Protein AF-0000000079003955 (afdb_homodimer)

Organism: Lymnaea stagnalis (NCBI:txid6523)

Foldseek 3Di:
DPPPPPPPPPPPPPPPCPPPLQADCFFLLSPAQFFDAQDPVLWGFLVSVLRNQLSLLVLLVLQDPLSVVVSVLLVQLSVQQVVVCVVPVPQPRTPLSVCVVFVPDPPHRSNNLSLLVNLLSLQLVLQLLVLLLVCVVVVPPAFFCLVSSVVSCVVTVVVLDDPVVVVSVNVSSVVTHTPVSSLVSRGRDPPDDSVSHSSSSVVRNPSSVSNSVSSVVSCVVSPNNDSVSD/DPPPPPPPPPPPPPPPCPPPLQADCFFLLSPAQFFDAQDPVLWGFLVSVLRSLLSLLVLLVLQDPLCVVVSVLLVQLSVQQVVVCVVPVPQPRTVLSVCVVFVPDPPHRSNNLSLLVNLLSLQLVLQLLVLLLVCVVVVPPFFFCLVSSVVSCVVTVVVLDDPVRVVSVNVSSVVTHTPVSSLVSRGRDPPDDSVSHSSSSVVRNPSSVSNSVSSVVSCVVSPNNDSVSD

Structure (mmCIF, N/CA/C/O backbone):
data_AF-0000000079003955-model_v1
#
loop_
_entity.id
_entity.type
_entity.pdbx_description
1 polymer 'Glycolipid transfer protein domain-containing protein'
#
loop_
_atom_site.group_PDB
_atom_site.id
_atom_site.type_symbol
_atom_site.label_atom_id
_atom_site.label_alt_id
_atom_site.label_comp_id
_atom_site.label_asym_id
_atom_site.label_entity_id
_atom_site.label_seq_id
_atom_site.pdbx_PDB_ins_code
_atom_site.Cartn_x
_atom_site.Cartn_y
_atom_site.Cartn_z
_atom_site.occupancy
_atom_site.B_iso_or_equiv
_atom_site.auth_seq_id
_atom_site.auth_comp_id
_atom_site.auth_asym_id
_atom_site.auth_atom_id
_atom_site.pdbx_PDB_model_num
ATOM 1 N N . MET A 1 1 ? 21.484 -64.188 -63.5 1 26.3 1 MET A N 1
ATOM 2 C CA . MET A 1 1 ? 20.312 -63.844 -62.688 1 26.3 1 MET A CA 1
ATOM 3 C C . MET A 1 1 ? 20.688 -63.5 -61.25 1 26.3 1 MET A C 1
ATOM 5 O O . MET A 1 1 ? 20.734 -64.375 -60.406 1 26.3 1 MET A O 1
ATOM 9 N N . THR A 1 2 ? 21.75 -62.688 -61.094 1 27.3 2 THR A N 1
ATOM 10 C CA . THR A 1 2 ? 22.516 -62.312 -59.906 1 27.3 2 THR A CA 1
ATOM 11 C C . THR A 1 2 ? 21.672 -61.469 -58.969 1 27.3 2 THR A C 1
ATOM 13 O O . THR A 1 2 ? 21.219 -60.375 -59.344 1 27.3 2 THR A O 1
ATOM 16 N N . ALA A 1 3 ? 20.875 -62.188 -58.156 1 24.12 3 ALA A N 1
ATOM 17 C CA . ALA A 1 3 ? 20.031 -61.625 -57.094 1 24.12 3 ALA A CA 1
ATOM 18 C C . ALA A 1 3 ? 20.828 -60.688 -56.188 1 24.12 3 ALA A C 1
ATOM 20 O O . ALA A 1 3 ? 21.828 -61.125 -55.594 1 24.12 3 ALA A O 1
ATOM 21 N N . ILE A 1 4 ? 21 -59.469 -56.531 1 24.8 4 ILE A N 1
ATOM 22 C CA . ILE A 1 4 ? 21.547 -58.406 -55.719 1 24.8 4 ILE A CA 1
ATOM 23 C C . ILE A 1 4 ? 20.844 -58.344 -54.375 1 24.8 4 ILE A C 1
ATOM 25 O O . ILE A 1 4 ? 19.625 -58.125 -54.312 1 24.8 4 ILE A O 1
ATOM 29 N N . LYS A 1 5 ? 21.281 -59.219 -53.438 1 27.09 5 LYS A N 1
ATOM 30 C CA . LYS A 1 5 ? 20.812 -59.219 -52.062 1 27.09 5 LYS A CA 1
ATOM 31 C C . LYS A 1 5 ? 20.875 -57.812 -51.469 1 27.09 5 LYS A C 1
ATOM 33 O O . LYS A 1 5 ? 21.953 -57.219 -51.344 1 27.09 5 LYS A O 1
ATOM 38 N N . VAL A 1 6 ? 19.938 -56.938 -51.938 1 28.44 6 VAL A N 1
ATOM 39 C CA . VAL A 1 6 ? 19.766 -55.656 -51.25 1 28.44 6 VAL A CA 1
ATOM 40 C C . VAL A 1 6 ? 19.625 -55.875 -49.75 1 28.44 6 VAL A C 1
ATOM 42 O O . VAL A 1 6 ? 18.656 -56.469 -49.281 1 28.44 6 VAL A O 1
ATOM 45 N N . MET A 1 7 ? 20.688 -56.312 -49.062 1 29.58 7 MET A N 1
ATOM 46 C CA . MET A 1 7 ? 20.656 -56.344 -47.594 1 29.58 7 MET A CA 1
ATOM 47 C C . MET A 1 7 ? 20.172 -55 -47.062 1 29.58 7 MET A C 1
ATOM 49 O O . MET A 1 7 ? 20.766 -53.969 -47.344 1 29.58 7 MET A O 1
ATOM 53 N N . SER A 1 8 ? 18.859 -54.781 -47.062 1 27.03 8 SER A N 1
ATOM 54 C CA . SER A 1 8 ? 18.266 -53.688 -46.344 1 27.03 8 SER A CA 1
ATOM 55 C C . SER A 1 8 ? 18.812 -53.562 -44.938 1 27.03 8 SER A C 1
ATOM 57 O O . SER A 1 8 ? 18.672 -54.469 -44.125 1 27.03 8 SER A O 1
ATOM 59 N N . GLU A 1 9 ? 20.094 -53.156 -44.719 1 28.45 9 GLU A N 1
ATOM 60 C CA . GLU A 1 9 ? 20.5 -52.781 -43.375 1 28.45 9 GLU A CA 1
ATOM 61 C C . GLU A 1 9 ? 19.484 -51.844 -42.719 1 28.45 9 GLU A C 1
ATOM 63 O O . GLU A 1 9 ? 19.266 -50.75 -43.188 1 28.45 9 GLU A O 1
ATOM 68 N N . ASN A 1 10 ? 18.391 -52.375 -42.219 1 28.17 10 ASN A N 1
ATOM 69 C CA . ASN A 1 10 ? 17.578 -51.625 -41.281 1 28.17 10 ASN A CA 1
ATOM 70 C C . ASN A 1 10 ? 18.438 -50.969 -40.188 1 28.17 10 ASN A C 1
ATOM 72 O O . ASN A 1 10 ? 19.047 -51.656 -39.375 1 28.17 10 ASN A O 1
ATOM 76 N N . LYS A 1 11 ? 19.25 -49.938 -40.5 1 31.48 11 LYS A N 1
ATOM 77 C CA . LYS A 1 11 ? 19.812 -49.125 -39.438 1 31.48 11 LYS A CA 1
ATOM 78 C C . LYS A 1 11 ? 18.797 -48.906 -38.312 1 31.48 11 LYS A C 1
ATOM 80 O O . LYS A 1 11 ? 17.688 -48.438 -38.562 1 31.48 11 LYS A O 1
ATOM 85 N N . ASP A 1 12 ? 18.781 -49.844 -37.375 1 29.92 12 ASP A N 1
ATOM 86 C CA . ASP A 1 12 ? 18.188 -49.594 -36.062 1 29.92 12 ASP A CA 1
ATOM 87 C C . ASP A 1 12 ? 18.281 -48.125 -35.688 1 29.92 12 ASP A C 1
ATOM 89 O O . ASP A 1 12 ? 19.391 -47.594 -35.562 1 29.92 12 ASP A O 1
ATOM 93 N N . LEU A 1 13 ? 17.469 -47.25 -36.219 1 33.97 13 LEU A N 1
ATOM 94 C CA . LEU A 1 13 ? 17.25 -45.938 -35.594 1 33.97 13 LEU A CA 1
ATOM 95 C C . LEU A 1 13 ? 17.359 -46 -34.094 1 33.97 13 LEU A C 1
ATOM 97 O O . LEU A 1 13 ? 16.656 -46.781 -33.438 1 33.97 13 LEU A O 1
ATOM 101 N N . GLY A 1 14 ? 18.562 -45.969 -33.469 1 32.78 14 GLY A N 1
ATOM 102 C CA . GLY A 1 14 ? 18.828 -45.75 -32.062 1 32.78 14 GLY A CA 1
ATOM 103 C C . GLY A 1 14 ? 17.719 -45 -31.344 1 32.78 14 GLY A C 1
ATOM 104 O O . GLY A 1 14 ? 17.203 -44 -31.859 1 32.78 14 GLY A O 1
ATOM 105 N N . SER A 1 15 ? 16.719 -45.656 -30.672 1 33.53 15 SER A N 1
ATOM 106 C CA . SER A 1 15 ? 15.844 -45.094 -29.641 1 33.53 15 SER A CA 1
ATOM 107 C C . SER A 1 15 ? 16.562 -44 -28.859 1 33.53 15 SER A C 1
ATOM 109 O O . SER A 1 15 ? 17.5 -44.281 -28.109 1 33.53 15 SER A O 1
ATOM 111 N N . SER A 1 16 ? 17.016 -42.906 -29.359 1 35.22 16 SER A N 1
ATOM 112 C CA . SER A 1 16 ? 17.391 -41.75 -28.547 1 35.22 16 SER A CA 1
ATOM 113 C C . SER A 1 16 ? 16.562 -41.688 -27.266 1 35.22 16 SER A C 1
ATOM 115 O O . SER A 1 16 ? 15.336 -41.656 -27.312 1 35.22 16 SER A O 1
ATOM 117 N N . ASP A 1 17 ? 16.859 -42.375 -26.156 1 35.34 17 ASP A N 1
ATOM 118 C CA . ASP A 1 17 ? 16.422 -42.25 -24.766 1 35.34 17 ASP A CA 1
ATOM 119 C C . ASP A 1 17 ? 15.984 -40.812 -24.453 1 35.34 17 ASP A C 1
ATOM 121 O O . ASP A 1 17 ? 16.812 -39.906 -24.406 1 35.34 17 ASP A O 1
ATOM 125 N N . ALA A 1 18 ? 15.039 -40.188 -25.031 1 40.19 18 ALA A N 1
ATOM 126 C CA . ALA A 1 18 ? 14.391 -39.031 -24.422 1 40.19 18 ALA A CA 1
ATOM 127 C C . ALA A 1 18 ? 14.508 -39.062 -22.906 1 40.19 18 ALA A C 1
ATOM 129 O O . ALA A 1 18 ? 13.867 -39.906 -22.25 1 40.19 18 ALA A O 1
ATOM 130 N N . GLU A 1 19 ? 15.617 -38.969 -22.219 1 42.28 19 GLU A N 1
ATOM 131 C CA . GLU A 1 19 ? 15.875 -38.875 -20.781 1 42.28 19 GLU A CA 1
ATOM 132 C C . GLU A 1 19 ? 14.75 -38.125 -20.078 1 42.28 19 GLU A C 1
ATOM 134 O O . GLU A 1 19 ? 14.43 -36.969 -20.438 1 42.28 19 GLU A O 1
ATOM 139 N N . LYS A 1 20 ? 13.633 -38.688 -19.75 1 50.97 20 LYS A N 1
ATOM 140 C CA . LYS A 1 20 ? 12.594 -38.156 -18.875 1 50.97 20 LYS A CA 1
ATOM 141 C C . LYS A 1 20 ? 13.172 -37.219 -17.812 1 50.97 20 LYS A C 1
ATOM 143 O O . LYS A 1 20 ? 13.922 -37.656 -16.938 1 50.97 20 LYS A O 1
ATOM 148 N N . HIS A 1 21 ? 13.539 -36.062 -18.031 1 67.75 21 HIS A N 1
ATOM 149 C CA . HIS A 1 21 ? 14.016 -35.062 -17.078 1 67.75 21 HIS A CA 1
ATOM 150 C C . HIS A 1 21 ? 13.102 -35 -15.859 1 67.75 21 HIS A C 1
ATOM 152 O O . HIS A 1 21 ? 11.891 -34.812 -16 1 67.75 21 HIS A O 1
ATOM 158 N N . LEU A 1 22 ? 13.477 -35.688 -14.781 1 86.88 22 LEU A N 1
ATOM 159 C CA . LEU A 1 22 ? 12.789 -35.688 -13.492 1 86.88 22 LEU A CA 1
ATOM 160 C C . LEU A 1 22 ? 13.172 -34.469 -12.664 1 86.88 22 LEU A C 1
ATOM 162 O O . LEU A 1 22 ? 14.266 -33.938 -12.805 1 86.88 22 LEU A O 1
ATOM 166 N N . PHE A 1 23 ? 12.242 -33.969 -11.883 1 92.75 23 PHE A N 1
ATOM 167 C CA . PHE A 1 23 ? 12.508 -32.906 -10.938 1 92.75 23 PHE A CA 1
ATOM 168 C C . PHE A 1 23 ? 13.688 -33.25 -10.031 1 92.75 23 PHE A C 1
ATOM 170 O O . PHE A 1 23 ? 13.82 -34.406 -9.602 1 92.75 23 PHE A O 1
ATOM 177 N N . SER A 1 24 ? 14.352 -32.219 -9.875 1 88.06 24 SER A N 1
ATOM 178 C CA . SER A 1 24 ? 15.359 -32.406 -8.836 1 88.06 24 SER A CA 1
ATOM 179 C C . SER A 1 24 ? 14.773 -32.156 -7.445 1 88.06 24 SER A C 1
ATOM 181 O O . SER A 1 24 ? 13.766 -31.469 -7.305 1 88.06 24 SER A O 1
ATOM 183 N N . ASP A 1 25 ? 15.195 -32.906 -6.383 1 90.44 25 ASP A N 1
ATOM 184 C CA . ASP A 1 25 ? 14.781 -32.625 -5.012 1 90.44 25 ASP A CA 1
ATOM 185 C C . ASP A 1 25 ? 15.695 -31.594 -4.355 1 90.44 25 ASP A C 1
ATOM 187 O O . ASP A 1 25 ? 15.742 -31.5 -3.125 1 90.44 25 ASP A O 1
ATOM 191 N N . LYS A 1 26 ? 16.328 -30.734 -5.25 1 95.5 26 LYS A N 1
ATOM 192 C CA . LYS A 1 26 ? 17.375 -29.844 -4.715 1 95.5 26 LYS A CA 1
ATOM 193 C C . LYS A 1 26 ? 17.047 -28.391 -4.996 1 95.5 26 LYS A C 1
ATOM 195 O O . LYS A 1 26 ? 17.797 -27.484 -4.609 1 95.5 26 LYS A O 1
ATOM 200 N N . THR A 1 27 ? 15.953 -28.109 -5.664 1 97.88 27 THR A N 1
ATOM 201 C CA . THR A 1 27 ? 15.539 -26.734 -5.977 1 97.88 27 THR A CA 1
ATOM 202 C C . THR A 1 27 ? 14.117 -26.484 -5.484 1 97.88 27 THR A C 1
ATOM 204 O O . THR A 1 27 ? 13.367 -27.422 -5.211 1 97.88 27 THR A O 1
ATOM 207 N N . THR A 1 28 ? 13.75 -25.219 -5.336 1 97.88 28 THR A N 1
ATOM 208 C CA . THR A 1 28 ? 12.406 -24.844 -4.922 1 97.88 28 THR A CA 1
ATOM 209 C C . THR A 1 28 ? 11.359 -25.453 -5.848 1 97.88 28 THR A C 1
ATOM 211 O O . THR A 1 28 ? 10.422 -26.109 -5.383 1 97.88 28 THR A O 1
ATOM 214 N N . PHE A 1 29 ? 11.586 -25.391 -7.156 1 98.06 29 PHE A N 1
ATOM 215 C CA . PHE A 1 29 ? 10.594 -25.875 -8.109 1 98.06 29 PHE A CA 1
ATOM 216 C C . PHE A 1 29 ? 10.586 -27.391 -8.148 1 98.06 29 PHE A C 1
ATOM 218 O O . PHE A 1 29 ? 9.609 -28 -8.586 1 98.06 29 PHE A O 1
ATOM 225 N N . GLY A 1 30 ? 11.664 -27.969 -7.691 1 97.56 30 GLY A N 1
ATOM 226 C CA . GLY A 1 30 ? 11.703 -29.406 -7.594 1 97.56 30 GLY A CA 1
ATOM 227 C C . GLY A 1 30 ? 10.945 -29.953 -6.398 1 97.56 30 GLY A C 1
ATOM 228 O O . GLY A 1 30 ? 10.539 -31.109 -6.387 1 97.56 30 GLY A O 1
ATOM 229 N N . THR A 1 31 ? 10.672 -29.109 -5.395 1 97.12 31 THR A N 1
ATOM 230 C CA . THR A 1 31 ? 10.164 -29.625 -4.125 1 97.12 31 THR A CA 1
ATOM 231 C C . THR A 1 31 ? 8.727 -29.172 -3.887 1 97.12 31 THR A C 1
ATOM 233 O O . THR A 1 31 ? 7.965 -29.828 -3.184 1 97.12 31 THR A O 1
ATOM 236 N N . ILE A 1 32 ? 8.359 -28.062 -4.426 1 97.94 32 ILE A N 1
ATOM 237 C CA . ILE A 1 32 ? 7.004 -27.578 -4.18 1 97.94 32 ILE A CA 1
ATOM 238 C C . ILE A 1 32 ? 6 -28.438 -4.938 1 97.94 32 ILE A C 1
ATOM 240 O O . ILE A 1 32 ? 6.375 -29.172 -5.863 1 97.94 32 ILE A O 1
ATOM 244 N N . ALA A 1 33 ? 4.727 -28.391 -4.488 1 98.38 33 ALA A N 1
ATOM 245 C CA . ALA A 1 33 ? 3.66 -29.172 -5.113 1 98.38 33 ALA A CA 1
ATOM 246 C C . ALA A 1 33 ? 3.518 -28.812 -6.59 1 98.38 33 ALA A C 1
ATOM 248 O O . ALA A 1 33 ? 3.629 -27.641 -6.973 1 98.38 33 ALA A O 1
ATOM 249 N N . LYS A 1 34 ? 3.238 -29.844 -7.383 1 98 34 LYS A N 1
ATOM 250 C CA . LYS A 1 34 ? 3.084 -29.656 -8.82 1 98 34 LYS A CA 1
ATOM 251 C C . LYS A 1 34 ? 1.614 -29.516 -9.203 1 98 34 LYS A C 1
ATOM 253 O O . LYS A 1 34 ? 0.74 -30.094 -8.562 1 98 34 LYS A O 1
ATOM 258 N N . PHE A 1 35 ? 1.423 -28.688 -10.25 1 98.62 35 PHE A N 1
ATOM 259 C CA . PHE A 1 35 ? 0.1 -28.656 -10.867 1 98.62 35 PHE A CA 1
ATOM 260 C C . PHE A 1 35 ? -0.157 -29.953 -11.633 1 98.62 35 PHE A C 1
ATOM 262 O O . PHE A 1 35 ? 0.737 -30.469 -12.305 1 98.62 35 PHE A O 1
ATOM 269 N N . LYS A 1 36 ? -1.341 -30.469 -11.5 1 97.38 36 LYS A N 1
ATOM 270 C CA . LYS A 1 36 ? -1.684 -31.703 -12.211 1 97.38 36 LYS A CA 1
ATOM 271 C C . LYS A 1 36 ? -1.905 -31.422 -13.695 1 97.38 36 LYS A C 1
ATOM 273 O O . LYS A 1 36 ? -2.451 -30.391 -14.07 1 97.38 36 LYS A O 1
ATOM 278 N N . PRO A 1 37 ? -1.481 -32.406 -14.508 1 97.5 37 PRO A N 1
ATOM 279 C CA . PRO A 1 37 ? -1.842 -32.281 -15.922 1 97.5 37 PRO A CA 1
ATOM 280 C C . PRO A 1 37 ? -3.352 -32.219 -16.141 1 97.5 37 PRO A C 1
ATOM 282 O O . PRO A 1 37 ? -4.113 -32.812 -15.391 1 97.5 37 PRO A O 1
ATOM 285 N N . ILE A 1 38 ? -3.705 -31.484 -17.156 1 97.88 38 ILE A N 1
ATOM 286 C CA . ILE A 1 38 ? -5.117 -31.422 -17.516 1 97.88 38 ILE A CA 1
ATOM 287 C C . ILE A 1 38 ? -5.508 -32.688 -18.297 1 97.88 38 ILE A C 1
ATOM 289 O O . ILE A 1 38 ? -4.93 -32.969 -19.344 1 97.88 38 ILE A O 1
ATOM 293 N N . GLU A 1 39 ? -6.449 -33.375 -17.719 1 95.94 39 GLU A N 1
ATOM 294 C CA . GLU A 1 39 ? -6.93 -34.594 -18.375 1 95.94 39 GLU A CA 1
ATOM 295 C C . GLU A 1 39 ? -8.078 -34.281 -19.328 1 95.94 39 GLU A C 1
ATOM 297 O O . GLU A 1 39 ? -8.445 -33.125 -19.516 1 95.94 39 GLU A O 1
ATOM 302 N N . SER A 1 40 ? -8.602 -35.281 -19.953 1 94.62 40 SER A N 1
ATOM 303 C CA . SER A 1 40 ? -9.602 -35.188 -21 1 94.62 40 SER A CA 1
ATOM 304 C C . SER A 1 40 ? -10.883 -34.531 -20.484 1 94.62 40 SER A C 1
ATOM 306 O O . SER A 1 40 ? -11.586 -33.844 -21.219 1 94.62 40 SER A O 1
ATOM 308 N N . GLU A 1 41 ? -11.148 -34.688 -19.203 1 94.5 41 GLU A N 1
ATOM 309 C CA . GLU A 1 41 ? -12.375 -34.156 -18.609 1 94.5 41 GLU A CA 1
ATOM 310 C C . GLU A 1 41 ? -12.289 -32.656 -18.391 1 94.5 41 GLU A C 1
ATOM 312 O O . GLU A 1 41 ? -13.305 -31.984 -18.156 1 94.5 41 GLU A O 1
ATOM 317 N N . ARG A 1 42 ? -11.086 -32.062 -18.516 1 96.75 42 ARG A N 1
ATOM 318 C CA . ARG A 1 42 ? -10.859 -30.641 -18.391 1 96.75 42 ARG A CA 1
ATOM 319 C C . ARG A 1 42 ? -11.438 -30.109 -17.078 1 96.75 42 ARG A C 1
ATOM 321 O O . ARG A 1 42 ? -12.195 -29.141 -17.078 1 96.75 42 ARG A O 1
ATOM 328 N N . THR A 1 43 ? -11.172 -30.844 -15.961 1 97 43 THR A N 1
ATOM 329 C CA . THR A 1 43 ? -11.539 -30.438 -14.609 1 97 43 THR A CA 1
ATOM 330 C C . THR A 1 43 ? -10.289 -30.156 -13.773 1 97 43 THR A C 1
ATOM 332 O O . THR A 1 43 ? -9.219 -30.688 -14.055 1 97 43 THR A O 1
ATOM 335 N N . LEU A 1 44 ? -10.469 -29.266 -12.836 1 98.44 44 LEU A N 1
ATOM 336 C CA . LEU A 1 44 ? -9.398 -28.953 -11.891 1 98.44 44 LEU A CA 1
ATOM 337 C C . LEU A 1 44 ? -9.773 -29.391 -10.477 1 98.44 44 LEU A C 1
ATOM 339 O O . LEU A 1 44 ? -10.781 -28.953 -9.93 1 98.44 44 LEU A O 1
ATOM 343 N N . ASP A 1 45 ? -8.93 -30.297 -9.945 1 98.25 45 ASP A N 1
ATOM 344 C CA . ASP A 1 45 ? -9.117 -30.703 -8.555 1 98.25 45 ASP A CA 1
ATOM 345 C C . ASP A 1 45 ? -8.891 -29.531 -7.609 1 98.25 45 ASP A C 1
ATOM 347 O O . ASP A 1 45 ? -7.801 -28.953 -7.574 1 98.25 45 ASP A O 1
ATOM 351 N N . THR A 1 46 ? -9.914 -29.172 -6.832 1 98.69 46 THR A N 1
ATOM 352 C CA . THR A 1 46 ? -9.875 -27.969 -6.023 1 98.69 46 THR A CA 1
ATOM 353 C C . THR A 1 46 ? -8.727 -28.016 -5.02 1 98.69 46 THR A C 1
ATOM 355 O O . THR A 1 46 ? -7.895 -27.109 -4.965 1 98.69 46 THR A O 1
ATOM 358 N N . GLN A 1 47 ? -8.648 -29.047 -4.258 1 98.38 47 GLN A N 1
ATOM 359 C CA . GLN A 1 47 ? -7.68 -29.141 -3.168 1 98.38 47 GLN A CA 1
ATOM 360 C C . GLN A 1 47 ? -6.25 -29.156 -3.701 1 98.38 47 GLN A C 1
ATOM 362 O O . GLN A 1 47 ? -5.383 -28.453 -3.186 1 98.38 47 GLN A O 1
ATOM 367 N N . ARG A 1 48 ? -5.996 -29.984 -4.723 1 98.25 48 ARG A N 1
ATOM 368 C CA . ARG A 1 48 ? -4.656 -30.094 -5.289 1 98.25 48 ARG A CA 1
ATOM 369 C C . ARG A 1 48 ? -4.234 -28.797 -5.941 1 98.25 48 ARG A C 1
ATOM 371 O O . ARG A 1 48 ? -3.074 -28.375 -5.836 1 98.25 48 ARG A O 1
ATOM 378 N N . PHE A 1 49 ? -5.168 -28.172 -6.605 1 98.81 49 PHE A N 1
ATOM 379 C CA . PHE A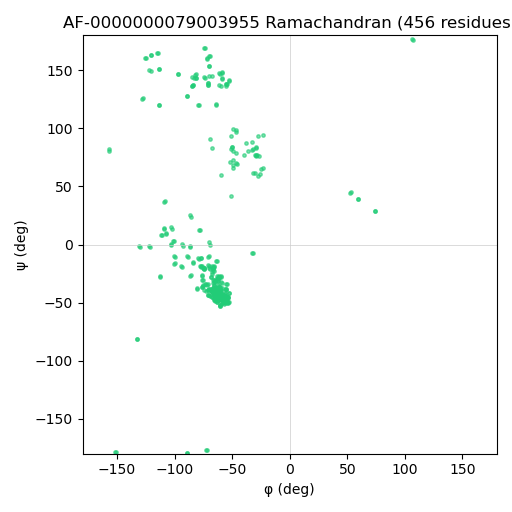 1 49 ? -4.883 -26.891 -7.238 1 98.81 49 PHE A CA 1
ATOM 380 C C . PHE A 1 49 ? -4.496 -25.844 -6.195 1 98.81 49 PHE A C 1
ATOM 382 O O . PHE A 1 49 ? -3.482 -25.156 -6.34 1 98.81 49 PHE A O 1
ATOM 389 N N . LEU A 1 50 ? -5.293 -25.75 -5.117 1 98.94 50 LEU A N 1
ATOM 390 C CA . LEU A 1 50 ? -5.043 -24.75 -4.078 1 98.94 50 LEU A CA 1
ATOM 391 C C . LEU A 1 50 ? -3.727 -25.031 -3.361 1 98.94 50 LEU A C 1
ATOM 393 O O . LEU A 1 50 ? -3.008 -24.109 -2.984 1 98.94 50 LEU A O 1
ATOM 397 N N . GLN A 1 51 ? -3.422 -26.281 -3.184 1 98.75 51 GLN A N 1
ATOM 398 C CA . GLN A 1 51 ? -2.15 -26.641 -2.562 1 98.75 51 GLN A CA 1
ATOM 399 C C . GLN A 1 51 ? -0.974 -26.203 -3.432 1 98.75 51 GLN A C 1
ATOM 401 O O . GLN A 1 51 ? 0.013 -25.672 -2.928 1 98.75 51 GLN A O 1
ATOM 406 N N . ALA A 1 52 ? -1.053 -26.5 -4.684 1 98.81 52 ALA A N 1
ATOM 407 C CA . ALA A 1 52 ? 0.003 -26.094 -5.605 1 98.81 52 ALA A CA 1
ATOM 408 C C . ALA A 1 52 ? 0.167 -24.578 -5.598 1 98.81 52 ALA A C 1
ATOM 410 O O . ALA A 1 52 ? 1.291 -24.062 -5.582 1 98.81 52 ALA A O 1
ATOM 411 N N . CYS A 1 53 ? -0.984 -23.844 -5.605 1 98.88 53 CYS A N 1
ATOM 412 C CA . CYS A 1 53 ? -0.942 -22.391 -5.543 1 98.88 53 CYS A CA 1
ATOM 413 C C . CYS A 1 53 ? -0.273 -21.922 -4.258 1 98.88 53 CYS A C 1
ATOM 415 O O . CYS A 1 53 ? 0.572 -21.031 -4.289 1 98.88 53 CYS A O 1
ATOM 417 N N . THR A 1 54 ? -0.675 -22.5 -3.195 1 98.81 54 THR A N 1
ATOM 418 C CA . THR A 1 54 ? -0.113 -22.141 -1.9 1 98.81 54 THR A CA 1
ATOM 419 C C . THR A 1 54 ? 1.402 -22.312 -1.897 1 98.81 54 THR A C 1
ATOM 421 O O . THR A 1 54 ? 2.139 -21.422 -1.482 1 98.81 54 THR A O 1
ATOM 424 N N . ASP A 1 55 ? 1.868 -23.406 -2.379 1 98.69 55 ASP A N 1
ATOM 425 C CA . ASP A 1 55 ? 3.305 -23.672 -2.391 1 98.69 55 ASP A CA 1
ATOM 426 C C . ASP A 1 55 ? 4.027 -22.719 -3.334 1 98.69 55 ASP A C 1
ATOM 428 O O . ASP A 1 55 ? 5.152 -22.297 -3.055 1 98.69 55 ASP A O 1
ATOM 432 N N . LEU A 1 56 ? 3.406 -22.438 -4.398 1 98.69 56 LEU A N 1
ATOM 433 C CA . LEU A 1 56 ? 4.02 -21.531 -5.363 1 98.69 56 LEU A CA 1
ATOM 434 C C . LEU A 1 56 ? 4.254 -20.156 -4.746 1 98.69 56 LEU A C 1
ATOM 436 O O . LEU A 1 56 ? 5.207 -19.469 -5.113 1 98.69 56 LEU A O 1
ATOM 440 N N . THR A 1 57 ? 3.447 -19.75 -3.752 1 98.19 57 THR A N 1
ATOM 441 C CA . THR A 1 57 ? 3.613 -18.438 -3.117 1 98.19 57 THR A CA 1
ATOM 442 C C . THR A 1 57 ? 4.938 -18.375 -2.359 1 98.19 57 THR A C 1
ATOM 444 O O . THR A 1 57 ? 5.434 -17.281 -2.07 1 98.19 57 THR A O 1
ATOM 447 N N . THR A 1 58 ? 5.547 -19.5 -2.035 1 96.94 58 THR A N 1
ATOM 448 C CA . THR A 1 58 ? 6.812 -19.484 -1.313 1 96.94 58 THR A CA 1
ATOM 449 C C . THR A 1 58 ? 7.93 -18.906 -2.186 1 96.94 58 THR A C 1
ATOM 451 O O . THR A 1 58 ? 8.961 -18.469 -1.674 1 96.94 58 THR A O 1
ATOM 454 N N . VAL A 1 59 ? 7.766 -19 -3.512 1 97.31 59 VAL A N 1
ATOM 455 C CA . VAL A 1 59 ? 8.711 -18.375 -4.43 1 97.31 59 VAL A CA 1
ATOM 456 C C . VAL A 1 59 ? 8.742 -16.875 -4.195 1 97.31 59 VAL A C 1
ATOM 458 O O . VAL A 1 59 ? 9.812 -16.25 -4.254 1 97.31 59 VAL A O 1
ATOM 461 N N . LEU A 1 60 ? 7.598 -16.234 -3.891 1 96.94 60 LEU A N 1
ATOM 462 C CA . LEU A 1 60 ? 7.516 -14.797 -3.604 1 96.94 60 LEU A CA 1
ATOM 463 C C . LEU A 1 60 ? 8.312 -14.453 -2.35 1 96.94 60 LEU A C 1
ATOM 465 O O . LEU A 1 60 ? 8.883 -13.359 -2.252 1 96.94 60 LEU A O 1
ATOM 469 N N . ASP A 1 61 ? 8.383 -15.406 -1.429 1 95.38 61 ASP A N 1
ATOM 470 C CA . ASP A 1 61 ? 9.172 -15.203 -0.22 1 95.38 61 ASP A CA 1
ATOM 471 C C . ASP A 1 61 ? 10.648 -15.008 -0.558 1 95.38 61 ASP A C 1
ATOM 473 O O . ASP A 1 61 ? 11.359 -14.266 0.126 1 95.38 61 ASP A O 1
ATOM 477 N N . ARG A 1 62 ? 11.086 -15.617 -1.582 1 94.81 62 ARG A N 1
ATOM 478 C CA . ARG A 1 62 ? 12.5 -15.555 -1.961 1 94.81 62 ARG A CA 1
ATOM 479 C C . ARG A 1 62 ? 12.828 -14.219 -2.617 1 94.81 62 ARG A C 1
ATOM 481 O O . ARG A 1 62 ? 13.992 -13.844 -2.727 1 94.81 62 ARG A O 1
ATOM 488 N N . LEU A 1 63 ? 11.82 -13.531 -3.074 1 93.94 63 LEU A N 1
ATOM 489 C CA . LEU A 1 63 ? 12 -12.195 -3.627 1 93.94 63 LEU A CA 1
ATOM 490 C C . LEU A 1 63 ? 12.125 -11.164 -2.512 1 93.94 63 LEU A C 1
ATOM 492 O O . LEU A 1 63 ? 12.523 -10.016 -2.762 1 93.94 63 LEU A O 1
ATOM 496 N N . GLY A 1 64 ? 11.812 -11.57 -1.263 1 92.06 64 GLY A N 1
ATOM 497 C CA . GLY A 1 64 ? 11.945 -10.664 -0.131 1 92.06 64 GLY A CA 1
ATOM 498 C C . GLY A 1 64 ? 10.609 -10.156 0.389 1 92.06 64 GLY A C 1
ATOM 499 O O . GLY A 1 64 ? 9.562 -10.445 -0.19 1 92.06 64 GLY A O 1
ATOM 500 N N . SER A 1 65 ? 10.703 -9.422 1.415 1 90.69 65 SER A N 1
ATOM 501 C CA . SER A 1 65 ? 9.508 -8.953 2.117 1 90.69 65 SER A CA 1
ATOM 502 C C . SER A 1 65 ? 8.703 -7.984 1.256 1 90.69 65 SER A C 1
ATOM 504 O O . SER A 1 65 ? 7.508 -7.801 1.474 1 90.69 65 SER A O 1
ATOM 506 N N . GLN A 1 66 ? 9.336 -7.34 0.246 1 91.31 66 GLN A N 1
ATOM 507 C CA . GLN A 1 66 ? 8.664 -6.398 -0.643 1 91.31 66 GLN A CA 1
ATOM 508 C C . GLN A 1 66 ? 7.582 -7.094 -1.463 1 91.31 66 GLN A C 1
ATOM 510 O O . GLN A 1 66 ? 6.699 -6.438 -2.02 1 91.31 66 GLN A O 1
ATOM 515 N N . PHE A 1 67 ? 7.648 -8.406 -1.448 1 93.69 67 PHE A N 1
ATOM 516 C CA . PHE A 1 67 ? 6.629 -9.133 -2.197 1 93.69 67 PHE A CA 1
ATOM 517 C C . PHE A 1 67 ? 5.656 -9.828 -1.252 1 93.69 67 PHE A C 1
ATOM 519 O O . PHE A 1 67 ? 4.828 -10.633 -1.687 1 93.69 67 PHE A O 1
ATOM 526 N N . SER A 1 68 ? 5.691 -9.453 -0.02 1 93.5 68 SER A N 1
ATOM 527 C CA . SER A 1 68 ? 4.754 -10 0.955 1 93.5 68 SER A CA 1
ATOM 528 C C . SER A 1 68 ? 3.324 -9.57 0.653 1 93.5 68 SER A C 1
ATOM 530 O O . SER A 1 68 ? 2.371 -10.297 0.944 1 93.5 68 SER A O 1
ATOM 532 N N . ILE A 1 69 ? 3.154 -8.375 0.112 1 92.69 69 ILE A N 1
ATOM 533 C CA . ILE A 1 69 ? 1.83 -7.883 -0.257 1 92.69 69 ILE A CA 1
ATOM 534 C C . ILE A 1 69 ? 1.225 -8.789 -1.328 1 92.69 69 ILE A C 1
ATOM 536 O O . ILE A 1 69 ? 0.056 -9.172 -1.236 1 92.69 69 ILE A O 1
ATOM 540 N N . ALA A 1 70 ? 2.047 -9.109 -2.34 1 95.69 70 ALA A N 1
ATOM 541 C CA . ALA A 1 70 ? 1.579 -10.008 -3.396 1 95.69 70 ALA A CA 1
ATOM 542 C C . ALA A 1 70 ? 1.247 -11.383 -2.84 1 95.69 70 ALA A C 1
ATOM 544 O O . ALA A 1 70 ? 0.23 -11.984 -3.205 1 95.69 70 ALA A O 1
ATOM 545 N N . LYS A 1 71 ? 2.053 -11.883 -1.97 1 96.94 71 LYS A N 1
ATOM 546 C CA . LYS A 1 71 ? 1.811 -13.18 -1.35 1 96.94 71 LYS A CA 1
ATOM 547 C C . LYS A 1 71 ? 0.512 -13.172 -0.548 1 96.94 71 LYS A C 1
ATOM 549 O O . LYS A 1 71 ? -0.302 -14.094 -0.669 1 96.94 71 LYS A O 1
ATOM 554 N N . ARG A 1 72 ? 0.337 -12.172 0.24 1 96.19 72 ARG A N 1
ATOM 555 C CA . ARG A 1 72 ? -0.869 -12.055 1.054 1 96.19 72 ARG A CA 1
ATOM 556 C C . ARG A 1 72 ? -2.119 -12.039 0.18 1 96.19 72 ARG A C 1
ATOM 558 O O . ARG A 1 72 ? -3.127 -12.656 0.515 1 96.19 72 ARG A O 1
ATOM 565 N N . ASP A 1 73 ? -2.002 -11.258 -0.885 1 96.56 73 ASP A N 1
ATOM 566 C CA . ASP A 1 73 ? -3.115 -11.195 -1.828 1 96.56 73 ASP A CA 1
ATOM 567 C C . ASP A 1 73 ? -3.451 -12.586 -2.369 1 96.56 73 ASP A C 1
ATOM 569 O O . ASP A 1 73 ? -4.613 -12.992 -2.361 1 96.56 73 ASP A O 1
ATOM 573 N N . MET A 1 74 ? -2.514 -13.359 -2.777 1 98.44 74 MET A N 1
ATOM 574 C CA . MET A 1 74 ? -2.73 -14.703 -3.316 1 98.44 74 MET A CA 1
ATOM 575 C C . MET A 1 74 ? -3.293 -15.633 -2.248 1 98.44 74 MET A C 1
ATOM 577 O O . MET A 1 74 ? -4.234 -16.391 -2.506 1 98.44 74 MET A O 1
ATOM 581 N N . ILE A 1 75 ? -2.76 -15.57 -1.069 1 98.69 75 ILE A N 1
ATOM 582 C CA . ILE A 1 75 ? -3.215 -16.406 0.034 1 98.69 75 ILE A CA 1
ATOM 583 C C . ILE A 1 75 ? -4.668 -16.078 0.369 1 98.69 75 ILE A C 1
ATOM 585 O O . ILE A 1 75 ? -5.465 -16.969 0.646 1 98.69 75 ILE A O 1
ATOM 589 N N . GLY A 1 76 ? -4.984 -14.812 0.369 1 98.5 76 GLY A N 1
ATOM 590 C CA . GLY A 1 76 ? -6.367 -14.414 0.586 1 98.5 76 GLY A CA 1
ATOM 591 C C . GLY A 1 76 ? -7.32 -14.977 -0.454 1 98.5 76 GLY A C 1
ATOM 592 O O . GLY A 1 76 ? -8.406 -15.445 -0.119 1 98.5 76 GLY A O 1
ATOM 593 N N . ASN A 1 77 ? -6.879 -14.875 -1.717 1 98.5 77 ASN A N 1
ATOM 594 C CA . ASN A 1 77 ? -7.711 -15.422 -2.783 1 98.5 77 ASN A CA 1
ATOM 595 C C . ASN A 1 77 ? -7.84 -16.938 -2.668 1 98.5 77 ASN A C 1
ATOM 597 O O . ASN A 1 77 ? -8.914 -17.484 -2.91 1 98.5 77 ASN A O 1
ATOM 601 N N . ILE A 1 78 ? -6.785 -17.594 -2.277 1 98.94 78 ILE A N 1
ATOM 602 C CA . ILE A 1 78 ? -6.797 -19.031 -2.029 1 98.94 78 ILE A CA 1
ATOM 603 C C . ILE A 1 78 ? -7.789 -19.344 -0.914 1 98.94 78 ILE A C 1
ATOM 605 O O . ILE A 1 78 ? -8.586 -20.281 -1.032 1 98.94 78 ILE A O 1
ATOM 609 N N . LYS A 1 79 ? -7.754 -18.578 0.109 1 98.88 79 LYS A N 1
ATOM 610 C CA . LYS A 1 79 ? -8.648 -18.797 1.248 1 98.88 79 LYS A CA 1
ATOM 611 C C . LYS A 1 79 ? -10.109 -18.656 0.834 1 98.88 79 LYS A C 1
ATOM 613 O O . LYS A 1 79 ? -10.961 -19.406 1.3 1 98.88 79 LYS A O 1
ATOM 618 N N . ARG A 1 80 ? -10.461 -17.672 0.039 1 98.69 80 ARG A N 1
ATOM 619 C CA . ARG A 1 80 ? -11.82 -17.484 -0.444 1 98.69 80 ARG A CA 1
ATOM 620 C C . ARG A 1 80 ? -12.336 -18.75 -1.129 1 98.69 80 ARG A C 1
ATOM 622 O O . ARG A 1 80 ? -13.469 -19.172 -0.883 1 98.69 80 ARG A O 1
ATOM 629 N N . ILE A 1 81 ? -11.539 -19.312 -1.96 1 98.88 81 ILE A N 1
ATOM 630 C CA . ILE A 1 81 ? -11.914 -20.516 -2.705 1 98.88 81 ILE A CA 1
ATOM 631 C C . ILE A 1 81 ? -12.008 -21.703 -1.753 1 98.88 81 ILE A C 1
ATOM 633 O O . ILE A 1 81 ? -12.953 -22.484 -1.816 1 98.88 81 ILE A O 1
ATOM 637 N N . ASP A 1 82 ? -11.055 -21.828 -0.877 1 98.88 82 ASP A N 1
ATOM 638 C CA . ASP A 1 82 ? -11.016 -22.906 0.1 1 98.88 82 ASP A CA 1
ATOM 639 C C . ASP A 1 82 ? -12.242 -22.875 1.009 1 98.88 82 ASP A C 1
ATOM 641 O O . ASP A 1 82 ? -12.797 -23.922 1.351 1 98.88 82 ASP A O 1
ATOM 645 N N . ASP A 1 83 ? -12.625 -21.703 1.466 1 98.81 83 ASP A N 1
ATOM 646 C CA . ASP A 1 83 ? -13.812 -21.547 2.305 1 98.81 83 ASP A CA 1
ATOM 647 C C . ASP A 1 83 ? -15.047 -22.109 1.609 1 98.81 83 ASP A C 1
ATOM 649 O O . ASP A 1 83 ? -15.875 -22.766 2.238 1 98.81 83 ASP A O 1
ATOM 653 N N . ARG A 1 84 ? -15.172 -21.797 0.347 1 98.62 84 ARG A N 1
ATOM 654 C CA . ARG A 1 84 ? -16.297 -22.344 -0.402 1 98.62 84 ARG A CA 1
ATOM 655 C C . ARG A 1 84 ? -16.188 -23.859 -0.529 1 98.62 84 ARG A C 1
ATOM 657 O O . ARG A 1 84 ? -17.172 -24.578 -0.348 1 98.62 84 ARG A O 1
ATOM 664 N N . PHE A 1 85 ? -15.016 -24.406 -0.83 1 98.75 85 PHE A N 1
ATOM 665 C CA . PHE A 1 85 ? -14.75 -25.828 -0.929 1 98.75 85 PHE A CA 1
ATOM 666 C C . PHE A 1 85 ? -15.195 -26.547 0.338 1 98.75 85 PHE A C 1
ATOM 668 O O . PHE A 1 85 ? -15.875 -27.578 0.267 1 98.75 85 PHE A O 1
ATOM 675 N N . LYS A 1 86 ? -14.93 -25.969 1.441 1 98.69 86 LYS A N 1
ATOM 676 C CA . LYS A 1 86 ? -15.156 -26.609 2.738 1 98.69 86 LYS A CA 1
ATOM 677 C C . LYS A 1 86 ? -16.641 -26.641 3.086 1 98.69 86 LYS A C 1
ATOM 679 O O . LYS A 1 86 ? -17.062 -27.406 3.953 1 98.69 86 LYS A O 1
ATOM 684 N N . THR A 1 87 ? -17.469 -25.797 2.5 1 98.44 87 THR A N 1
ATOM 685 C CA . THR A 1 87 ? -18.906 -25.828 2.77 1 98.44 87 THR A CA 1
ATOM 686 C C . THR A 1 87 ? -19.531 -27.125 2.275 1 98.44 87 THR A C 1
ATOM 688 O O . THR A 1 87 ? -20.562 -27.562 2.791 1 98.44 87 THR A O 1
ATOM 691 N N . ASN A 1 88 ? -19.016 -27.734 1.218 1 98.5 88 ASN A N 1
ATOM 692 C CA . ASN A 1 88 ? -19.469 -29.016 0.659 1 98.5 88 ASN A CA 1
ATOM 693 C C . ASN A 1 88 ? -18.375 -29.688 -0.158 1 98.5 88 ASN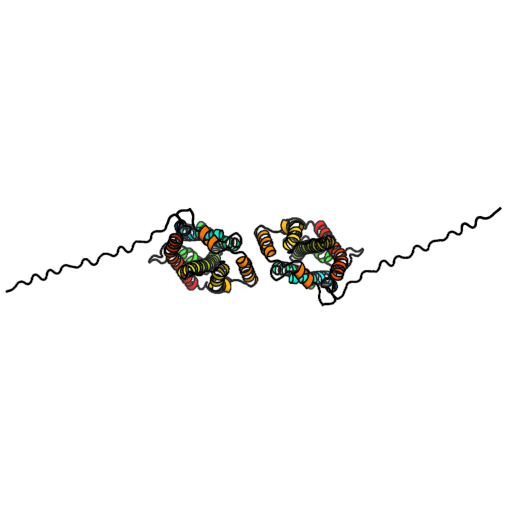 A C 1
ATOM 695 O O . ASN A 1 88 ? -18.375 -29.625 -1.389 1 98.5 88 ASN A O 1
ATOM 699 N N . THR A 1 89 ? -17.469 -30.375 0.514 1 98.25 89 THR A N 1
ATOM 700 C CA . THR A 1 89 ? -16.25 -30.922 -0.085 1 98.25 89 THR A CA 1
ATOM 701 C C . THR A 1 89 ? -16.594 -31.969 -1.142 1 98.25 89 THR A C 1
ATOM 703 O O . THR A 1 89 ? -15.828 -32.188 -2.088 1 98.25 89 THR A O 1
ATOM 706 N N . ALA A 1 90 ? -17.734 -32.625 -1.005 1 98.19 90 ALA A N 1
ATOM 707 C CA . ALA A 1 90 ? -18.156 -33.625 -1.99 1 98.19 90 ALA A CA 1
ATOM 708 C C . ALA A 1 90 ? -18.641 -32.938 -3.273 1 98.19 90 ALA A C 1
ATOM 710 O O . ALA A 1 90 ? -18.344 -33.406 -4.375 1 98.19 90 ALA A O 1
ATOM 711 N N . ARG A 1 91 ? -19.328 -31.859 -3.162 1 98.06 91 ARG A N 1
ATOM 712 C CA . ARG A 1 91 ? -19.859 -31.141 -4.309 1 98.06 91 ARG A CA 1
ATOM 713 C C . ARG A 1 91 ? -18.766 -30.375 -5.035 1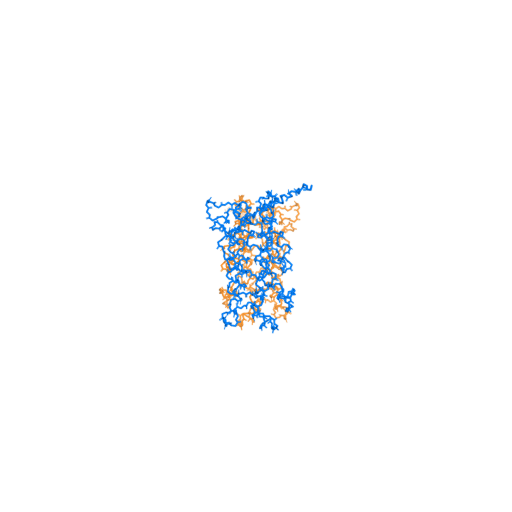 98.06 91 ARG A C 1
ATOM 715 O O . ARG A 1 91 ? -18.766 -30.297 -6.266 1 98.06 91 ARG A O 1
ATOM 722 N N . TYR A 1 92 ? -17.828 -29.859 -4.27 1 98.69 92 TYR A N 1
ATOM 723 C CA . TYR A 1 92 ? -16.859 -28.906 -4.824 1 98.69 92 TYR A CA 1
ATOM 724 C C . TYR A 1 92 ? -15.477 -29.547 -4.945 1 98.69 92 TYR A C 1
ATOM 726 O O . TYR A 1 92 ? -14.469 -28.859 -4.754 1 98.69 92 TYR A O 1
ATOM 734 N N . VAL A 1 93 ? -15.445 -30.797 -5.301 1 98.31 93 VAL A N 1
ATOM 735 C CA . VAL A 1 93 ? -14.203 -31.516 -5.535 1 98.31 93 VAL A CA 1
ATOM 736 C C . VAL A 1 93 ? -13.414 -30.844 -6.652 1 98.31 93 VAL A C 1
ATOM 738 O O . VAL A 1 93 ? -12.18 -30.859 -6.652 1 98.31 93 VAL A O 1
ATOM 741 N N . THR A 1 94 ? -14.18 -30.172 -7.559 1 98.5 94 THR A N 1
ATOM 742 C CA . THR A 1 94 ? -13.531 -29.469 -8.664 1 98.5 94 THR A CA 1
ATOM 743 C C . THR A 1 94 ? -13.859 -27.984 -8.641 1 98.5 94 THR A C 1
ATOM 745 O O . THR A 1 94 ? -14.945 -27.594 -8.219 1 98.5 94 THR A O 1
ATOM 748 N N . LEU A 1 95 ? -12.891 -27.172 -9.141 1 98.5 95 LEU A N 1
ATOM 749 C CA . LEU A 1 95 ? -13.148 -25.75 -9.352 1 98.5 95 LEU A CA 1
ATOM 750 C C . LEU A 1 95 ? -14.32 -25.547 -10.312 1 98.5 95 LEU A C 1
ATOM 752 O O . LEU A 1 95 ? -15.086 -24.578 -10.172 1 98.5 95 LEU A O 1
ATOM 756 N N . ASN A 1 96 ? -14.484 -26.438 -11.258 1 98.31 96 ASN A N 1
ATOM 757 C CA . ASN A 1 96 ? -15.578 -26.406 -12.227 1 98.31 96 ASN A CA 1
ATOM 758 C C . ASN A 1 96 ? -16.938 -26.375 -11.531 1 98.31 96 ASN A C 1
ATOM 760 O O . ASN A 1 96 ? -17.828 -25.609 -11.93 1 98.31 96 ASN A O 1
ATOM 764 N N . ALA A 1 97 ? -17.062 -27.219 -10.555 1 98.44 97 ALA A N 1
ATOM 765 C CA . ALA A 1 97 ? -18.328 -27.312 -9.836 1 98.44 97 ALA A CA 1
ATOM 766 C C . ALA A 1 97 ? -18.625 -26 -9.086 1 98.44 97 ALA A C 1
ATOM 768 O O . ALA A 1 97 ? -19.781 -25.578 -9.023 1 98.44 97 ALA A O 1
ATOM 769 N N . ILE A 1 98 ? -17.578 -25.359 -8.539 1 98.38 98 ILE A N 1
ATOM 770 C CA . ILE A 1 98 ? -17.766 -24.078 -7.863 1 98.38 98 ILE A CA 1
ATOM 771 C C . ILE A 1 98 ? -18.25 -23.031 -8.859 1 98.38 98 ILE A C 1
ATOM 773 O O . ILE A 1 98 ? -19.203 -22.312 -8.57 1 98.38 98 ILE A O 1
ATOM 777 N N . LEU A 1 99 ? -17.672 -22.984 -9.977 1 98 99 LEU A N 1
ATOM 778 C CA . LEU A 1 99 ? -18.062 -22.031 -11 1 98 99 LEU A CA 1
ATOM 779 C C . LEU A 1 99 ? -19.469 -22.328 -11.508 1 98 99 LEU A C 1
ATOM 781 O O . LEU A 1 99 ? -20.281 -21.422 -11.727 1 98 99 LEU A O 1
ATOM 785 N N . GLU A 1 100 ? -19.766 -23.578 -11.719 1 97.5 100 GLU A N 1
ATOM 786 C CA . GLU A 1 100 ? -21.094 -23.969 -12.172 1 97.5 100 GLU A CA 1
ATOM 787 C C . GLU A 1 100 ? -22.188 -23.453 -11.234 1 97.5 100 GLU A C 1
ATOM 789 O O . GLU A 1 100 ? -23.219 -22.969 -11.688 1 97.5 100 GLU A O 1
ATOM 794 N N . ASP A 1 101 ? -21.906 -23.484 -10.023 1 97.62 101 ASP A N 1
ATOM 795 C CA . ASP A 1 101 ? -22.922 -23.141 -9.039 1 97.62 101 ASP A CA 1
ATOM 796 C C . ASP A 1 101 ? -22.969 -21.625 -8.789 1 97.62 101 ASP A C 1
ATOM 798 O O . ASP A 1 101 ? -24.016 -21.078 -8.453 1 97.62 101 ASP A O 1
ATOM 802 N N . HIS A 1 102 ? -21.797 -20.938 -9.016 1 95 102 HIS A N 1
ATOM 803 C CA . HIS A 1 102 ? -21.75 -19.625 -8.391 1 95 102 HIS A CA 1
ATOM 804 C C . HIS A 1 102 ? -21.312 -18.562 -9.391 1 95 102 HIS A C 1
ATOM 806 O O . HIS A 1 102 ? -21.344 -17.359 -9.07 1 95 102 HIS A O 1
ATOM 812 N N . ALA A 1 103 ? -21.031 -18.891 -10.562 1 94.12 103 ALA A N 1
ATOM 813 C CA . ALA A 1 103 ? -20.469 -17.953 -11.539 1 94.12 103 ALA A CA 1
ATOM 814 C C . ALA A 1 103 ? -21.5 -16.906 -11.945 1 94.12 103 ALA A C 1
ATOM 816 O O . ALA A 1 103 ? -21.141 -15.797 -12.352 1 94.12 103 ALA A O 1
ATOM 817 N N . ASN A 1 104 ? -22.781 -17.188 -11.758 1 93.5 104 ASN A N 1
ATOM 818 C CA . ASN A 1 104 ? -23.828 -16.297 -12.273 1 93.5 104 ASN A CA 1
ATOM 819 C C . ASN A 1 104 ? -24.5 -15.523 -11.148 1 93.5 104 ASN A C 1
ATOM 821 O O . ASN A 1 104 ? -25.469 -14.797 -11.383 1 93.5 104 ASN A O 1
ATOM 825 N N . GLN A 1 105 ? -23.953 -15.633 -10.086 1 92.69 105 GLN A N 1
ATOM 826 C CA . GLN A 1 105 ? -24.562 -14.93 -8.961 1 92.69 105 GLN A CA 1
ATOM 827 C C . GLN A 1 105 ? -24.156 -13.453 -8.953 1 92.69 105 GLN A C 1
ATOM 829 O O . GLN A 1 105 ? -23.031 -13.109 -9.336 1 92.69 105 GLN A O 1
ATOM 834 N N . LYS A 1 106 ? -25.172 -12.531 -8.531 1 90.69 106 LYS A N 1
ATOM 835 C CA . LYS A 1 106 ? -24.922 -11.109 -8.32 1 90.69 106 LYS A CA 1
ATOM 836 C C . LYS A 1 106 ? -25.406 -10.672 -6.938 1 90.69 106 LYS A C 1
ATOM 838 O O . LYS A 1 106 ? -26.547 -10.961 -6.547 1 90.69 106 LYS A O 1
ATOM 843 N N . PRO A 1 107 ? -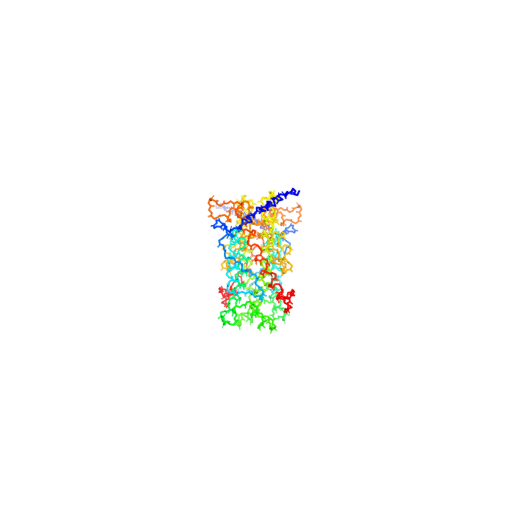24.531 -10.031 -6.121 1 93.5 107 PRO A N 1
ATOM 844 C CA . PRO A 1 107 ? -23.141 -9.727 -6.488 1 93.5 107 PRO A CA 1
ATOM 845 C C . PRO A 1 107 ? -22.266 -10.977 -6.594 1 93.5 107 PRO A C 1
ATOM 847 O O . PRO A 1 107 ? -22.641 -12.031 -6.074 1 93.5 107 PRO A O 1
ATOM 850 N N . LEU A 1 108 ? -21.125 -10.828 -7.266 1 93.75 108 LEU A N 1
ATOM 851 C CA . LEU A 1 108 ? -20.234 -11.969 -7.473 1 93.75 108 LEU A CA 1
ATOM 852 C C . LEU A 1 108 ? -19.875 -12.617 -6.141 1 93.75 108 LEU A C 1
ATOM 854 O O . LEU A 1 108 ? -19.578 -11.922 -5.164 1 93.75 108 LEU A O 1
ATOM 858 N N . GLU A 1 109 ? -19.906 -13.953 -6.223 1 95.31 109 GLU A N 1
ATOM 859 C CA . GLU A 1 109 ? -19.547 -14.742 -5.055 1 95.31 109 GLU A CA 1
ATOM 860 C C . GLU A 1 109 ? -18.062 -14.633 -4.754 1 95.31 109 GLU A C 1
ATOM 862 O O . GLU A 1 109 ? -17.234 -14.57 -5.672 1 95.31 109 GLU A O 1
ATOM 867 N N . SER A 1 110 ? -17.719 -14.648 -3.443 1 97.25 110 SER A N 1
ATOM 868 C CA . SER A 1 110 ? -16.359 -14.438 -2.967 1 97.25 110 SER A CA 1
ATOM 869 C C . SER A 1 110 ? -15.391 -15.422 -3.602 1 97.25 110 SER A C 1
ATOM 871 O O . SER A 1 110 ? -14.281 -15.055 -3.988 1 97.25 110 SER A O 1
ATOM 873 N N . ALA A 1 111 ? -15.75 -16.641 -3.643 1 98.12 111 ALA A N 1
ATOM 874 C CA . ALA A 1 111 ? -14.875 -17.656 -4.215 1 98.12 111 ALA A CA 1
ATOM 875 C C . ALA A 1 111 ? -14.609 -17.391 -5.691 1 98.12 111 ALA A C 1
ATOM 877 O O . ALA A 1 111 ? -13.508 -17.641 -6.184 1 98.12 111 ALA A O 1
ATOM 878 N N . VAL A 1 112 ? -15.562 -16.938 -6.391 1 97.81 112 VAL A N 1
ATOM 879 C CA . VAL A 1 112 ? -15.414 -16.625 -7.809 1 97.81 112 VAL A CA 1
ATOM 880 C C . VAL A 1 112 ? -14.469 -15.438 -7.98 1 97.81 112 VAL A C 1
ATOM 882 O O . VAL A 1 112 ? -13.555 -15.477 -8.812 1 97.81 112 VAL A O 1
ATOM 885 N N . ILE A 1 113 ? -14.648 -14.414 -7.184 1 97.19 113 ILE A N 1
ATOM 886 C CA . ILE A 1 113 ? -13.75 -13.266 -7.191 1 97.19 113 ILE A CA 1
ATOM 887 C C . ILE A 1 113 ? -12.328 -13.727 -6.895 1 97.19 113 ILE A C 1
ATOM 889 O O . ILE A 1 113 ? -11.383 -13.328 -7.582 1 97.19 113 ILE A O 1
ATOM 893 N N . GLY A 1 114 ? -12.203 -14.57 -5.879 1 98.25 114 GLY A N 1
ATOM 894 C CA . GLY A 1 114 ? -10.906 -15.125 -5.535 1 98.25 114 GLY A CA 1
ATOM 895 C C . GLY A 1 114 ? -10.242 -15.852 -6.688 1 98.25 114 GLY A C 1
ATOM 896 O O . GLY A 1 114 ? -9.039 -15.703 -6.91 1 98.25 114 GLY A O 1
ATOM 897 N N . LEU A 1 115 ? -11.023 -16.609 -7.398 1 98.44 115 LEU A N 1
ATOM 898 C CA . LEU A 1 115 ? -10.477 -17.375 -8.508 1 98.44 115 LEU A CA 1
ATOM 899 C C . LEU A 1 115 ? -10.008 -16.453 -9.633 1 98.44 115 LEU A C 1
ATOM 901 O O . LEU A 1 115 ? -8.961 -16.703 -10.234 1 98.44 115 LEU A O 1
ATOM 905 N N . ILE A 1 116 ? -10.727 -15.438 -9.945 1 97.94 116 ILE A N 1
ATOM 906 C CA . ILE A 1 116 ? -10.352 -14.469 -10.977 1 97.94 116 ILE A CA 1
ATOM 907 C C . ILE A 1 116 ? -9 -13.852 -10.641 1 97.94 116 ILE A C 1
ATOM 909 O O . ILE A 1 116 ? -8.078 -13.875 -11.461 1 97.94 116 ILE A O 1
ATOM 913 N N . TRP A 1 117 ? -8.875 -13.383 -9.375 1 98 117 TRP A N 1
ATOM 914 C CA . TRP A 1 117 ? -7.652 -12.688 -8.977 1 98 117 TRP A CA 1
ATOM 915 C C . TRP A 1 117 ? -6.492 -13.664 -8.82 1 98 117 TRP A C 1
ATOM 917 O O . TRP A 1 117 ? -5.344 -13.328 -9.117 1 98 117 TRP A O 1
ATOM 927 N N . LEU A 1 118 ? -6.785 -14.852 -8.375 1 98.56 118 LEU A N 1
ATOM 928 C CA . LEU A 1 118 ? -5.742 -15.867 -8.281 1 98.56 118 LEU A CA 1
ATOM 929 C C . LEU A 1 118 ? -5.191 -16.203 -9.664 1 98.56 118 LEU A C 1
ATOM 931 O O . LEU A 1 118 ? -3.979 -16.344 -9.836 1 98.56 118 LEU A O 1
ATOM 935 N N . LYS A 1 119 ? -6.055 -16.344 -10.625 1 98.5 119 LYS A N 1
ATOM 936 C CA . LYS A 1 119 ? -5.625 -16.578 -12 1 98.5 119 LYS A CA 1
ATOM 937 C C . LYS A 1 119 ? -4.715 -15.453 -12.492 1 98.5 119 LYS A C 1
ATOM 939 O O . LYS A 1 119 ? -3.68 -15.711 -13.109 1 98.5 119 LYS A O 1
ATOM 944 N N . ARG A 1 120 ? -5.039 -14.242 -12.227 1 97.88 120 ARG A N 1
ATOM 945 C CA . ARG A 1 120 ? -4.25 -13.086 -12.641 1 97.88 120 ARG A CA 1
ATOM 946 C C . ARG A 1 120 ? -2.873 -13.102 -11.984 1 97.88 120 ARG A C 1
ATOM 948 O O . ARG A 1 120 ? -1.867 -12.812 -12.633 1 97.88 120 ARG A O 1
ATOM 955 N N . SER A 1 121 ? -2.838 -13.398 -10.695 1 98.31 121 SER A N 1
ATOM 956 C CA . SER A 1 121 ? -1.569 -13.508 -9.984 1 98.31 121 SER A CA 1
ATOM 957 C C . SER A 1 121 ? -0.722 -14.648 -10.531 1 98.31 121 SER A C 1
ATOM 959 O O . SER A 1 121 ? 0.495 -14.516 -10.68 1 98.31 121 SER A O 1
ATOM 961 N N . LEU A 1 122 ? -1.384 -15.742 -10.836 1 98.75 122 LEU A N 1
ATOM 962 C CA . LEU A 1 122 ? -0.665 -16.891 -11.398 1 98.75 122 LEU A CA 1
ATOM 963 C C . LEU A 1 122 ? -0.108 -16.547 -12.781 1 98.75 122 LEU A C 1
ATOM 965 O O . LEU A 1 122 ? 0.984 -17 -13.141 1 98.75 122 LEU A O 1
ATOM 969 N N . GLU A 1 123 ? -0.867 -15.852 -13.531 1 98.62 123 GLU A N 1
ATOM 970 C CA . GLU A 1 123 ? -0.381 -15.406 -14.836 1 98.62 123 GLU A CA 1
ATOM 971 C C . GLU A 1 123 ? 0.864 -14.539 -14.695 1 98.62 123 GLU A C 1
ATOM 973 O O . GLU A 1 123 ? 1.822 -14.688 -15.461 1 98.62 123 GLU A O 1
ATOM 978 N N . PHE A 1 124 ? 0.855 -13.617 -13.812 1 98.56 124 PHE A N 1
ATOM 979 C CA . PHE A 1 124 ? 2.035 -12.812 -13.516 1 98.56 124 PHE A CA 1
ATOM 980 C C . PHE A 1 124 ? 3.229 -13.703 -13.188 1 98.56 124 PHE A C 1
ATOM 982 O O . PHE A 1 124 ? 4.309 -13.531 -13.75 1 98.56 124 PHE A O 1
ATOM 989 N N . LEU A 1 125 ? 3.033 -14.68 -12.242 1 98.69 125 LEU A N 1
ATOM 990 C CA . LEU A 1 125 ? 4.125 -15.555 -11.828 1 98.69 125 LEU A CA 1
ATOM 991 C C . LEU A 1 125 ? 4.617 -16.391 -13 1 98.69 125 LEU A C 1
ATOM 993 O O . LEU A 1 125 ? 5.82 -16.609 -13.156 1 98.69 125 LEU A O 1
ATOM 997 N N . ARG A 1 126 ? 3.686 -16.891 -13.82 1 98.75 126 ARG A N 1
ATOM 998 C CA . ARG A 1 126 ? 4.07 -17.656 -15 1 98.75 126 ARG A CA 1
ATOM 999 C C . ARG A 1 126 ? 5 -16.844 -15.898 1 98.75 126 ARG A C 1
ATOM 1001 O O . ARG A 1 126 ? 6.066 -17.328 -16.281 1 98.75 126 ARG A O 1
ATOM 1008 N N . VAL A 1 127 ? 4.621 -15.656 -16.203 1 98.75 127 VAL A N 1
ATOM 1009 C CA . VAL A 1 127 ? 5.398 -14.82 -17.125 1 98.75 127 VAL A CA 1
ATOM 1010 C C . VAL A 1 127 ? 6.719 -14.43 -16.453 1 98.75 127 VAL A C 1
ATOM 1012 O O . VAL A 1 127 ? 7.762 -14.398 -17.125 1 98.75 127 VAL A O 1
ATOM 1015 N N . PHE A 1 128 ? 6.715 -14.148 -15.164 1 98.38 128 PHE A N 1
ATOM 1016 C CA . PHE A 1 128 ? 7.934 -13.828 -14.43 1 98.38 128 PHE A CA 1
ATOM 1017 C C . PHE A 1 128 ? 8.93 -14.977 -14.516 1 98.38 128 PHE A C 1
ATOM 1019 O O . PHE A 1 128 ? 10.102 -14.773 -14.844 1 98.38 128 PHE A O 1
ATOM 1026 N N . ILE A 1 129 ? 8.461 -16.203 -14.289 1 98.38 129 ILE A N 1
ATOM 1027 C CA . ILE A 1 129 ? 9.312 -17.391 -14.305 1 98.38 129 ILE A CA 1
ATOM 1028 C C . ILE A 1 129 ? 9.812 -17.641 -15.727 1 98.38 129 ILE A C 1
ATOM 1030 O O . ILE A 1 129 ? 10.984 -17.984 -15.922 1 98.38 129 ILE A O 1
ATOM 1034 N N . LEU A 1 130 ? 8.977 -17.438 -16.672 1 98.19 130 LEU A N 1
ATOM 1035 C CA . LEU A 1 130 ? 9.375 -17.562 -18.062 1 98.19 130 LEU A CA 1
ATOM 1036 C C . LEU A 1 130 ? 10.477 -16.562 -18.406 1 98.19 130 LEU A C 1
ATOM 1038 O O . LEU A 1 130 ? 11.438 -16.906 -19.094 1 98.19 130 LEU A O 1
ATOM 1042 N N . ASN A 1 131 ? 10.266 -15.352 -17.953 1 96.94 131 ASN A N 1
ATOM 1043 C CA . ASN A 1 131 ? 11.289 -14.336 -18.172 1 96.94 131 ASN A CA 1
ATOM 1044 C C . ASN A 1 131 ? 12.617 -14.727 -17.531 1 96.94 131 ASN A C 1
ATOM 1046 O O . ASN A 1 131 ? 13.68 -14.5 -18.109 1 96.94 131 ASN A O 1
ATOM 1050 N N . LEU A 1 132 ? 12.57 -15.281 -16.375 1 96.56 132 LEU A N 1
ATOM 1051 C CA . LEU A 1 132 ? 13.773 -15.742 -15.695 1 96.56 132 LEU A CA 1
ATOM 1052 C C . LEU A 1 132 ? 14.5 -16.797 -16.531 1 96.56 132 LEU A C 1
ATOM 1054 O O . LEU A 1 132 ? 15.719 -16.719 -16.688 1 96.56 132 LEU A O 1
ATOM 1058 N N . SER A 1 133 ? 13.75 -17.719 -17 1 96.25 133 SER A N 1
ATOM 1059 C CA . SER A 1 133 ? 14.297 -18.797 -17.812 1 96.25 133 SER A CA 1
ATOM 1060 C C . SER A 1 133 ? 14.898 -18.266 -19.109 1 96.25 133 SER A C 1
ATOM 1062 O O . SER A 1 133 ? 15.992 -18.656 -19.516 1 96.25 133 SER A O 1
ATOM 1064 N N . SER A 1 134 ? 14.164 -17.391 -19.719 1 95.5 134 SER A N 1
ATOM 1065 C CA . SER A 1 134 ? 14.641 -16.781 -20.953 1 95.5 134 SER A CA 1
ATOM 1066 C C . SER A 1 134 ? 15.938 -16 -20.734 1 95.5 134 SER A C 1
ATOM 1068 O O . SER A 1 134 ? 16.875 -16.125 -21.516 1 95.5 134 SER A O 1
ATOM 1070 N N . ASP A 1 135 ? 15.961 -15.227 -19.672 1 94.56 135 ASP A N 1
ATOM 1071 C CA . ASP A 1 135 ? 17.156 -14.461 -19.344 1 94.56 135 ASP A CA 1
ATOM 1072 C C . ASP A 1 135 ? 18.344 -15.375 -19.094 1 94.56 135 ASP A C 1
ATOM 1074 O O . ASP A 1 135 ? 19.469 -15.055 -19.484 1 94.56 135 ASP A O 1
ATOM 1078 N N . TYR A 1 136 ? 18.109 -16.469 -18.469 1 93.5 136 TYR A N 1
ATOM 1079 C CA . TYR A 1 136 ? 19.156 -17.438 -18.203 1 93.5 136 TYR A CA 1
ATOM 1080 C C . TYR A 1 136 ? 19.688 -18.047 -19.5 1 93.5 136 TYR A C 1
ATOM 1082 O O . TYR A 1 136 ? 20.891 -18.141 -19.703 1 93.5 136 TYR A O 1
ATOM 1090 N N . GLN A 1 137 ? 18.844 -18.422 -20.375 1 94.06 137 GLN A N 1
ATOM 1091 C CA . GLN A 1 137 ? 19.219 -19.031 -21.641 1 94.06 137 GLN A CA 1
ATOM 1092 C C . GLN A 1 137 ? 19.984 -18.062 -22.531 1 94.06 137 GLN A C 1
ATOM 1094 O O . GLN A 1 137 ? 20.906 -18.469 -23.25 1 94.06 137 GLN A O 1
ATOM 1099 N N . LYS A 1 138 ? 19.641 -16.781 -22.375 1 93.31 138 LYS A N 1
ATOM 1100 C CA . LYS A 1 138 ? 20.266 -15.766 -23.203 1 93.31 138 LYS A CA 1
ATOM 1101 C C . LYS A 1 138 ? 21.5 -15.172 -22.516 1 93.31 138 LYS A C 1
ATOM 1103 O O . LYS A 1 138 ? 22.094 -14.219 -23 1 93.31 138 LYS A O 1
ATOM 1108 N N . ASN A 1 139 ? 21.781 -15.602 -21.359 1 90.44 139 ASN A N 1
ATOM 1109 C CA . ASN A 1 139 ? 22.922 -15.133 -20.562 1 90.44 139 ASN A CA 1
ATOM 1110 C C . ASN A 1 139 ? 22.844 -13.633 -20.297 1 90.44 139 ASN A C 1
ATOM 1112 O O . ASN A 1 139 ? 23.828 -12.914 -20.484 1 90.44 139 ASN A O 1
ATOM 1116 N N . VAL A 1 140 ? 21.609 -13.266 -20.062 1 84.75 140 VAL A N 1
ATOM 1117 C CA . VAL A 1 140 ? 21.406 -11.867 -19.719 1 84.75 140 VAL A CA 1
ATOM 1118 C C . VAL A 1 140 ? 22.203 -11.531 -18.453 1 84.75 140 VAL A C 1
ATOM 1120 O O . VAL A 1 140 ? 22.172 -12.297 -17.484 1 84.75 140 VAL A O 1
ATOM 1123 N N . GLU A 1 141 ? 22.875 -10.391 -18.453 1 80.94 141 GLU A N 1
ATOM 1124 C CA . GLU A 1 141 ? 23.812 -10.016 -17.406 1 80.94 141 GLU A CA 1
ATOM 1125 C C . GLU A 1 141 ? 23.188 -9.008 -16.438 1 80.94 141 GLU A C 1
ATOM 1127 O O . GLU A 1 141 ? 23.875 -8.453 -15.578 1 80.94 141 GLU A O 1
ATOM 1132 N N . ASP A 1 142 ? 21.922 -8.867 -16.516 1 77.56 142 ASP A N 1
ATOM 1133 C CA . ASP A 1 142 ? 21.297 -7.898 -15.625 1 77.56 142 ASP A CA 1
ATOM 1134 C C . ASP A 1 142 ? 21.656 -8.203 -14.164 1 77.56 142 ASP A C 1
ATOM 1136 O O . ASP A 1 142 ? 21.609 -9.359 -13.742 1 77.56 142 ASP A O 1
ATOM 1140 N N . VAL A 1 143 ? 21.938 -7.141 -13.453 1 83.44 143 VAL A N 1
ATOM 1141 C CA . VAL A 1 143 ? 22.359 -7.266 -12.062 1 83.44 143 VAL A CA 1
ATOM 1142 C C . VAL A 1 143 ? 21.141 -7.457 -11.164 1 83.44 143 VAL A C 1
ATOM 1144 O O . VAL A 1 143 ? 21.156 -8.305 -10.266 1 83.44 143 VAL A O 1
ATOM 1147 N N . THR A 1 144 ? 20.047 -6.754 -11.492 1 90.12 144 THR A N 1
ATOM 1148 C CA . THR A 1 144 ? 18.859 -6.855 -10.633 1 90.12 144 THR A CA 1
ATOM 1149 C C . THR A 1 144 ? 17.703 -7.516 -11.375 1 90.12 144 THR A C 1
ATOM 1151 O O . THR A 1 144 ? 17.734 -7.637 -12.602 1 90.12 144 THR A O 1
ATOM 1154 N N . LEU A 1 145 ? 16.734 -7.934 -10.648 1 95 145 LEU A N 1
ATOM 1155 C CA . LEU A 1 145 ? 15.547 -8.57 -11.188 1 95 145 LEU A CA 1
ATOM 1156 C C . LEU A 1 145 ? 14.508 -7.535 -11.586 1 95 145 LEU A C 1
ATOM 1158 O O . LEU A 1 145 ? 13.438 -7.883 -12.094 1 95 145 LEU A O 1
ATOM 1162 N N . ARG A 1 146 ? 14.766 -6.324 -11.383 1 94.75 146 ARG A N 1
ATOM 1163 C CA . ARG A 1 146 ? 13.75 -5.285 -11.508 1 94.75 146 ARG A CA 1
ATOM 1164 C C . ARG A 1 146 ? 13.094 -5.316 -12.883 1 94.75 146 ARG A C 1
ATOM 1166 O O . ARG A 1 146 ? 11.867 -5.324 -12.992 1 94.75 146 ARG A O 1
ATOM 1173 N N . GLN A 1 147 ? 13.883 -5.379 -13.914 1 94.94 147 GLN A N 1
ATOM 1174 C CA . GLN A 1 147 ? 13.336 -5.367 -15.266 1 94.94 147 GLN A CA 1
ATOM 1175 C C . GLN A 1 147 ? 12.562 -6.648 -15.562 1 94.94 147 GLN A C 1
ATOM 1177 O O . GLN A 1 147 ? 11.523 -6.613 -16.219 1 94.94 147 GLN A O 1
ATOM 1182 N N . THR A 1 148 ? 13.078 -7.738 -15.094 1 96.12 148 THR A N 1
ATOM 1183 C CA . THR A 1 148 ? 12.422 -9.023 -15.289 1 96.12 148 THR A CA 1
ATOM 1184 C C . THR A 1 148 ? 11.031 -9.031 -14.648 1 96.12 148 THR A C 1
ATOM 1186 O O . THR A 1 148 ? 10.062 -9.469 -15.266 1 96.12 148 THR A O 1
ATOM 1189 N N . VAL A 1 149 ? 10.977 -8.492 -13.445 1 97 149 VAL A N 1
ATOM 1190 C CA . VAL A 1 149 ? 9.719 -8.445 -12.711 1 97 149 VAL A CA 1
ATOM 1191 C C . VAL A 1 149 ? 8.781 -7.434 -13.359 1 97 149 VAL A C 1
ATOM 1193 O O . VAL A 1 149 ? 7.598 -7.727 -13.578 1 97 149 VAL A O 1
ATOM 1196 N N . LEU A 1 150 ? 9.289 -6.27 -13.742 1 97.12 150 LEU A N 1
ATOM 1197 C CA . LEU A 1 150 ? 8.461 -5.211 -14.305 1 97.12 150 LEU A CA 1
ATOM 1198 C C . LEU A 1 150 ? 7.871 -5.629 -15.641 1 97.12 150 LEU A C 1
ATOM 1200 O O . LEU A 1 150 ? 6.707 -5.34 -15.938 1 97.12 150 LEU A O 1
ATOM 1204 N N . LYS A 1 151 ? 8.641 -6.27 -16.453 1 97.19 151 LYS A N 1
ATOM 1205 C CA . LYS A 1 151 ? 8.141 -6.742 -17.734 1 97.19 151 LYS A CA 1
ATOM 1206 C C . LYS A 1 151 ? 6.977 -7.715 -17.547 1 97.19 151 LYS A C 1
ATOM 1208 O O . LYS A 1 151 ? 5.984 -7.652 -18.281 1 97.19 151 LYS A O 1
ATOM 1213 N N . ALA A 1 152 ? 7.145 -8.594 -16.594 1 98.25 152 ALA A N 1
ATOM 1214 C CA . ALA A 1 152 ? 6.059 -9.523 -16.297 1 98.25 152 ALA A CA 1
ATOM 1215 C C . ALA A 1 152 ? 4.816 -8.773 -15.82 1 98.25 152 ALA A C 1
ATOM 1217 O O . ALA A 1 152 ? 3.701 -9.055 -16.266 1 98.25 152 ALA A O 1
ATOM 1218 N N . TYR A 1 153 ? 4.988 -7.824 -14.945 1 98.12 153 TYR A N 1
ATOM 1219 C CA . TYR A 1 153 ? 3.887 -7.035 -14.414 1 98.12 153 TYR A CA 1
ATOM 1220 C C . TYR A 1 153 ? 3.17 -6.277 -15.523 1 98.12 153 TYR A C 1
ATOM 1222 O O . TYR A 1 153 ? 1.941 -6.312 -15.617 1 98.12 153 TYR A O 1
ATOM 1230 N N . GLU A 1 154 ? 3.891 -5.641 -16.391 1 98.19 154 GLU A N 1
ATOM 1231 C CA . GLU A 1 154 ? 3.363 -4.781 -17.453 1 98.19 154 GLU A CA 1
ATOM 1232 C C . GLU A 1 154 ? 2.49 -5.57 -18.422 1 98.19 154 GLU A C 1
ATOM 1234 O O . GLU A 1 154 ? 1.513 -5.039 -18.953 1 98.19 154 GLU A O 1
ATOM 1239 N N . THR A 1 155 ? 2.729 -6.754 -18.578 1 97.94 155 THR A N 1
ATOM 1240 C CA . THR A 1 155 ? 2.025 -7.516 -19.594 1 97.94 155 THR A CA 1
ATOM 1241 C C . THR A 1 155 ? 0.939 -8.391 -18.969 1 97.94 155 THR A C 1
ATOM 1243 O O . THR A 1 155 ? 0.241 -9.117 -19.688 1 97.94 155 THR A O 1
ATOM 1246 N N . THR A 1 156 ? 0.777 -8.336 -17.656 1 97.69 156 THR A N 1
ATOM 1247 C CA . THR A 1 156 ? -0.201 -9.203 -17.016 1 97.69 156 THR A CA 1
ATOM 1248 C C . THR A 1 156 ? -1.059 -8.414 -16.031 1 97.69 156 THR A C 1
ATOM 1250 O O . THR A 1 156 ? -2.053 -7.801 -16.406 1 97.69 156 THR A O 1
ATOM 1253 N N . LEU A 1 157 ? -0.541 -8.164 -14.773 1 96.88 157 LEU A N 1
ATOM 1254 C CA . LEU A 1 157 ? -1.33 -7.68 -13.648 1 96.88 157 LEU A CA 1
ATOM 1255 C C . LEU A 1 157 ? -1.645 -6.195 -13.805 1 96.88 157 LEU A C 1
ATOM 1257 O O . LEU A 1 157 ? -2.697 -5.73 -13.359 1 96.88 157 LEU A O 1
ATOM 1261 N N . LYS A 1 158 ? -0.799 -5.457 -14.43 1 97.5 158 LYS A N 1
ATOM 1262 C CA . LYS A 1 158 ? -0.884 -4 -14.469 1 97.5 158 LYS A CA 1
ATOM 1263 C C . LYS A 1 158 ? -2.236 -3.541 -15 1 97.5 158 LYS A C 1
ATOM 1265 O O . LYS A 1 158 ? -2.809 -2.566 -14.508 1 97.5 158 LYS A O 1
ATOM 1270 N N . GLN A 1 159 ? -2.771 -4.18 -15.938 1 96.69 159 GLN A N 1
ATOM 1271 C CA . GLN A 1 159 ? -3.998 -3.758 -16.609 1 96.69 159 GLN A CA 1
ATOM 1272 C C . GLN A 1 159 ? -5.191 -3.826 -15.656 1 96.69 159 GLN A C 1
ATOM 1274 O O . GLN A 1 159 ? -6.223 -3.193 -15.906 1 96.69 159 GLN A O 1
ATOM 1279 N N . TYR A 1 160 ? -5.078 -4.578 -14.625 1 96.12 160 TYR A N 1
ATOM 1280 C CA . TYR A 1 160 ? -6.176 -4.742 -13.68 1 96.12 160 TYR A CA 1
ATOM 1281 C C . TYR A 1 160 ? -5.969 -3.873 -12.445 1 96.12 160 TYR A C 1
ATOM 1283 O O . TYR A 1 160 ? -6.875 -3.729 -11.617 1 96.12 160 TYR A O 1
ATOM 1291 N N . HIS A 1 161 ? -4.727 -3.359 -12.195 1 95.56 161 HIS A N 1
ATOM 1292 C CA . HIS A 1 161 ? -4.375 -2.578 -11.016 1 95.56 161 HIS A CA 1
ATOM 1293 C C . HIS A 1 161 ? -4.715 -1.104 -11.211 1 95.56 161 HIS A C 1
ATOM 1295 O O . HIS A 1 161 ? -4.496 -0.55 -12.289 1 95.56 161 HIS A O 1
ATOM 1301 N N . GLY A 1 162 ? -5.277 -0.464 -10.25 1 93.69 162 GLY A N 1
ATOM 1302 C CA . GLY A 1 162 ? -5.477 0.977 -10.25 1 93.69 162 GLY A CA 1
ATOM 1303 C C . GLY A 1 162 ? -4.191 1.756 -10.047 1 93.69 162 GLY A C 1
ATOM 1304 O O . GLY A 1 162 ? -3.113 1.168 -9.93 1 93.69 162 GLY A O 1
ATOM 1305 N N . LYS A 1 163 ? -4.305 3.021 -9.969 1 92.31 163 LYS A N 1
ATOM 1306 C CA . LYS A 1 163 ? -3.15 3.912 -9.875 1 92.31 163 LYS A CA 1
ATOM 1307 C C . LYS A 1 163 ? -2.314 3.605 -8.641 1 92.31 163 LYS A C 1
ATOM 1309 O O . LYS A 1 163 ? -1.084 3.562 -8.711 1 92.31 163 LYS A O 1
ATOM 1314 N N . LEU A 1 164 ? -2.98 3.416 -7.512 1 89.94 164 LEU A N 1
ATOM 1315 C CA . LEU A 1 164 ? -2.281 3.152 -6.262 1 89.94 164 LEU A CA 1
ATOM 1316 C C . LEU A 1 164 ? -1.507 1.84 -6.336 1 89.94 164 LEU A C 1
ATOM 1318 O O . LEU A 1 164 ? -0.33 1.787 -5.969 1 89.94 164 LEU A O 1
ATOM 1322 N N . SER A 1 165 ? -2.176 0.771 -6.781 1 92.44 165 SER A N 1
ATOM 1323 C CA . SER A 1 165 ? -1.516 -0.527 -6.875 1 92.44 165 SER A CA 1
ATOM 1324 C C . SER A 1 165 ? -0.349 -0.484 -7.855 1 92.44 165 SER A C 1
ATOM 1326 O O . SER A 1 165 ? 0.7 -1.081 -7.609 1 92.44 165 SER A O 1
ATOM 1328 N N . ARG A 1 166 ? -0.528 0.237 -8.969 1 95.75 166 ARG A N 1
ATOM 1329 C CA . ARG A 1 166 ? 0.558 0.387 -9.93 1 95.75 166 ARG A CA 1
ATOM 1330 C C . ARG A 1 166 ? 1.739 1.127 -9.312 1 95.75 166 ARG A C 1
ATOM 1332 O O . ARG A 1 166 ? 2.893 0.735 -9.5 1 95.75 166 ARG A O 1
ATOM 1339 N N . PHE A 1 167 ? 1.37 2.111 -8.625 1 92.81 167 PHE A N 1
ATOM 1340 C CA . PHE A 1 167 ? 2.396 2.871 -7.926 1 92.81 167 PHE A CA 1
ATOM 1341 C C . PHE A 1 167 ? 3.141 1.984 -6.934 1 92.81 167 PHE A C 1
ATOM 1343 O O . PHE A 1 167 ? 4.371 1.915 -6.953 1 92.81 167 PHE A O 1
ATOM 1350 N N . MET A 1 168 ? 2.449 1.301 -6.09 1 92.19 168 MET A N 1
ATOM 1351 C CA . MET A 1 168 ? 3.055 0.443 -5.078 1 92.19 168 MET A CA 1
ATOM 1352 C C . MET A 1 168 ? 3.945 -0.614 -5.719 1 92.19 168 MET A C 1
ATOM 1354 O O . MET A 1 168 ? 5.055 -0.869 -5.246 1 92.19 168 MET A O 1
ATOM 1358 N N . PHE A 1 169 ? 3.402 -1.19 -6.734 1 95.19 169 PHE A N 1
ATOM 1359 C CA . PHE A 1 169 ? 4.191 -2.234 -7.375 1 95.19 169 PHE A CA 1
ATOM 1360 C C . PHE A 1 169 ? 5.504 -1.672 -7.906 1 95.19 169 PHE A C 1
ATOM 1362 O O . PHE A 1 169 ? 6.574 -2.24 -7.668 1 95.19 169 PHE A O 1
ATOM 1369 N N . THR A 1 170 ? 5.461 -0.585 -8.547 1 93.25 170 THR A N 1
ATOM 1370 C CA . THR A 1 170 ? 6.648 0.042 -9.117 1 93.25 170 THR A CA 1
ATOM 1371 C C . THR A 1 170 ? 7.648 0.399 -8.023 1 93.25 170 THR A C 1
ATOM 1373 O O . THR A 1 170 ? 8.852 0.187 -8.18 1 93.25 170 THR A O 1
ATOM 1376 N N . LYS A 1 171 ? 7.191 0.901 -6.926 1 93.12 171 LYS A N 1
ATOM 1377 C CA . LYS A 1 171 ? 8.078 1.254 -5.82 1 93.12 171 LYS A CA 1
ATOM 1378 C C . LYS A 1 171 ? 8.695 0.009 -5.195 1 93.12 171 LYS A C 1
ATOM 1380 O O . LYS A 1 171 ? 9.898 -0.016 -4.902 1 93.12 171 LYS A O 1
ATOM 1385 N N . LEU A 1 172 ? 7.906 -1.007 -5.062 1 92.94 172 LEU A N 1
ATOM 1386 C CA . LEU A 1 172 ? 8.391 -2.225 -4.422 1 92.94 172 LEU A CA 1
ATOM 1387 C C . LEU A 1 172 ? 9.445 -2.912 -5.289 1 92.94 172 LEU A C 1
ATOM 1389 O O . LEU A 1 172 ? 10.375 -3.533 -4.77 1 92.94 172 LEU A O 1
ATOM 1393 N N . T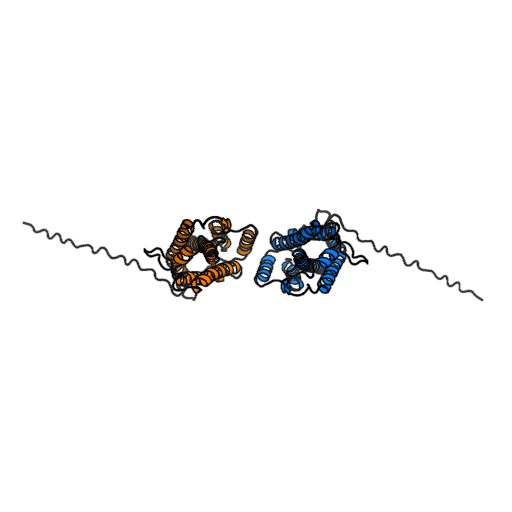HR A 1 173 ? 9.359 -2.727 -6.586 1 93.06 173 THR A N 1
ATOM 1394 C CA . THR A 1 173 ? 10.328 -3.373 -7.461 1 93.06 173 THR A CA 1
ATOM 1395 C C . THR A 1 173 ? 11.711 -2.74 -7.305 1 93.06 173 THR A C 1
ATOM 1397 O O . THR A 1 173 ? 12.719 -3.332 -7.691 1 93.06 173 THR A O 1
ATOM 1400 N N . HIS A 1 174 ? 11.797 -1.545 -6.758 1 92.06 174 HIS A N 1
ATOM 1401 C CA . HIS A 1 174 ? 13.094 -0.926 -6.488 1 92.06 174 HIS A CA 1
ATOM 1402 C C . HIS A 1 174 ? 13.812 -1.636 -5.348 1 92.06 174 HIS A C 1
ATOM 1404 O O . HIS A 1 174 ? 15.016 -1.42 -5.137 1 92.06 174 HIS A O 1
ATOM 1410 N N . LEU A 1 175 ? 13.086 -2.477 -4.73 1 91.88 175 LEU A N 1
ATOM 1411 C CA . LEU A 1 175 ? 13.648 -3.137 -3.553 1 91.88 175 LEU A CA 1
ATOM 1412 C C . LEU A 1 175 ? 13.875 -4.621 -3.82 1 91.88 175 LEU A C 1
ATOM 1414 O O . LEU A 1 175 ? 14.211 -5.375 -2.906 1 91.88 175 LEU A O 1
ATOM 1418 N N . VAL A 1 176 ? 13.719 -5.07 -5.062 1 93.88 176 VAL A N 1
ATOM 1419 C CA . VAL A 1 176 ? 13.906 -6.484 -5.371 1 93.88 176 VAL A CA 1
ATOM 1420 C C . VAL A 1 176 ? 15.391 -6.84 -5.266 1 93.88 176 VAL A C 1
ATOM 1422 O O . VAL A 1 176 ? 16.25 -5.988 -5.48 1 93.88 176 VAL A O 1
ATOM 1425 N N . PRO A 1 177 ? 15.703 -8.062 -4.996 1 93.88 177 PRO A N 1
ATOM 1426 C CA . PRO A 1 177 ? 17.109 -8.469 -4.867 1 93.88 177 PRO A CA 1
ATOM 1427 C C . PRO A 1 177 ? 17.812 -8.555 -6.215 1 93.88 177 PRO A C 1
ATOM 1429 O O . PRO A 1 177 ? 17.172 -8.469 -7.266 1 93.88 177 PRO A O 1
ATOM 1432 N N . TYR A 1 178 ? 19.156 -8.703 -6.055 1 94.75 178 TYR A N 1
ATOM 1433 C CA . TYR A 1 178 ? 19.953 -9.062 -7.227 1 94.75 178 TYR A CA 1
ATOM 1434 C C . TYR A 1 178 ? 19.516 -10.414 -7.781 1 94.75 178 TYR A C 1
ATOM 1436 O O . TYR A 1 178 ? 19.109 -11.297 -7.023 1 94.75 178 TYR A O 1
ATOM 1444 N N . ARG A 1 179 ? 19.641 -10.492 -9.094 1 95.44 179 ARG A N 1
ATOM 1445 C CA . ARG A 1 179 ? 19.281 -11.727 -9.781 1 95.44 179 ARG A CA 1
ATOM 1446 C C . ARG A 1 179 ? 20.016 -12.922 -9.188 1 95.44 179 ARG A C 1
ATOM 1448 O O . ARG A 1 179 ? 19.406 -13.953 -8.898 1 95.44 179 ARG A O 1
ATOM 1455 N N . LYS A 1 180 ? 21.359 -12.734 -8.953 1 94.25 180 LYS A N 1
ATOM 1456 C CA . LYS A 1 180 ? 22.188 -13.82 -8.43 1 94.25 180 LYS A CA 1
ATOM 1457 C C . LYS A 1 180 ? 21.703 -14.273 -7.062 1 94.25 180 LYS A C 1
ATOM 1459 O O . LYS A 1 180 ? 21.656 -15.469 -6.777 1 94.25 180 LYS A O 1
ATOM 1464 N N . ASP A 1 181 ? 21.281 -13.336 -6.23 1 95.44 181 ASP A N 1
ATOM 1465 C CA . ASP A 1 181 ? 20.828 -13.664 -4.883 1 95.44 181 ASP A CA 1
ATOM 1466 C C . ASP A 1 181 ? 19.484 -14.383 -4.914 1 95.44 181 ASP A C 1
ATOM 1468 O O . ASP A 1 181 ? 19.25 -15.328 -4.152 1 95.44 181 ASP A O 1
ATOM 1472 N N . PHE A 1 182 ? 18.672 -13.898 -5.816 1 97.19 182 PHE A N 1
ATOM 1473 C CA . PHE A 1 182 ? 17.359 -14.547 -5.949 1 97.19 182 PHE A CA 1
ATOM 1474 C C . PHE A 1 182 ? 17.516 -15.984 -6.441 1 97.19 182 PHE A C 1
ATOM 1476 O O . PHE A 1 182 ? 16.938 -16.906 -5.875 1 97.19 182 PHE A O 1
ATOM 1483 N N . LEU A 1 183 ? 18.281 -16.172 -7.457 1 96.81 183 LEU A N 1
ATOM 1484 C CA . LEU A 1 183 ? 18.5 -17.516 -8 1 96.81 183 LEU A CA 1
ATOM 1485 C C . LEU A 1 183 ? 19.125 -18.438 -6.965 1 96.81 183 LEU A C 1
ATOM 1487 O O . LEU A 1 183 ? 18.734 -19.594 -6.832 1 96.81 183 LEU A O 1
ATOM 1491 N N . LYS A 1 184 ? 20.094 -17.891 -6.266 1 96.44 184 LYS A N 1
ATOM 1492 C CA . LYS A 1 184 ? 20.734 -18.672 -5.207 1 96.44 184 LYS A CA 1
ATOM 1493 C C . LYS A 1 184 ? 19.719 -19.109 -4.156 1 96.44 184 LYS A C 1
ATOM 1495 O O . LYS A 1 184 ? 19.781 -20.219 -3.646 1 96.44 184 LYS A O 1
ATOM 1500 N N . ALA A 1 185 ? 18.797 -18.234 -3.887 1 97.25 185 ALA A N 1
ATOM 1501 C CA . ALA A 1 185 ? 17.781 -18.5 -2.863 1 97.25 185 ALA A CA 1
ATOM 1502 C C . ALA A 1 185 ? 16.859 -19.641 -3.291 1 97.25 185 ALA A C 1
ATOM 1504 O O . ALA A 1 185 ? 16.156 -20.219 -2.459 1 97.25 185 ALA A O 1
ATOM 1505 N N . LEU A 1 186 ? 16.781 -19.969 -4.543 1 98 186 LEU A N 1
ATOM 1506 C CA . LEU A 1 186 ? 15.922 -21.031 -5.051 1 98 186 LEU A CA 1
ATOM 1507 C C . LEU A 1 186 ? 16.641 -22.375 -5.02 1 98 186 LEU A C 1
ATOM 1509 O O . LEU A 1 186 ? 16.016 -23.422 -5.238 1 98 186 LEU A O 1
ATOM 1513 N N . LEU A 1 187 ? 17.922 -22.281 -4.758 1 98.06 187 LEU A N 1
ATOM 1514 C CA . LEU A 1 187 ? 18.703 -23.5 -4.566 1 98.06 187 LEU A CA 1
ATOM 1515 C C . LEU A 1 187 ? 18.688 -23.938 -3.107 1 98.06 187 LEU A C 1
ATOM 1517 O O . LEU A 1 187 ? 19.031 -23.156 -2.215 1 98.06 187 LEU A O 1
ATOM 1521 N N . LEU A 1 188 ? 18.359 -25.141 -2.771 1 96.62 188 LEU A N 1
ATOM 1522 C CA . LEU A 1 188 ? 18.016 -25.547 -1.415 1 96.62 188 LEU A CA 1
ATOM 1523 C C . LEU A 1 188 ? 19.234 -26.109 -0.691 1 96.62 188 LEU A C 1
ATOM 1525 O O . LEU A 1 188 ? 19.234 -26.25 0.533 1 96.62 188 LEU A O 1
ATOM 1529 N N . ASN A 1 189 ? 20.25 -26.5 -1.396 1 94.62 189 ASN A N 1
ATOM 1530 C CA . ASN A 1 189 ? 21.484 -26.984 -0.775 1 94.62 189 ASN A CA 1
ATOM 1531 C C . ASN A 1 189 ? 22.703 -26.719 -1.662 1 94.62 189 ASN A C 1
ATOM 1533 O O . ASN A 1 189 ? 22.562 -26.188 -2.764 1 94.62 189 ASN A O 1
ATOM 1537 N N . GLU A 1 190 ? 23.859 -27.125 -1.235 1 94.81 190 GLU A N 1
ATOM 1538 C CA . GLU A 1 190 ? 25.125 -26.812 -1.897 1 94.81 190 GLU A CA 1
ATOM 1539 C C . GLU A 1 190 ? 25.297 -27.625 -3.18 1 94.81 190 GLU A C 1
ATOM 1541 O O . GLU A 1 190 ? 26.094 -27.266 -4.055 1 94.81 190 GLU A O 1
ATOM 1546 N N . GLU A 1 191 ? 24.594 -28.703 -3.305 1 96.25 191 GLU A N 1
ATOM 1547 C CA . GLU A 1 191 ? 24.703 -29.562 -4.48 1 96.25 191 GLU A CA 1
ATOM 1548 C C . GLU A 1 191 ? 23.828 -29.047 -5.621 1 96.25 191 GLU A C 1
ATOM 1550 O O . GLU A 1 191 ? 24 -29.469 -6.77 1 96.25 191 GLU A O 1
ATOM 1555 N N . ALA A 1 192 ? 22.922 -28.203 -5.352 1 97 192 ALA A N 1
ATOM 1556 C CA . ALA A 1 192 ? 22 -27.672 -6.363 1 97 192 ALA A CA 1
ATOM 1557 C C . ALA A 1 192 ? 22.719 -26.734 -7.316 1 97 192 ALA A C 1
ATOM 1559 O O . ALA A 1 192 ? 23.594 -25.969 -6.902 1 97 192 ALA A O 1
ATOM 1560 N N . THR A 1 193 ? 22.375 -26.859 -8.656 1 96.88 193 THR A N 1
ATOM 1561 C CA . THR A 1 193 ? 22.969 -26 -9.68 1 96.88 193 THR A CA 1
ATOM 1562 C C . THR A 1 193 ? 21.875 -25.219 -10.406 1 96.88 193 THR A C 1
ATOM 1564 O O . THR A 1 193 ? 20.703 -25.547 -10.328 1 96.88 193 THR A O 1
ATOM 1567 N N . LEU A 1 194 ? 22.328 -24.156 -11.102 1 96.75 194 LEU A N 1
ATOM 1568 C CA . LEU A 1 194 ? 21.391 -23.391 -11.922 1 96.75 194 LEU A CA 1
ATOM 1569 C C . LEU A 1 194 ? 20.797 -24.25 -13.031 1 96.75 194 LEU A C 1
ATOM 1571 O O . LEU A 1 194 ? 19.625 -24.078 -13.398 1 96.75 194 LEU A O 1
ATOM 1575 N N . GLU A 1 195 ? 21.578 -25.109 -13.516 1 96.31 195 GLU A N 1
ATOM 1576 C CA . GLU A 1 195 ? 21.078 -26.031 -14.531 1 96.31 195 GLU A CA 1
ATOM 1577 C C . GLU A 1 195 ? 19.922 -26.875 -14 1 96.31 195 GLU A C 1
ATOM 1579 O O . GLU A 1 195 ? 18.922 -27.078 -14.695 1 96.31 195 GLU A O 1
ATOM 1584 N N . MET A 1 196 ? 20.094 -27.375 -12.828 1 97.12 196 MET A N 1
ATOM 1585 C CA . MET A 1 196 ? 19.031 -28.141 -12.188 1 97.12 196 MET A CA 1
ATOM 1586 C C . MET A 1 196 ? 17.781 -27.281 -11.984 1 97.12 196 MET A C 1
ATOM 1588 O O . MET A 1 196 ? 16.672 -27.734 -12.234 1 97.12 196 MET A O 1
ATOM 1592 N N . LEU A 1 197 ? 18 -26.062 -11.5 1 98.06 197 LEU A N 1
ATOM 1593 C CA . LEU A 1 197 ? 16.906 -25.125 -11.242 1 98.06 197 LEU A CA 1
ATOM 1594 C C . LEU A 1 197 ? 16.094 -24.875 -12.508 1 98.06 197 LEU A C 1
ATOM 1596 O O . LEU A 1 197 ? 14.875 -25.031 -12.508 1 98.06 197 LEU A O 1
ATOM 1600 N N . PHE A 1 198 ? 16.734 -24.547 -13.562 1 97.56 198 PHE A N 1
ATOM 1601 C CA . PHE A 1 198 ? 16.016 -24.172 -14.781 1 97.56 198 PHE A CA 1
ATOM 1602 C C . PHE A 1 198 ? 15.453 -25.422 -15.469 1 97.56 198 PHE A C 1
ATOM 1604 O O . PHE A 1 198 ? 14.438 -25.344 -16.156 1 97.56 198 PHE A O 1
ATOM 1611 N N . SER A 1 199 ? 16.062 -26.609 -15.289 1 97.38 199 SER A N 1
ATOM 1612 C CA . SER A 1 199 ? 15.445 -27.859 -15.719 1 97.38 199 SER A CA 1
ATOM 1613 C C . SER A 1 199 ? 14.141 -28.109 -14.977 1 97.38 199 SER A C 1
ATOM 1615 O O . SER A 1 199 ? 13.133 -28.469 -15.586 1 97.38 199 SER A O 1
ATOM 1617 N N . ASP A 1 200 ? 14.203 -27.906 -13.656 1 97.94 200 ASP A N 1
ATOM 1618 C CA . ASP A 1 200 ? 13 -28.078 -12.852 1 97.94 200 ASP A CA 1
ATOM 1619 C C . ASP A 1 200 ? 11.922 -27.078 -13.281 1 97.94 200 ASP A C 1
ATOM 1621 O O . ASP A 1 200 ? 10.734 -27.422 -13.312 1 97.94 200 ASP A O 1
ATOM 1625 N N . ILE A 1 201 ? 12.32 -25.859 -13.57 1 98.38 201 ILE A N 1
ATOM 1626 C CA . ILE A 1 201 ? 11.391 -24.828 -14.031 1 98.38 201 ILE A CA 1
ATOM 1627 C C . ILE A 1 201 ? 10.75 -25.281 -15.352 1 98.38 201 ILE A C 1
ATOM 1629 O O . ILE A 1 201 ? 9.531 -25.156 -15.523 1 98.38 201 ILE A O 1
ATOM 1633 N N . ASP A 1 202 ? 11.508 -25.812 -16.219 1 97.44 202 ASP A N 1
ATOM 1634 C CA . ASP A 1 202 ? 11 -26.281 -17.5 1 97.44 202 ASP A CA 1
ATOM 1635 C C . ASP A 1 202 ? 9.961 -27.391 -17.312 1 97.44 202 ASP A C 1
ATOM 1637 O O . ASP A 1 202 ? 9 -27.484 -18.094 1 97.44 202 ASP A O 1
ATOM 1641 N N . LEU A 1 203 ? 10.18 -28.25 -16.375 1 97.88 203 LEU A N 1
ATOM 1642 C CA . LEU A 1 203 ? 9.242 -29.312 -16.078 1 97.88 203 LEU A CA 1
ATOM 1643 C C . LEU A 1 203 ? 7.984 -28.781 -15.414 1 97.88 203 LEU A C 1
ATOM 1645 O O . LEU A 1 203 ? 6.891 -29.312 -15.602 1 97.88 203 LEU A O 1
ATOM 1649 N N . TYR A 1 204 ? 8.133 -27.75 -14.602 1 98.25 204 TYR A N 1
ATOM 1650 C CA . TYR A 1 204 ? 7.07 -27.188 -13.773 1 98.25 204 TYR A CA 1
ATOM 1651 C C . TYR A 1 204 ? 6.109 -26.344 -14.609 1 98.25 204 TYR A C 1
ATOM 1653 O O . TYR A 1 204 ? 4.895 -26.391 -14.398 1 98.25 204 TYR A O 1
ATOM 1661 N N . LEU A 1 205 ? 6.57 -25.609 -15.602 1 98.5 205 LEU A N 1
ATOM 1662 C CA . LEU A 1 205 ? 5.875 -24.531 -16.297 1 98.5 205 LEU A CA 1
ATOM 1663 C C . LEU A 1 205 ? 4.727 -25.078 -17.141 1 98.5 205 LEU A C 1
ATOM 1665 O O . LEU A 1 205 ? 3.648 -24.484 -17.188 1 98.5 205 LEU A O 1
ATOM 1669 N N . PRO A 1 206 ? 4.848 -26.219 -17.812 1 98.12 206 PRO A N 1
ATOM 1670 C CA . PRO A 1 206 ? 3.773 -26.656 -18.703 1 98.12 206 PRO A CA 1
ATOM 1671 C C . PRO A 1 206 ? 2.459 -26.906 -17.969 1 98.12 206 PRO A C 1
ATOM 1673 O O . PRO A 1 206 ? 1.411 -26.406 -18.391 1 98.12 206 PRO A O 1
ATOM 1676 N N . ASN A 1 207 ? 2.506 -27.625 -16.891 1 98.5 207 ASN A N 1
ATOM 1677 C CA . ASN A 1 207 ? 1.268 -27.891 -16.172 1 98.5 207 ASN A CA 1
ATOM 1678 C C . ASN A 1 207 ? 0.724 -26.641 -15.5 1 98.5 207 ASN A C 1
ATOM 1680 O O . ASN A 1 207 ? -0.491 -26.438 -15.43 1 98.5 207 ASN A O 1
ATOM 1684 N N . LEU A 1 208 ? 1.604 -25.781 -14.938 1 98.75 208 LEU A N 1
ATOM 1685 C CA . LEU A 1 208 ? 1.148 -24.469 -14.461 1 98.75 208 LEU A CA 1
ATOM 1686 C C . LEU A 1 208 ? 0.396 -23.719 -15.555 1 98.75 208 LEU A C 1
ATOM 1688 O O . LEU A 1 208 ? -0.723 -23.25 -15.336 1 98.75 208 LEU A O 1
ATOM 1692 N N . SER A 1 209 ? 0.97 -23.656 -16.719 1 98.75 209 SER A N 1
ATOM 1693 C CA . SER A 1 209 ? 0.39 -22.938 -17.844 1 98.75 209 SER A CA 1
ATOM 1694 C C . SER A 1 209 ? -0.952 -23.531 -18.25 1 98.75 209 SER A C 1
ATOM 1696 O O . SER A 1 209 ? -1.922 -22.812 -18.469 1 98.75 209 SER A O 1
ATOM 1698 N N . ASP A 1 210 ? -1 -24.859 -18.328 1 98.62 210 ASP A N 1
ATOM 1699 C CA . ASP A 1 210 ? -2.229 -25.531 -18.734 1 98.62 210 ASP A CA 1
ATOM 1700 C C . ASP A 1 210 ? -3.357 -25.266 -17.75 1 98.62 210 ASP A C 1
ATOM 1702 O O . ASP A 1 210 ? -4.512 -25.078 -18.141 1 98.62 210 ASP A O 1
ATOM 1706 N N . ASN A 1 211 ? -2.986 -25.312 -16.469 1 98.75 211 ASN A N 1
ATOM 1707 C CA . ASN A 1 211 ? -3.994 -25.016 -15.461 1 98.75 211 ASN A CA 1
ATOM 1708 C C . ASN A 1 211 ? -4.516 -23.594 -15.586 1 98.75 211 ASN A C 1
ATOM 1710 O O . ASN A 1 211 ? -5.727 -23.359 -15.539 1 98.75 211 ASN A O 1
ATOM 1714 N N . ILE A 1 212 ? -3.604 -22.609 -15.75 1 98.69 212 ILE A N 1
ATOM 1715 C CA . ILE A 1 212 ? -3.982 -21.203 -15.922 1 98.69 212 ILE A CA 1
ATOM 1716 C C . ILE A 1 212 ? -4.879 -21.062 -17.141 1 98.69 212 ILE A C 1
ATOM 1718 O O . ILE A 1 212 ? -5.91 -20.391 -17.094 1 98.69 212 ILE A O 1
ATOM 1722 N N . ASP A 1 213 ? -4.539 -21.672 -18.234 1 98.38 213 ASP A N 1
ATOM 1723 C CA . ASP A 1 213 ? -5.297 -21.578 -19.469 1 98.38 213 ASP A CA 1
ATOM 1724 C C . ASP A 1 213 ? -6.695 -22.172 -19.312 1 98.38 213 ASP A C 1
ATOM 1726 O O . ASP A 1 213 ? -7.664 -21.641 -19.859 1 98.38 213 ASP A O 1
ATOM 1730 N N . LEU A 1 214 ? -6.773 -23.281 -18.641 1 98.56 214 LEU A N 1
ATOM 1731 C CA . LEU A 1 214 ? -8.094 -23.875 -18.406 1 98.56 214 LEU A CA 1
ATOM 1732 C C . LEU A 1 214 ? -8.961 -22.938 -17.578 1 98.56 214 LEU A C 1
ATOM 1734 O O . LEU A 1 214 ? -10.141 -22.75 -17.875 1 98.56 214 LEU A O 1
ATOM 1738 N N . ILE A 1 215 ? -8.398 -22.375 -16.516 1 98.38 215 ILE A N 1
ATOM 1739 C CA . ILE A 1 215 ? -9.156 -21.438 -15.711 1 98.38 215 ILE A CA 1
ATOM 1740 C C . ILE A 1 215 ? -9.625 -20.266 -16.578 1 98.38 215 ILE A C 1
ATOM 1742 O O . ILE A 1 215 ? -10.773 -19.828 -16.469 1 98.38 215 ILE A O 1
ATOM 1746 N N . GLU A 1 216 ? -8.711 -19.719 -17.391 1 97.44 216 GLU A N 1
ATOM 1747 C CA . GLU A 1 216 ? -9.07 -18.641 -18.312 1 97.44 216 GLU A CA 1
ATOM 1748 C C . GLU A 1 216 ? -10.258 -19.047 -19.172 1 97.44 216 GLU A C 1
ATOM 1750 O O . GLU A 1 216 ? -11.203 -18.266 -19.344 1 97.44 216 GLU A O 1
ATOM 1755 N N . SER A 1 217 ? -10.234 -20.203 -19.703 1 97 217 SER A N 1
ATOM 1756 C CA . SER A 1 217 ? -11.312 -20.703 -20.547 1 97 217 SER A CA 1
ATOM 1757 C C . SER A 1 217 ? -12.617 -20.812 -19.766 1 97 217 SER A C 1
ATOM 1759 O O . SER A 1 217 ? -13.68 -20.438 -20.266 1 97 217 SER A O 1
ATOM 1761 N N . LEU A 1 218 ? -12.555 -21.328 -18.578 1 97.06 218 LEU A N 1
ATOM 1762 C CA . LEU A 1 218 ? -13.734 -21.469 -17.75 1 97.06 218 LEU A CA 1
ATOM 1763 C C . LEU A 1 218 ? -14.328 -20.094 -17.406 1 97.06 218 LEU A C 1
ATOM 1765 O O . LEU A 1 218 ? -15.539 -19.906 -17.484 1 97.06 218 LEU A O 1
ATOM 1769 N N . LEU A 1 219 ? -13.484 -19.188 -17.031 1 96.62 219 LEU A N 1
ATOM 1770 C CA . LEU A 1 219 ? -13.953 -17.844 -16.703 1 96.62 219 LEU A CA 1
ATOM 1771 C C . LEU A 1 219 ? -14.594 -17.172 -17.922 1 96.62 219 LEU A C 1
ATOM 1773 O O . LEU A 1 219 ? -15.617 -16.5 -17.797 1 96.62 219 LEU A O 1
ATOM 1777 N N . ASN A 1 220 ? -14 -17.328 -19.062 1 95.44 220 ASN A N 1
ATOM 1778 C CA . ASN A 1 220 ? -14.57 -16.812 -20.297 1 95.44 220 ASN A CA 1
ATOM 1779 C C . ASN A 1 220 ? -15.945 -17.406 -20.578 1 95.44 220 ASN A C 1
ATOM 1781 O O . ASN A 1 220 ? -16.844 -16.703 -21.047 1 95.44 220 ASN A O 1
ATOM 1785 N N . GLN A 1 221 ? -16.047 -18.641 -20.375 1 94.81 221 GLN A N 1
ATOM 1786 C CA . GLN A 1 221 ? -17.312 -19.344 -20.578 1 94.81 221 GLN A CA 1
ATOM 1787 C C . GLN A 1 221 ? -18.438 -18.688 -19.781 1 94.81 221 GLN A C 1
ATOM 1789 O O . GLN A 1 221 ? -19.594 -18.641 -20.25 1 94.81 221 GLN A O 1
ATOM 1794 N N . TYR A 1 222 ? -18.094 -18.172 -18.641 1 94.44 222 TYR A N 1
ATOM 1795 C CA . TYR A 1 222 ? -19.109 -17.578 -17.797 1 94.44 222 TYR A CA 1
ATOM 1796 C C . TYR A 1 222 ? -19.109 -16.062 -17.906 1 94.44 222 TYR A C 1
ATOM 1798 O O . TYR A 1 222 ? -19.766 -15.367 -17.125 1 94.44 222 TYR A O 1
ATOM 1806 N N . GLY A 1 223 ? -18.266 -15.469 -18.766 1 92.62 223 GLY A N 1
ATOM 1807 C CA . GLY A 1 223 ? -18.234 -14.031 -18.984 1 92.62 223 GLY A CA 1
ATOM 1808 C C . GLY A 1 223 ? -17.594 -13.266 -17.844 1 92.62 223 GLY A C 1
ATOM 1809 O O . GLY A 1 223 ? -17.969 -12.133 -17.547 1 92.62 223 GLY A O 1
ATOM 1810 N N . LEU A 1 224 ? -16.703 -13.844 -17.141 1 92.25 224 LEU A N 1
ATOM 1811 C CA . LEU A 1 224 ? -16.141 -13.273 -15.914 1 92.25 224 LEU A CA 1
ATOM 1812 C C . LEU A 1 224 ? -14.781 -12.641 -16.188 1 92.25 224 LEU A C 1
ATOM 1814 O O . LEU A 1 224 ? -14.195 -12.008 -15.305 1 92.25 224 LEU A O 1
ATOM 1818 N N . ASN A 1 225 ? -14.188 -12.805 -17.281 1 80.25 225 ASN A N 1
ATOM 1819 C CA . ASN A 1 225 ? -12.891 -12.203 -17.578 1 80.25 225 ASN A CA 1
ATOM 1820 C C . ASN A 1 225 ? -13.031 -10.727 -17.953 1 80.25 225 ASN A C 1
ATOM 1822 O O . ASN A 1 225 ? -12.078 -10.109 -18.438 1 80.25 225 ASN A O 1
ATOM 1826 N N . THR A 1 226 ? -14.234 -10.195 -17.688 1 64 226 THR A N 1
ATOM 1827 C CA . THR A 1 226 ? -14.453 -8.789 -17.984 1 64 226 THR A CA 1
ATOM 1828 C C . THR A 1 226 ? -13.953 -7.902 -16.844 1 64 226 THR A C 1
ATOM 1830 O O . THR A 1 226 ? -13.773 -8.375 -15.727 1 64 226 THR A O 1
ATOM 1833 N N . GLY A 1 227 ? -13.242 -6.742 -17.047 1 59 227 GLY A N 1
ATOM 1834 C CA . GLY A 1 227 ? -12.727 -5.707 -16.172 1 59 227 GLY A CA 1
ATOM 1835 C C . GLY A 1 227 ? -13.594 -5.477 -14.945 1 59 227 GLY A C 1
ATOM 1836 O O . GLY A 1 227 ? -13.305 -4.598 -14.133 1 59 227 GLY A O 1
ATOM 1837 N N . GLU A 1 228 ? -14.688 -6.098 -14.914 1 50.53 228 GLU A N 1
ATOM 1838 C CA . GLU A 1 228 ? -15.656 -5.742 -13.875 1 50.53 228 GLU A CA 1
ATOM 1839 C C . GLU A 1 228 ? -15.133 -6.109 -12.492 1 50.53 228 GLU A C 1
ATOM 1841 O O . GLU A 1 228 ? -15.461 -5.449 -11.5 1 50.53 228 GLU A O 1
ATOM 1846 N N . ALA A 1 229 ? -14.461 -7.234 -12.367 1 53.25 229 ALA A N 1
ATOM 1847 C CA . ALA A 1 229 ? -14 -7.598 -11.031 1 53.25 229 ALA A CA 1
ATOM 1848 C C . ALA A 1 229 ? -12.898 -6.66 -10.555 1 53.25 229 ALA A C 1
ATOM 1850 O O . ALA A 1 229 ? -12.344 -6.844 -9.469 1 53.25 229 ALA A O 1
ATOM 1851 N N . SER A 1 230 ? -12.523 -5.68 -11.406 1 48.62 230 SER A N 1
ATOM 1852 C CA . SER A 1 230 ? -11.438 -4.789 -11 1 48.62 230 SER A CA 1
ATOM 1853 C C . SER A 1 230 ? -11.969 -3.564 -10.266 1 48.62 230 SER A C 1
ATOM 1855 O O . SER A 1 230 ? -13.102 -3.137 -10.5 1 48.62 230 SER A O 1
ATOM 1857 N N . MET B 1 1 ? 21.766 73.5 52.688 1 27.38 1 MET B N 1
ATOM 1858 C CA . MET B 1 1 ? 20.469 73.125 52.125 1 27.38 1 MET B CA 1
ATOM 1859 C C . MET B 1 1 ? 20.641 72.625 50.688 1 27.38 1 MET B C 1
ATOM 1861 O O . MET B 1 1 ? 20.5 73.438 49.75 1 27.38 1 MET B O 1
ATOM 1865 N N . THR B 1 2 ? 21.688 71.875 50.438 1 26.58 2 THR B N 1
ATOM 1866 C CA . THR B 1 2 ? 22.328 71.5 49.156 1 26.58 2 THR B CA 1
ATOM 1867 C C . THR B 1 2 ? 21.422 70.562 48.375 1 26.58 2 THR B C 1
ATOM 1869 O O . THR B 1 2 ? 21.078 69.438 48.812 1 26.58 2 THR B O 1
ATOM 1872 N N . ALA B 1 3 ? 20.578 71.188 47.531 1 27 3 ALA B N 1
ATOM 1873 C CA . ALA B 1 3 ? 19.562 70.625 46.688 1 27 3 ALA B CA 1
ATOM 1874 C C . ALA B 1 3 ? 20.188 69.625 45.688 1 27 3 ALA B C 1
ATOM 1876 O O . ALA B 1 3 ? 20.891 70.062 44.75 1 27 3 ALA B O 1
ATOM 1877 N N . ILE B 1 4 ? 20.844 68.562 46.156 1 26.41 4 ILE B N 1
ATOM 1878 C CA . ILE B 1 4 ? 21.406 67.562 45.25 1 26.41 4 ILE B CA 1
ATOM 1879 C C . ILE B 1 4 ? 20.328 67.125 44.281 1 26.41 4 ILE B C 1
ATOM 1881 O O . ILE B 1 4 ? 19.297 66.562 44.719 1 26.41 4 ILE B O 1
ATOM 1885 N N . LYS B 1 5 ? 20.219 67.75 43.062 1 27.05 5 LYS B N 1
ATOM 1886 C CA . LYS B 1 5 ? 19.406 67.438 41.906 1 27.05 5 LYS B CA 1
ATOM 1887 C C . LYS B 1 5 ? 19.609 65.938 41.5 1 27.05 5 LYS B C 1
ATOM 1889 O O . LYS B 1 5 ? 20.719 65.562 41.094 1 27.05 5 LYS B O 1
ATOM 1894 N N . VAL B 1 6 ? 19.094 65.062 42.312 1 28.28 6 VAL B N 1
ATOM 1895 C CA . VAL B 1 6 ? 19.047 63.656 41.906 1 28.28 6 VAL B CA 1
ATOM 1896 C C . VAL B 1 6 ? 18.469 63.531 40.5 1 28.28 6 VAL B C 1
ATOM 1898 O O . VAL B 1 6 ? 17.297 63.812 40.281 1 28.28 6 VAL B O 1
ATOM 1901 N N . MET B 1 7 ? 19.188 64.062 39.469 1 28.72 7 MET B N 1
ATOM 1902 C CA . MET B 1 7 ? 18.703 63.781 38.125 1 28.72 7 MET B CA 1
ATOM 1903 C C . MET B 1 7 ? 18.453 62.281 37.938 1 28.72 7 MET B C 1
ATOM 1905 O O . MET B 1 7 ? 19.344 61.469 38.125 1 28.72 7 MET B O 1
ATOM 1909 N N . SER B 1 8 ? 17.328 61.812 38.344 1 26.78 8 SER B N 1
ATOM 1910 C CA . SER B 1 8 ? 16.828 60.469 38.031 1 26.78 8 SER B CA 1
ATOM 1911 C C . SER B 1 8 ? 16.875 60.156 36.562 1 26.78 8 SER B C 1
ATOM 1913 O O . SER B 1 8 ? 16.109 60.75 35.781 1 26.78 8 SER B O 1
ATOM 1915 N N . GLU B 1 9 ? 17.938 60.5 35.812 1 29.53 9 GLU B N 1
ATOM 1916 C CA . GLU B 1 9 ? 17.703 60.094 34.406 1 29.53 9 GLU B CA 1
ATOM 1917 C C . GLU B 1 9 ? 17.234 58.625 34.344 1 29.53 9 GLU B C 1
ATOM 1919 O O . GLU B 1 9 ? 17.875 57.75 34.875 1 29.53 9 GLU B O 1
ATOM 1924 N N . ASN B 1 10 ? 15.93 58.469 34.219 1 27.62 10 ASN B N 1
ATOM 1925 C CA . ASN B 1 10 ? 15.234 57.281 33.719 1 27.62 10 ASN B CA 1
ATOM 1926 C C . ASN B 1 10 ? 15.969 56.656 32.531 1 27.62 10 ASN B C 1
ATOM 1928 O O . ASN B 1 10 ? 16.094 57.25 31.484 1 27.62 10 ASN B O 1
ATOM 1932 N N . LYS B 1 11 ? 17.047 55.938 32.75 1 34.31 11 LYS B N 1
ATOM 1933 C CA . LYS B 1 11 ? 17.578 55.031 31.734 1 34.31 11 LYS B CA 1
ATOM 1934 C C . LYS B 1 11 ? 16.438 54.375 30.953 1 34.31 11 LYS B C 1
ATOM 1936 O O . LYS B 1 11 ? 15.609 53.656 31.516 1 34.31 11 LYS B O 1
ATOM 1941 N N . ASP B 1 12 ? 15.898 55.156 29.969 1 29.72 12 ASP B N 1
ATOM 1942 C CA . ASP B 1 12 ? 15.102 54.531 28.938 1 29.72 12 ASP B CA 1
ATOM 1943 C C . ASP B 1 12 ? 15.578 53.094 28.672 1 29.72 12 ASP B C 1
ATOM 1945 O O . ASP B 1 12 ? 16.719 52.875 28.266 1 29.72 12 ASP B O 1
ATOM 1949 N N . LEU B 1 13 ? 15.266 52.156 29.484 1 34.31 13 LEU B N 1
ATOM 1950 C CA . LEU B 1 13 ? 15.344 50.75 29.078 1 34.31 13 LEU B CA 1
ATOM 1951 C C . LEU B 1 13 ? 15.031 50.594 27.594 1 34.31 13 LEU B C 1
ATOM 1953 O O . LEU B 1 13 ? 13.992 51.062 27.125 1 34.31 13 LEU B O 1
ATOM 1957 N N . GLY B 1 14 ? 15.984 50.688 26.656 1 32.88 14 GLY B N 1
ATOM 1958 C CA . GLY B 1 14 ? 15.906 50.344 25.25 1 32.88 14 GLY B CA 1
ATOM 1959 C C . GLY B 1 14 ? 14.883 49.25 24.953 1 32.88 14 GLY B C 1
ATOM 1960 O O . GLY B 1 14 ? 14.836 48.219 25.625 1 32.88 14 GLY B O 1
ATOM 1961 N N . SER B 1 15 ? 13.57 49.562 24.594 1 33.41 15 SER B N 1
ATOM 1962 C CA . SER B 1 15 ? 12.625 48.656 23.906 1 33.41 15 SER B CA 1
ATOM 1963 C C . SER B 1 15 ? 13.352 47.719 22.969 1 33.41 15 SER B C 1
ATOM 1965 O O . SER B 1 15 ? 13.852 48.125 21.922 1 33.41 15 SER B O 1
ATOM 1967 N N . SER B 1 16 ? 14.242 46.844 23.344 1 35.22 16 SER B N 1
ATOM 1968 C CA . SER B 1 16 ? 14.648 45.75 22.469 1 35.22 16 SER B CA 1
ATOM 1969 C C . SER B 1 16 ? 13.516 45.344 21.547 1 35.22 16 SER B C 1
ATOM 1971 O O . SER B 1 16 ? 12.438 44.938 22.016 1 35.22 16 SER B O 1
ATOM 1973 N N . ASP B 1 17 ? 13.211 45.938 20.406 1 35.41 17 ASP B N 1
ATOM 1974 C CA . ASP B 1 17 ? 12.391 45.594 19.25 1 35.41 17 ASP B CA 1
ATOM 1975 C C . ASP B 1 17 ? 12.305 44.062 19.078 1 35.41 17 ASP B C 1
ATOM 1977 O O . ASP B 1 17 ? 13.281 43.406 18.719 1 35.41 17 ASP B O 1
ATOM 1981 N N . ALA B 1 18 ? 11.852 43.25 19.938 1 39.91 18 ALA B N 1
ATOM 1982 C CA . ALA B 1 18 ? 11.383 41.906 19.562 1 39.91 18 ALA B CA 1
ATOM 1983 C C . ALA B 1 18 ? 10.984 41.875 18.094 1 39.91 18 ALA B C 1
ATOM 1985 O O . ALA B 1 18 ? 9.953 42.438 17.703 1 39.91 18 ALA B O 1
ATOM 1986 N N . GLU B 1 19 ? 11.805 42.031 17.094 1 42.09 19 GLU B N 1
ATOM 1987 C CA . GLU B 1 19 ? 11.602 41.875 15.656 1 42.09 19 GLU B CA 1
ATOM 1988 C C . GLU B 1 19 ? 10.547 40.844 15.344 1 42.09 19 GLU B C 1
ATOM 1990 O O . GLU B 1 19 ? 10.672 39.688 15.75 1 42.09 19 GLU B O 1
ATOM 1995 N N . LYS B 1 20 ? 9.305 41.062 15.453 1 50.66 20 LYS B N 1
ATOM 1996 C CA . LYS B 1 20 ? 8.203 40.25 14.953 1 50.66 20 LYS B CA 1
ATOM 1997 C C . LYS B 1 20 ? 8.633 39.438 13.742 1 50.66 20 LYS B C 1
ATOM 1999 O O . LYS B 1 20 ? 8.922 39.969 12.672 1 50.66 20 LYS B O 1
ATOM 2004 N N . HIS B 1 21 ? 9.344 38.406 13.805 1 67.62 21 HIS B N 1
ATOM 2005 C CA . HIS B 1 21 ? 9.711 37.531 12.711 1 67.62 21 HIS B CA 1
ATOM 2006 C C . HIS B 1 21 ? 8.5 37.188 11.852 1 67.62 21 HIS B C 1
ATOM 2008 O O . HIS B 1 21 ? 7.484 36.719 12.367 1 67.62 21 HIS B O 1
ATOM 2014 N N . LEU B 1 22 ? 8.352 37.906 10.742 1 86.81 22 LEU B N 1
ATOM 2015 C CA . LEU B 1 22 ? 7.297 37.688 9.758 1 86.81 22 LEU B CA 1
ATOM 2016 C C . LEU B 1 22 ? 7.672 36.562 8.789 1 86.81 22 LEU B C 1
ATOM 2018 O O . LEU B 1 22 ? 8.852 36.312 8.555 1 86.81 22 LEU B O 1
ATOM 2022 N N . PHE B 1 23 ? 6.707 35.812 8.352 1 92.88 23 PHE B N 1
ATOM 2023 C CA . PHE B 1 23 ? 6.91 34.781 7.328 1 92.88 23 PHE B CA 1
ATOM 2024 C C . PHE B 1 23 ? 7.598 35.375 6.105 1 92.88 23 PHE B C 1
ATOM 2026 O O . PHE B 1 23 ? 7.301 36.5 5.707 1 92.88 23 PHE B O 1
ATOM 2033 N N . SER B 1 24 ? 8.406 34.531 5.684 1 87.75 24 SER B N 1
ATOM 2034 C CA . SER B 1 24 ? 8.945 34.906 4.383 1 87.75 24 SER B CA 1
ATOM 2035 C C . SER B 1 24 ? 8.016 34.5 3.254 1 87.75 24 SER B C 1
ATOM 2037 O O . SER B 1 24 ? 7.242 33.531 3.406 1 87.75 24 SER B O 1
ATOM 2039 N N . ASP B 1 25 ? 7.859 35.25 2.176 1 90.44 25 ASP B N 1
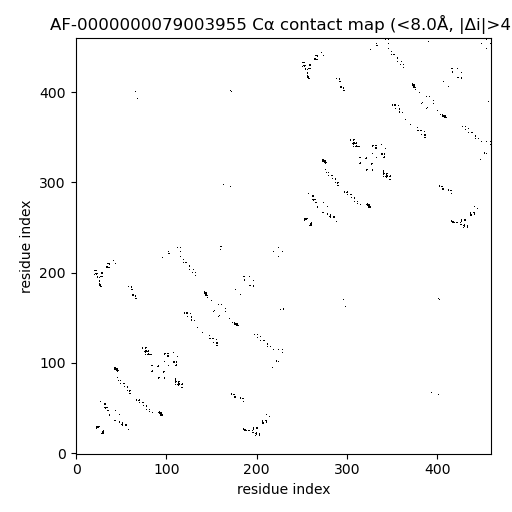ATOM 2040 C CA . ASP B 1 25 ? 7.098 34.844 1 1 90.44 25 ASP B CA 1
ATOM 2041 C C . ASP B 1 25 ? 7.969 34.031 0.036 1 90.44 25 ASP B C 1
ATOM 2043 O O . ASP B 1 25 ? 7.641 33.906 -1.146 1 90.44 25 ASP B O 1
ATOM 2047 N N . LYS B 1 26 ? 9.055 33.406 0.631 1 95.5 26 LYS B N 1
ATOM 2048 C CA . LYS B 1 26 ? 10.047 32.781 -0.25 1 95.5 26 LYS B CA 1
ATOM 2049 C C . LYS B 1 26 ? 10.195 31.297 0.06 1 95.5 26 LYS B C 1
ATOM 2051 O O . LYS B 1 26 ? 10.977 30.609 -0.593 1 95.5 26 LYS B O 1
ATOM 2056 N N . THR B 1 27 ? 9.492 30.781 1.044 1 97.81 27 THR B N 1
ATOM 2057 C CA . THR B 1 27 ? 9.547 29.375 1.415 1 97.81 27 THR B CA 1
ATOM 2058 C C . THR B 1 27 ? 8.156 28.75 1.404 1 97.81 27 THR B C 1
ATOM 2060 O O . THR B 1 27 ? 7.152 29.469 1.431 1 97.81 27 THR B O 1
ATOM 2063 N N . THR B 1 28 ? 8.086 27.438 1.337 1 97.81 28 THR B N 1
ATOM 2064 C CA . THR B 1 28 ? 6.82 26.719 1.372 1 97.81 28 THR B CA 1
ATOM 2065 C C . THR B 1 28 ? 6.012 27.094 2.611 1 97.81 28 THR B C 1
ATOM 2067 O O . THR B 1 28 ? 4.848 27.484 2.506 1 97.81 28 THR B O 1
ATOM 2070 N N . PHE B 1 29 ? 6.676 27.141 3.766 1 98.06 29 PHE B N 1
ATOM 2071 C CA . PHE B 1 29 ? 5.961 27.422 5.008 1 98.06 29 PHE B CA 1
ATOM 2072 C C . PHE B 1 29 ? 5.594 28.891 5.105 1 98.06 29 PHE B C 1
ATOM 2074 O O . PHE B 1 29 ? 4.691 29.266 5.863 1 98.06 29 PHE B O 1
ATOM 2081 N N . GLY B 1 30 ? 6.281 29.688 4.352 1 97.56 30 GLY B N 1
ATOM 2082 C CA . GLY B 1 30 ? 5.93 31.094 4.301 1 97.56 30 GLY B CA 1
ATOM 2083 C C . GLY B 1 30 ? 4.711 31.375 3.443 1 97.56 30 GLY B C 1
ATOM 2084 O O . GLY B 1 30 ? 4.051 32.406 3.611 1 97.56 30 GLY B O 1
ATOM 2085 N N . THR B 1 31 ? 4.348 30.453 2.551 1 97.12 31 THR B N 1
ATOM 2086 C CA . THR B 1 31 ? 3.348 30.766 1.538 1 97.12 31 THR B CA 1
ATOM 2087 C C . THR B 1 31 ? 2.074 29.953 1.764 1 97.12 31 THR B C 1
ATOM 2089 O O . THR B 1 31 ? 0.984 30.375 1.38 1 97.12 31 THR B O 1
ATOM 2092 N N . ILE B 1 32 ? 2.176 28.812 2.355 1 97.94 32 ILE B N 1
ATOM 2093 C CA . ILE B 1 32 ? 0.98 28 2.549 1 97.94 32 ILE B CA 1
ATOM 2094 C C . ILE B 1 32 ? 0.098 28.625 3.627 1 97.94 32 ILE B C 1
ATOM 2096 O O . ILE B 1 32 ? 0.559 29.469 4.406 1 97.94 32 ILE B O 1
ATOM 2100 N N . ALA B 1 33 ? -1.195 28.234 3.613 1 98.38 33 ALA B N 1
ATOM 2101 C CA . ALA B 1 33 ? -2.156 28.766 4.582 1 98.38 33 ALA B CA 1
ATOM 2102 C C . ALA B 1 33 ? -1.718 28.453 6.012 1 98.38 33 ALA B C 1
ATOM 2104 O O . ALA B 1 33 ? -1.202 27.359 6.285 1 98.38 33 ALA B O 1
ATOM 2105 N N . LYS B 1 34 ? -1.967 29.406 6.895 1 98 34 LYS B N 1
ATOM 2106 C CA . LYS B 1 34 ? -1.595 29.25 8.297 1 98 34 LYS B CA 1
ATOM 2107 C C . LYS B 1 34 ? -2.775 28.766 9.133 1 98 34 LYS B C 1
ATOM 2109 O O . LYS B 1 34 ? -3.928 29.094 8.836 1 98 34 LYS B O 1
ATOM 2114 N N . PHE B 1 35 ? -2.4 27.969 10.148 1 98.62 35 PHE B N 1
ATOM 2115 C CA . PHE B 1 35 ? -3.402 27.641 11.156 1 98.62 35 PHE B CA 1
ATOM 2116 C C . PHE B 1 35 ? -3.707 28.859 12.016 1 98.62 35 PHE B C 1
ATOM 2118 O O . PHE B 1 35 ? -2.799 29.609 12.383 1 98.62 35 PHE B O 1
ATOM 2125 N N . LYS B 1 36 ? -4.969 29.078 12.297 1 97.38 36 LYS B N 1
ATOM 2126 C CA . LYS B 1 36 ? -5.352 30.203 13.133 1 97.38 36 LYS B CA 1
ATOM 2127 C C . LYS B 1 36 ? -5 29.953 14.602 1 97.38 36 LYS B C 1
ATOM 2129 O O . LYS B 1 36 ? -5.129 28.828 15.086 1 97.38 36 LYS B O 1
ATOM 2134 N N . PRO B 1 37 ? -4.59 31.047 15.266 1 97.5 37 PRO B N 1
ATOM 2135 C CA . PRO B 1 37 ? -4.426 30.891 16.703 1 97.5 37 PRO B CA 1
ATOM 2136 C C . PRO B 1 37 ? -5.715 30.469 17.406 1 97.5 37 PRO B C 1
ATOM 2138 O O . PRO B 1 37 ? -6.809 30.828 16.969 1 97.5 37 PRO B O 1
ATOM 2141 N N . ILE B 1 38 ? -5.52 29.719 18.453 1 97.88 38 ILE B N 1
ATOM 2142 C CA . ILE B 1 38 ? -6.672 29.328 19.25 1 97.88 38 ILE B CA 1
ATOM 2143 C C . ILE B 1 38 ? -7.086 30.484 20.172 1 97.88 38 ILE B C 1
ATOM 2145 O O . ILE B 1 38 ? -6.285 30.953 20.984 1 97.88 38 ILE B O 1
ATOM 2149 N N . GLU B 1 39 ? -8.312 30.906 19.969 1 96 39 GLU B N 1
ATOM 2150 C CA . GLU B 1 39 ? -8.836 31.984 20.797 1 96 39 GLU B CA 1
ATOM 2151 C C . GLU B 1 39 ? -9.5 31.453 22.047 1 96 39 GLU B C 1
ATOM 2153 O O . GLU B 1 39 ? -9.477 30.234 22.312 1 96 39 GLU B O 1
ATOM 2158 N N . SER B 1 40 ? -10.008 32.312 22.844 1 94.81 40 SER B N 1
ATOM 2159 C CA . SER B 1 40 ? -10.547 32 24.156 1 94.81 40 SER B CA 1
ATOM 2160 C C . SER B 1 40 ? -11.727 31.031 24.047 1 94.81 40 SER B C 1
ATOM 2162 O O . SER B 1 40 ? -11.961 30.219 24.953 1 94.81 40 SER B O 1
ATOM 2164 N N . GLU B 1 41 ? -12.43 31.047 22.938 1 94.56 41 GLU B N 1
ATOM 2165 C CA . GLU B 1 41 ? -13.617 30.203 22.75 1 94.56 41 GLU B CA 1
ATOM 2166 C C . GLU B 1 41 ? -13.234 28.766 22.453 1 94.56 41 GLU B C 1
ATOM 2168 O O . GLU B 1 41 ? -14.078 27.859 22.531 1 94.56 41 GLU B O 1
ATOM 2173 N N . ARG B 1 42 ? -11.953 28.531 22.172 1 96.88 42 ARG B N 1
ATOM 2174 C CA . ARG B 1 42 ? -11.438 27.188 21.922 1 96.88 42 ARG B CA 1
ATOM 2175 C C . ARG B 1 42 ? -12.25 26.469 20.844 1 96.88 42 ARG B C 1
ATOM 2177 O O . ARG B 1 42 ? -12.711 25.344 21.047 1 96.88 42 ARG B O 1
ATOM 2184 N N . THR B 1 43 ? -12.555 27.203 19.734 1 97.06 43 THR B N 1
ATOM 2185 C CA . THR B 1 43 ? -13.234 26.656 18.562 1 97.06 43 THR B CA 1
ATOM 2186 C C . THR B 1 43 ? -12.305 26.656 17.344 1 97.06 43 THR B C 1
ATOM 2188 O O . THR B 1 43 ? -11.359 27.453 17.281 1 97.06 43 THR B O 1
ATOM 2191 N N . LEU B 1 44 ? -12.555 25.719 16.5 1 98.38 44 LEU B N 1
ATOM 2192 C CA . LEU B 1 44 ? -11.805 25.641 15.242 1 98.38 44 LEU B CA 1
ATOM 2193 C C . LEU B 1 44 ? -12.719 25.906 14.047 1 98.38 44 LEU B C 1
ATOM 2195 O O . LEU B 1 44 ? -13.703 25.188 13.844 1 98.38 44 LEU B O 1
ATOM 2199 N N . ASP B 1 45 ? -12.352 26.969 13.297 1 98.25 45 ASP B N 1
ATOM 2200 C CA . ASP B 1 45 ? -13.078 27.25 12.062 1 98.25 45 ASP B CA 1
ATOM 2201 C C . ASP B 1 45 ? -12.891 26.125 11.047 1 98.25 45 ASP B C 1
ATOM 2203 O O . ASP B 1 45 ? -11.758 25.828 10.641 1 98.25 45 ASP B O 1
ATOM 2207 N N . THR B 1 46 ? -13.984 25.5 10.625 1 98.75 46 THR B N 1
ATOM 2208 C CA . THR B 1 46 ? -13.914 24.297 9.797 1 98.75 46 THR B CA 1
ATOM 2209 C C . THR B 1 46 ? -13.203 24.594 8.477 1 98.75 46 THR B C 1
ATOM 2211 O O . THR B 1 46 ? -12.234 23.922 8.125 1 98.75 46 THR B O 1
ATOM 2214 N N . GLN B 1 47 ? -13.633 25.578 7.785 1 98.38 47 GLN B N 1
ATOM 2215 C CA . GLN B 1 47 ? -13.125 25.875 6.449 1 98.38 47 GLN B CA 1
ATOM 2216 C C . GLN B 1 47 ? -11.648 26.266 6.488 1 98.38 47 GLN B C 1
ATOM 2218 O O . GLN B 1 47 ? -10.852 25.766 5.688 1 98.38 47 GLN B O 1
ATOM 2223 N N . ARG B 1 48 ? -11.297 27.172 7.406 1 98.25 48 ARG B N 1
ATOM 2224 C CA . ARG B 1 48 ? -9.914 27.625 7.508 1 98.25 48 ARG B CA 1
ATOM 2225 C C . ARG B 1 48 ? -8.992 26.484 7.938 1 98.25 48 ARG B C 1
ATOM 2227 O O . ARG B 1 48 ? -7.867 26.375 7.445 1 98.25 48 ARG B O 1
ATOM 2234 N N . PHE B 1 49 ? -9.469 25.688 8.836 1 98.81 49 PHE B N 1
ATOM 2235 C CA . PHE B 1 49 ? -8.688 24.547 9.281 1 98.81 49 PHE B CA 1
ATOM 2236 C C . PHE B 1 49 ? -8.422 23.594 8.133 1 98.81 49 PHE B C 1
ATOM 2238 O O . PHE B 1 49 ? -7.277 23.188 7.91 1 98.81 49 PHE B O 1
ATOM 2245 N N . LEU B 1 50 ? -9.477 23.25 7.363 1 98.94 50 LEU B N 1
ATOM 2246 C CA . LEU B 1 50 ? -9.336 22.297 6.262 1 98.94 50 LEU B CA 1
ATOM 2247 C C . LEU B 1 50 ? -8.438 22.859 5.168 1 98.94 50 LEU B C 1
ATOM 2249 O O . LEU B 1 50 ? -7.68 22.125 4.539 1 98.94 50 LEU B O 1
ATOM 2253 N N . GLN B 1 51 ? -8.523 24.141 4.965 1 98.75 51 GLN B N 1
ATOM 2254 C CA . GLN B 1 51 ? -7.652 24.766 3.975 1 98.75 51 GLN B CA 1
ATOM 2255 C C . GLN B 1 51 ? -6.188 24.688 4.395 1 98.75 51 GLN B C 1
ATOM 2257 O O . GLN B 1 51 ? -5.32 24.375 3.576 1 98.75 51 GLN B O 1
ATOM 2262 N N . ALA B 1 52 ? -5.93 25.016 5.617 1 98.81 52 ALA B N 1
ATOM 2263 C CA . ALA B 1 52 ? -4.562 24.906 6.121 1 98.81 52 ALA B CA 1
ATOM 2264 C C . ALA B 1 52 ? -4.043 23.484 6.004 1 98.81 52 ALA B C 1
ATOM 2266 O O . ALA B 1 52 ? -2.896 23.266 5.602 1 98.81 52 ALA B O 1
ATOM 2267 N N . CYS B 1 53 ? -4.914 22.5 6.352 1 98.88 53 CYS B N 1
ATOM 2268 C CA . CYS B 1 53 ? -4.539 21.094 6.223 1 98.88 53 CYS B CA 1
ATOM 2269 C C . CYS B 1 53 ? -4.227 20.75 4.77 1 98.88 53 CYS B C 1
ATOM 2271 O O . CYS B 1 53 ? -3.227 20.094 4.484 1 98.88 53 CYS B O 1
ATOM 2273 N N . THR B 1 54 ? -5.098 21.172 3.922 1 98.81 54 THR B N 1
ATOM 2274 C CA . THR B 1 54 ? -4.914 20.891 2.502 1 98.81 54 THR B CA 1
ATOM 2275 C C . THR B 1 54 ? -3.574 21.438 2.012 1 98.81 54 THR B C 1
ATOM 2277 O O . THR B 1 54 ? -2.814 20.734 1.346 1 98.81 54 THR B O 1
ATOM 2280 N N . ASP B 1 55 ? -3.254 22.641 2.357 1 98.69 55 ASP B N 1
ATOM 2281 C CA . ASP B 1 55 ? -2.004 23.234 1.91 1 98.69 55 ASP B CA 1
ATOM 2282 C C . ASP B 1 55 ? -0.799 22.531 2.525 1 98.69 55 ASP B C 1
ATOM 2284 O O . ASP B 1 55 ? 0.239 22.375 1.876 1 98.69 55 ASP B O 1
ATOM 2288 N N . LEU B 1 56 ? -0.953 22.156 3.721 1 98.69 56 LEU B N 1
ATOM 2289 C CA . LEU B 1 56 ? 0.146 21.469 4.395 1 98.69 56 LEU B CA 1
ATOM 2290 C C . LEU B 1 56 ? 0.497 20.172 3.682 1 98.69 56 LEU B C 1
ATOM 2292 O O . LEU B 1 56 ? 1.656 19.75 3.686 1 98.69 56 LEU B O 1
ATOM 2296 N N . THR B 1 57 ? -0.46 19.531 2.992 1 98.19 57 THR B N 1
ATOM 2297 C CA . THR B 1 57 ? -0.195 18.281 2.289 1 98.19 57 THR B CA 1
ATOM 2298 C C . THR B 1 57 ? 0.783 18.5 1.139 1 98.19 57 THR B C 1
ATOM 2300 O O . THR B 1 57 ? 1.416 17.562 0.663 1 98.19 57 THR B O 1
ATOM 2303 N N . THR B 1 58 ? 0.952 19.734 0.671 1 96.88 58 THR B N 1
ATOM 2304 C CA . THR B 1 58 ? 1.873 20 -0.426 1 96.88 58 THR B CA 1
ATOM 2305 C C . THR B 1 58 ? 3.316 19.766 0.008 1 96.88 58 THR B C 1
ATOM 2307 O O . THR B 1 58 ? 4.199 19.562 -0.831 1 96.88 58 THR B O 1
ATOM 2310 N N . VAL B 1 59 ? 3.574 19.859 1.315 1 97.25 59 VAL B N 1
ATOM 2311 C CA . VAL B 1 59 ? 4.895 19.531 1.846 1 97.25 59 VAL B CA 1
ATOM 2312 C C . VAL B 1 59 ? 5.223 18.078 1.553 1 97.25 59 VAL B C 1
ATOM 2314 O O . VAL B 1 59 ? 6.367 17.75 1.235 1 97.25 59 VAL B O 1
ATOM 2317 N N . LEU B 1 60 ? 4.238 17.156 1.612 1 96.88 60 LEU B N 1
ATOM 2318 C CA . LEU B 1 60 ? 4.43 15.742 1.312 1 96.88 60 LEU B CA 1
ATOM 2319 C C . LEU B 1 60 ? 4.832 15.547 -0.146 1 96.88 60 LEU B C 1
ATOM 2321 O O . LEU B 1 60 ? 5.59 14.625 -0.467 1 96.88 60 LEU B O 1
ATOM 2325 N N . ASP B 1 61 ? 4.363 16.453 -0.989 1 95.31 61 ASP B N 1
ATOM 2326 C CA . ASP B 1 61 ? 4.742 16.406 -2.396 1 95.31 61 ASP B CA 1
ATOM 2327 C C . ASP B 1 61 ? 6.246 16.594 -2.568 1 95.31 61 ASP B C 1
ATOM 2329 O O . ASP B 1 61 ? 6.852 16.016 -3.477 1 95.31 61 ASP B O 1
ATOM 2333 N N . ARG B 1 62 ? 6.828 17.328 -1.72 1 94.75 62 ARG B N 1
ATOM 2334 C CA . ARG B 1 62 ? 8.25 17.625 -1.822 1 94.75 62 ARG B CA 1
ATOM 2335 C C . ARG B 1 62 ? 9.094 16.438 -1.362 1 94.75 62 ARG B C 1
ATOM 2337 O O . ARG B 1 62 ? 10.289 16.375 -1.656 1 94.75 62 ARG B O 1
ATOM 2344 N N . LEU B 1 63 ? 8.492 15.555 -0.628 1 93.81 63 LEU B N 1
ATOM 2345 C CA . LEU B 1 63 ? 9.172 14.32 -0.22 1 93.81 63 LEU B CA 1
ATOM 2346 C C . LEU B 1 63 ? 9.18 13.305 -1.356 1 93.81 63 LEU B C 1
ATOM 2348 O O . LEU B 1 63 ? 9.914 12.312 -1.299 1 93.81 63 LEU B O 1
ATOM 2352 N N . GLY B 1 64 ? 8.383 13.562 -2.4 1 92.06 64 GLY B N 1
ATOM 2353 C CA . GLY B 1 64 ? 8.359 12.672 -3.551 1 92.06 64 GLY B CA 1
ATOM 2354 C C . GLY B 1 64 ? 7.098 11.836 -3.633 1 92.06 64 GLY B C 1
ATOM 2355 O O . GLY B 1 64 ? 6.266 11.875 -2.727 1 92.06 64 GLY B O 1
ATOM 2356 N N . SER B 1 65 ? 7.023 11.109 -4.664 1 90.75 65 SER B N 1
ATOM 2357 C CA . SER B 1 65 ? 5.828 10.328 -4.961 1 90.75 65 SER B CA 1
ATOM 2358 C C . SER B 1 65 ? 5.609 9.227 -3.926 1 90.75 65 SER B C 1
ATOM 2360 O O . SER B 1 65 ? 4.488 8.75 -3.746 1 90.75 65 SER B O 1
ATOM 2362 N N . GLN B 1 66 ? 6.664 8.789 -3.199 1 91.44 66 GLN B N 1
ATOM 2363 C CA . GLN B 1 66 ? 6.57 7.754 -2.18 1 91.44 66 GLN B CA 1
ATOM 2364 C C . GLN B 1 66 ? 5.676 8.195 -1.024 1 91.44 66 GLN B C 1
ATOM 2366 O O . GLN B 1 66 ? 5.207 7.367 -0.239 1 91.44 66 GLN B O 1
ATOM 2371 N N . PHE B 1 67 ? 5.402 9.484 -1.011 1 93.81 67 PHE B N 1
ATOM 2372 C CA . PHE B 1 67 ? 4.535 9.969 0.058 1 93.81 67 PHE B CA 1
ATOM 2373 C C . PHE B 1 67 ? 3.166 10.359 -0.49 1 93.81 67 PHE B C 1
ATOM 2375 O O . PHE B 1 67 ? 2.352 10.945 0.223 1 93.81 67 PHE B O 1
ATOM 2382 N N . SER B 1 68 ? 2.895 9.961 -1.684 1 93.56 68 SER B N 1
ATOM 2383 C CA . SER B 1 68 ? 1.587 10.219 -2.277 1 93.56 68 SER B CA 1
ATOM 2384 C C . SER B 1 68 ? 0.489 9.453 -1.544 1 93.56 68 SER B C 1
ATOM 2386 O O . SER B 1 68 ? -0.655 9.914 -1.479 1 93.56 68 SER B O 1
ATOM 2388 N N . ILE B 1 69 ? 0.792 8.281 -1.02 1 92.69 69 ILE B N 1
ATOM 2389 C CA . ILE B 1 69 ? -0.175 7.496 -0.259 1 92.69 69 ILE B CA 1
ATOM 2390 C C . ILE B 1 69 ? -0.603 8.273 0.986 1 92.69 69 ILE B C 1
ATOM 2392 O O . ILE B 1 69 ? -1.793 8.344 1.299 1 92.69 69 ILE B O 1
ATOM 2396 N N . ALA B 1 70 ? 0.396 8.828 1.686 1 95.62 70 ALA B N 1
ATOM 2397 C CA . ALA B 1 70 ? 0.094 9.625 2.871 1 95.62 70 ALA B CA 1
ATOM 2398 C C . ALA B 1 70 ? -0.732 10.859 2.51 1 95.62 70 ALA B C 1
ATOM 2400 O O . ALA B 1 70 ? -1.689 11.195 3.209 1 95.62 70 ALA B O 1
ATOM 2401 N N . LYS B 1 71 ? -0.395 11.492 1.44 1 96.94 71 LYS B N 1
ATOM 2402 C CA . LYS B 1 71 ? -1.138 12.664 0.987 1 96.94 71 LYS B CA 1
ATOM 2403 C C . LYS B 1 71 ? -2.582 12.305 0.651 1 96.94 71 LYS B C 1
ATOM 2405 O O . LYS B 1 71 ? -3.512 13 1.066 1 96.94 71 LYS B O 1
ATOM 2410 N N . ARG B 1 72 ? -2.746 11.258 -0.08 1 96.19 72 ARG B N 1
ATOM 2411 C CA . ARG B 1 72 ? -4.082 10.812 -0.46 1 96.19 72 ARG B CA 1
ATOM 2412 C C . ARG B 1 72 ? -4.934 10.523 0.771 1 96.19 72 ARG B C 1
ATOM 2414 O O . ARG B 1 72 ? -6.117 10.859 0.809 1 96.19 72 ARG B O 1
ATOM 2421 N N . ASP B 1 73 ? -4.289 9.852 1.702 1 96.44 73 ASP B N 1
ATOM 2422 C CA . ASP B 1 73 ? -4.984 9.562 2.953 1 96.44 73 ASP B CA 1
ATOM 2423 C C . ASP B 1 73 ? -5.457 10.844 3.631 1 96.44 73 ASP B C 1
ATOM 2425 O O . ASP B 1 73 ? -6.621 10.961 4.016 1 96.44 73 ASP B O 1
ATOM 2429 N N . MET B 1 74 ? -4.656 11.836 3.75 1 98.44 74 MET B N 1
ATOM 2430 C CA . MET B 1 74 ? -5.008 13.102 4.387 1 98.44 74 MET B CA 1
ATOM 2431 C C . MET B 1 74 ? -6.098 13.82 3.598 1 98.44 74 MET B C 1
ATOM 2433 O O . MET B 1 74 ? -7.059 14.328 4.18 1 98.44 74 MET B O 1
ATOM 2437 N N . ILE B 1 75 ? -5.98 13.844 2.309 1 98.69 75 ILE B N 1
ATOM 2438 C CA . ILE B 1 75 ? -6.961 14.5 1.448 1 98.69 75 ILE B CA 1
ATOM 2439 C C . ILE B 1 75 ? -8.32 13.812 1.592 1 98.69 75 ILE B C 1
ATOM 2441 O O . ILE B 1 75 ? -9.359 14.469 1.627 1 98.69 75 ILE B O 1
ATOM 2445 N N . GLY B 1 76 ? -8.289 12.508 1.646 1 98.5 76 GLY B N 1
ATOM 2446 C CA . GLY B 1 76 ? -9.531 11.773 1.875 1 98.5 76 GLY B CA 1
ATOM 2447 C C . GLY B 1 76 ? -10.195 12.125 3.191 1 98.5 76 GLY B C 1
ATOM 2448 O O . GLY B 1 76 ? -11.414 12.297 3.248 1 98.5 76 GLY B O 1
ATOM 2449 N N . ASN B 1 77 ? -9.359 12.195 4.234 1 98.5 77 ASN B N 1
ATOM 2450 C CA . ASN B 1 77 ? -9.906 12.57 5.531 1 98.5 77 ASN B CA 1
ATOM 2451 C C . ASN B 1 77 ? -10.438 14 5.527 1 98.5 77 ASN B C 1
ATOM 2453 O O . ASN B 1 77 ? -11.469 14.281 6.133 1 98.5 77 ASN B O 1
ATOM 2457 N N . ILE B 1 78 ? -9.766 14.867 4.844 1 98.94 78 ILE B N 1
ATOM 2458 C CA . ILE B 1 78 ? -10.211 16.25 4.672 1 98.94 78 ILE B CA 1
ATOM 2459 C C . ILE B 1 78 ? -11.562 16.266 3.957 1 98.94 78 ILE B C 1
ATOM 2461 O O . ILE B 1 78 ? -12.477 16.984 4.367 1 98.94 78 ILE B O 1
ATOM 2465 N N . LYS B 1 79 ? -11.672 15.492 2.957 1 98.88 79 LYS B N 1
ATOM 2466 C CA . LYS B 1 79 ? -12.906 15.422 2.178 1 98.88 79 LYS B CA 1
ATOM 2467 C C . LYS B 1 79 ? -14.07 14.953 3.039 1 98.88 79 LYS B C 1
ATOM 2469 O O . LYS B 1 79 ? -15.195 15.453 2.91 1 98.88 79 LYS B O 1
ATOM 2474 N N . ARG B 1 80 ? -13.891 13.945 3.863 1 98.69 80 ARG B N 1
ATOM 2475 C CA . ARG B 1 80 ? -14.93 13.445 4.754 1 98.69 80 ARG B CA 1
ATOM 2476 C C . ARG B 1 80 ? -15.492 14.57 5.625 1 98.69 80 ARG B C 1
ATOM 2478 O O . ARG B 1 80 ? -16.703 14.703 5.777 1 98.69 80 ARG B O 1
ATOM 2485 N N . ILE B 1 81 ? -14.633 15.359 6.164 1 98.88 81 ILE B N 1
ATOM 2486 C CA . ILE B 1 81 ? -15.031 16.453 7.039 1 98.88 81 ILE B CA 1
ATOM 2487 C C . ILE B 1 81 ? -15.719 17.547 6.219 1 98.88 81 ILE B C 1
ATOM 2489 O O . ILE B 1 81 ? -16.75 18.078 6.621 1 98.88 81 ILE B O 1
ATOM 2493 N N . ASP B 1 82 ? -15.164 17.859 5.086 1 98.88 82 ASP B N 1
ATOM 2494 C CA . ASP B 1 82 ? -15.711 18.875 4.191 1 98.88 82 ASP B CA 1
ATOM 2495 C C . ASP B 1 82 ? -17.125 18.5 3.734 1 98.88 82 ASP B C 1
ATOM 2497 O O . ASP B 1 82 ? -18 19.359 3.637 1 98.88 82 ASP B O 1
ATOM 2501 N N . ASP B 1 83 ? -17.328 17.25 3.396 1 98.81 83 ASP B N 1
ATOM 2502 C CA . ASP B 1 83 ? -18.641 16.781 2.984 1 98.81 83 ASP B CA 1
ATOM 2503 C C . ASP B 1 83 ? -19.688 17.047 4.07 1 98.81 83 ASP B C 1
ATOM 2505 O O . ASP B 1 83 ? -20.812 17.453 3.771 1 98.81 83 ASP B O 1
ATOM 2509 N N . ARG B 1 84 ? -19.297 16.766 5.277 1 98.62 84 ARG B N 1
ATOM 2510 C CA . ARG B 1 84 ? -20.219 17.047 6.371 1 98.62 84 ARG B CA 1
ATOM 2511 C C . ARG B 1 84 ? -20.453 18.547 6.516 1 98.62 84 ARG B C 1
ATOM 2513 O O . ARG B 1 84 ? -21.594 18.984 6.699 1 98.62 84 ARG B O 1
ATOM 2520 N N . PHE B 1 85 ? -19.422 19.359 6.441 1 98.75 85 PHE B N 1
ATOM 2521 C CA . PHE B 1 85 ? -19.5 20.812 6.508 1 98.75 85 PHE B CA 1
ATOM 2522 C C . PHE B 1 85 ? -20.5 21.344 5.484 1 98.75 85 PHE B C 1
ATOM 2524 O O . PHE B 1 85 ? -21.359 22.188 5.816 1 98.75 85 PHE B O 1
ATOM 2531 N N . LYS B 1 86 ? -20.484 20.812 4.332 1 98.69 86 LYS B N 1
ATOM 2532 C CA . LYS B 1 86 ? -21.25 21.312 3.207 1 98.69 86 LYS B CA 1
ATOM 2533 C C . LYS B 1 86 ? -22.734 20.969 3.363 1 98.69 86 LYS B C 1
ATOM 2535 O O . LYS B 1 86 ? -23.594 21.578 2.713 1 98.69 86 LYS B O 1
ATOM 2540 N N . THR B 1 87 ? -23.094 19.984 4.16 1 98.44 87 THR B N 1
ATOM 2541 C CA . THR B 1 87 ? -24.5 19.641 4.371 1 98.44 87 THR B CA 1
ATOM 2542 C C . THR B 1 87 ? -25.234 20.766 5.098 1 98.44 87 THR B C 1
ATOM 2544 O O . THR B 1 87 ? -26.438 20.922 4.965 1 98.44 87 THR B O 1
ATOM 2547 N N . ASN B 1 88 ? -24.562 21.531 5.957 1 98.5 88 ASN B N 1
ATOM 2548 C CA . ASN B 1 88 ? -25.109 22.672 6.688 1 98.5 88 ASN B CA 1
ATOM 2549 C C . ASN B 1 88 ? -24 23.641 7.129 1 98.5 88 ASN B C 1
ATOM 2551 O O . ASN B 1 88 ? -23.594 23.625 8.289 1 98.5 88 ASN B O 1
ATOM 2555 N N . THR B 1 89 ? -23.562 24.484 6.219 1 98.25 89 THR B N 1
ATOM 2556 C CA . THR B 1 89 ? -22.391 25.344 6.414 1 98.25 89 THR B CA 1
ATOM 2557 C C . THR B 1 89 ? -22.609 26.312 7.57 1 98.25 89 THR B C 1
ATOM 2559 O O . THR B 1 89 ? -21.656 26.75 8.219 1 98.25 89 THR B O 1
ATOM 2562 N N . ALA B 1 90 ? -23.859 26.672 7.836 1 98.19 90 ALA B N 1
ATOM 2563 C CA . ALA B 1 90 ? -24.172 27.562 8.953 1 98.19 90 ALA B CA 1
ATOM 2564 C C . ALA B 1 90 ? -24.016 26.844 10.289 1 98.19 90 ALA B C 1
ATOM 2566 O O . ALA B 1 90 ? -23.5 27.406 11.258 1 98.19 90 ALA B O 1
ATOM 2567 N N . ARG B 1 91 ? -24.422 25.625 10.359 1 98.06 91 ARG B N 1
ATOM 2568 C CA . ARG B 1 91 ? -24.359 24.844 11.586 1 98.06 91 ARG B CA 1
ATOM 2569 C C . ARG B 1 91 ? -22.938 24.391 11.875 1 98.06 91 ARG B C 1
ATOM 2571 O O . ARG B 1 91 ? -22.5 24.375 13.031 1 98.06 91 ARG B O 1
ATOM 2578 N N . TYR B 1 92 ? -22.203 24.094 10.836 1 98.69 92 TYR B N 1
ATOM 2579 C CA . TYR B 1 92 ? -20.906 23.438 11 1 98.69 92 TYR B CA 1
ATOM 2580 C C . TYR B 1 92 ? -19.766 24.391 10.688 1 98.69 92 TYR B C 1
ATOM 2582 O O . TYR B 1 92 ? -18.734 23.984 10.156 1 98.69 92 TYR B O 1
ATOM 2590 N N . VAL B 1 93 ? -19.938 25.641 11.062 1 98.31 93 VAL B N 1
ATOM 2591 C CA . VAL B 1 93 ? -18.906 26.656 10.906 1 98.31 93 VAL B CA 1
ATOM 2592 C C . VAL B 1 93 ? -17.641 26.25 11.68 1 98.31 93 VAL B C 1
ATOM 2594 O O . VAL B 1 93 ? -16.531 26.578 11.281 1 98.31 93 VAL B O 1
ATOM 2597 N N . THR B 1 94 ? -17.875 25.438 12.75 1 98.44 94 THR B N 1
ATOM 2598 C CA . THR B 1 94 ? -16.75 24.984 13.555 1 98.44 94 THR B CA 1
ATOM 2599 C C . THR B 1 94 ? -16.703 23.453 13.578 1 98.44 94 THR B C 1
ATOM 2601 O O . THR B 1 94 ? -17.734 22.797 13.531 1 98.44 94 THR B O 1
ATOM 2604 N N . LEU B 1 95 ? -15.453 22.922 13.711 1 98.5 95 LEU B N 1
ATOM 2605 C CA . LEU B 1 95 ? -15.273 21.5 13.93 1 98.5 95 LEU B CA 1
ATOM 2606 C C . LEU B 1 95 ? -15.969 21.047 15.211 1 98.5 95 LEU B C 1
ATOM 2608 O O . LEU B 1 95 ? -16.484 19.938 15.297 1 98.5 95 LEU B O 1
ATOM 2612 N N . ASN B 1 96 ? -16.031 21.922 16.203 1 98.31 96 ASN B N 1
ATOM 2613 C CA . ASN B 1 96 ? -16.703 21.672 17.469 1 98.31 96 ASN B CA 1
ATOM 2614 C C . ASN B 1 96 ? -18.172 21.281 17.266 1 98.31 96 ASN B C 1
ATOM 2616 O O . ASN B 1 96 ? -18.656 20.344 17.891 1 98.31 96 ASN B O 1
ATOM 2620 N N . ALA B 1 97 ? -18.812 22.016 16.406 1 98.44 97 ALA B N 1
ATOM 2621 C CA . ALA B 1 97 ? -20.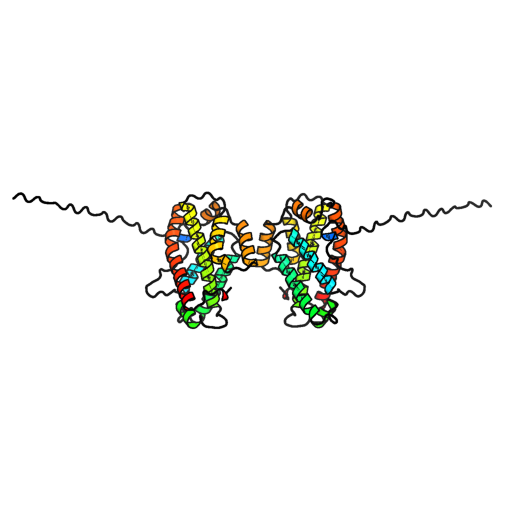219 21.75 16.141 1 98.44 97 ALA B CA 1
ATOM 2622 C C . ALA B 1 97 ? -20.406 20.391 15.492 1 98.44 97 ALA B C 1
ATOM 2624 O O . ALA B 1 97 ? -21.375 19.672 15.781 1 98.44 97 ALA B O 1
ATOM 2625 N N . ILE B 1 98 ? -19.484 20 14.609 1 98.31 98 ILE B N 1
ATOM 2626 C CA . ILE B 1 98 ? -19.547 18.688 13.977 1 98.31 98 ILE B CA 1
ATOM 2627 C C . ILE B 1 98 ? -19.422 17.594 15.031 1 98.31 98 ILE B C 1
ATOM 2629 O O . ILE B 1 98 ? -20.203 16.641 15.047 1 98.31 98 ILE B O 1
ATOM 2633 N N . LEU B 1 99 ? -18.516 17.734 15.898 1 98 99 LEU B N 1
ATOM 2634 C CA . LEU B 1 99 ? -18.312 16.75 16.953 1 98 99 LEU B CA 1
ATOM 2635 C C . LEU B 1 99 ? -19.5 16.734 17.906 1 98 99 LEU B C 1
ATOM 2637 O O . LEU B 1 99 ? -19.938 15.656 18.344 1 98 99 LEU B O 1
ATOM 2641 N N . GLU B 1 100 ? -20 17.875 18.25 1 97.56 100 GLU B N 1
ATOM 2642 C CA . GLU B 1 100 ? -21.172 17.953 19.141 1 97.56 100 GLU B CA 1
ATOM 2643 C C . GLU B 1 100 ? -22.328 17.141 18.578 1 97.56 100 GLU B C 1
ATOM 2645 O O . GLU B 1 100 ? -23.016 16.438 19.328 1 97.56 100 GLU B O 1
ATOM 2650 N N . ASP B 1 101 ? -22.484 17.188 17.344 1 97.56 101 ASP B N 1
ATOM 2651 C CA . ASP B 1 101 ? -23.656 16.547 16.734 1 97.56 101 ASP B CA 1
ATOM 2652 C C . ASP B 1 101 ? -23.391 15.07 16.453 1 97.56 101 ASP B C 1
ATOM 2654 O O . ASP B 1 101 ? -24.328 14.266 16.453 1 97.56 101 ASP B O 1
ATOM 2658 N N . HIS B 1 102 ? -22.094 14.703 16.266 1 94.69 102 HIS B N 1
ATOM 2659 C CA . HIS B 1 102 ? -21.922 13.414 15.602 1 94.69 102 HIS B CA 1
ATOM 2660 C C . HIS B 1 102 ? -20.953 12.523 16.359 1 94.69 102 HIS B C 1
ATOM 2662 O O . HIS B 1 102 ? -20.781 11.352 16.031 1 94.69 102 HIS B O 1
ATOM 2668 N N . ALA B 1 103 ? -20.391 12.969 17.391 1 94 103 ALA B N 1
ATOM 2669 C CA . ALA B 1 103 ? -19.328 12.242 18.078 1 94 103 ALA B CA 1
ATOM 2670 C C . ALA B 1 103 ? -19.875 10.992 18.766 1 94 103 ALA B C 1
ATOM 2672 O O . ALA B 1 103 ? -19.141 10.023 18.984 1 94 103 ALA B O 1
ATOM 2673 N N . ASN B 1 104 ? -21.172 10.938 19.016 1 93.44 104 ASN B N 1
ATOM 2674 C CA . ASN B 1 104 ? -21.734 9.852 19.812 1 93.44 104 ASN B CA 1
ATOM 2675 C C . ASN B 1 104 ? -22.531 8.875 18.938 1 93.44 104 ASN B C 1
ATOM 2677 O O . ASN B 1 104 ? -23.156 7.945 19.453 1 93.44 104 ASN B O 1
ATOM 2681 N N . GLN B 1 105 ? -22.391 9.078 17.766 1 92.56 105 GLN B N 1
ATOM 2682 C CA . GLN B 1 105 ? -23.125 8.195 16.875 1 92.56 105 GLN B CA 1
ATOM 2683 C C . GLN B 1 105 ? -22.406 6.867 16.672 1 92.56 105 GLN B C 1
ATOM 2685 O O . GLN B 1 105 ? -21.172 6.828 16.656 1 92.56 105 GLN B O 1
ATOM 2690 N N . LYS B 1 106 ? -23.234 5.703 16.562 1 90.44 106 LYS B N 1
ATOM 2691 C CA . LYS B 1 106 ? -22.734 4.375 16.219 1 90.44 106 LYS B CA 1
ATOM 2692 C C . LYS B 1 106 ? -23.516 3.77 15.062 1 90.44 106 LYS B C 1
ATOM 2694 O O . LYS B 1 106 ? -24.734 3.754 15.078 1 90.44 106 LYS B O 1
ATOM 2699 N N . PRO B 1 107 ? -22.812 3.354 13.977 1 93.44 107 PRO B N 1
ATOM 2700 C CA . PRO B 1 107 ? -21.359 3.42 13.859 1 93.44 107 PRO B CA 1
ATOM 2701 C C . PRO B 1 107 ? -20.844 4.848 13.727 1 93.44 107 PRO B C 1
ATOM 2703 O O . PRO B 1 107 ? -21.609 5.762 13.406 1 93.44 107 PRO B O 1
ATOM 2706 N N . LEU B 1 108 ? -19.547 5.02 13.977 1 93.69 108 LEU B N 1
ATOM 2707 C CA . LEU B 1 108 ? -18.953 6.352 13.922 1 93.69 108 LEU B CA 1
ATOM 2708 C C . LEU B 1 108 ? -19.203 7.012 12.578 1 93.69 108 LEU B C 1
ATOM 2710 O O . LEU B 1 108 ? -19.109 6.363 11.531 1 93.69 108 LEU B O 1
ATOM 2714 N N . GLU B 1 109 ? -19.562 8.289 12.719 1 95.25 109 GLU B N 1
ATOM 2715 C CA . GLU B 1 1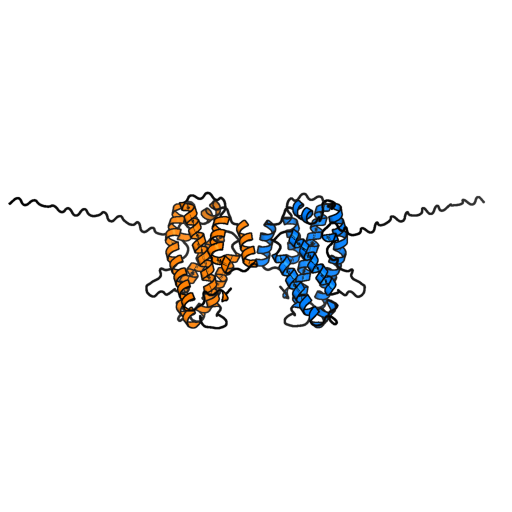09 ? -19.797 9.094 11.531 1 95.25 109 GLU B CA 1
ATOM 2716 C C . GLU B 1 109 ? -18.516 9.344 10.75 1 95.25 109 GLU B C 1
ATOM 2718 O O . GLU B 1 109 ? -17.453 9.523 11.344 1 95.25 109 GLU B O 1
ATOM 2723 N N . SER B 1 110 ? -18.641 9.383 9.414 1 97.25 110 SER B N 1
ATOM 2724 C CA . SER B 1 110 ? -17.5 9.484 8.508 1 97.25 110 SER B CA 1
ATOM 2725 C C . SER B 1 110 ? -16.641 10.711 8.828 1 97.25 110 SER B C 1
ATOM 2727 O O . SER B 1 110 ? -15.414 10.641 8.82 1 97.25 110 SER B O 1
ATOM 2729 N N . ALA B 1 111 ? -17.25 11.797 9.039 1 98.12 111 ALA B N 1
ATOM 2730 C CA . ALA B 1 111 ? -16.516 13.023 9.336 1 98.12 111 ALA B CA 1
ATOM 2731 C C . ALA B 1 111 ? -15.727 12.891 10.625 1 98.12 111 ALA B C 1
ATOM 2733 O O . ALA B 1 111 ? -14.625 13.43 10.742 1 98.12 111 ALA B O 1
ATOM 2734 N N . VAL B 1 112 ? -16.25 12.25 11.578 1 97.75 112 VAL B N 1
ATOM 2735 C CA . VAL B 1 112 ? -15.586 12.047 12.852 1 97.75 112 VAL B CA 1
ATOM 2736 C C . VAL B 1 112 ? -14.375 11.141 12.664 1 97.75 112 VAL B C 1
ATOM 2738 O O . VAL B 1 112 ? -13.281 11.438 13.148 1 97.75 112 VAL B O 1
ATOM 2741 N N . ILE B 1 113 ? -14.555 10.07 11.922 1 97.12 113 ILE B N 1
ATOM 2742 C CA . ILE B 1 113 ? -13.445 9.18 11.594 1 97.12 113 ILE B CA 1
ATOM 2743 C C . ILE B 1 113 ? -12.352 9.969 10.867 1 97.12 113 ILE B C 1
ATOM 2745 O O . ILE B 1 113 ? -11.172 9.836 11.188 1 97.12 113 ILE B O 1
ATOM 2749 N N . GLY B 1 114 ? -12.781 10.766 9.906 1 98.19 114 GLY B N 1
ATOM 2750 C CA . GLY B 1 114 ? -11.844 11.609 9.18 1 98.19 114 GLY B CA 1
ATOM 2751 C C . GLY B 1 114 ? -11.039 12.523 10.078 1 98.19 114 GLY B C 1
ATOM 2752 O O . GLY B 1 114 ? -9.836 12.695 9.891 1 98.19 114 GLY B O 1
ATOM 2753 N N . LEU B 1 115 ? -11.711 13.094 11.039 1 98.44 115 LEU B N 1
ATOM 2754 C CA . LEU B 1 115 ? -11.039 14.031 11.938 1 98.44 115 LEU B CA 1
ATOM 2755 C C . LEU B 1 115 ? -10.016 13.305 12.805 1 98.44 115 LEU B C 1
ATOM 2757 O O . LEU B 1 115 ? -8.922 13.82 13.047 1 98.44 115 LEU B O 1
ATOM 2761 N N . ILE B 1 116 ? -10.312 12.148 13.289 1 97.88 116 ILE B N 1
ATOM 2762 C CA . ILE B 1 116 ? -9.398 11.352 14.102 1 97.88 116 ILE B CA 1
ATOM 2763 C C . ILE B 1 116 ? -8.117 11.07 13.32 1 97.88 116 ILE B C 1
ATOM 2765 O O . ILE B 1 116 ? -7.02 11.344 13.797 1 97.88 116 ILE B O 1
ATOM 2769 N N . TRP B 1 117 ? -8.305 10.578 12.062 1 97.94 117 TRP B N 1
ATOM 2770 C CA . TRP B 1 117 ? -7.152 10.188 11.258 1 97.94 117 TRP B CA 1
ATOM 2771 C C . TRP B 1 117 ? -6.383 11.414 10.773 1 97.94 117 TRP B C 1
ATOM 2773 O O . TRP B 1 117 ? -5.156 11.383 10.672 1 97.94 117 TRP B O 1
ATOM 2783 N N . LEU B 1 118 ? -7.086 12.484 10.5 1 98.56 118 LEU B N 1
ATOM 2784 C CA . LEU B 1 118 ? -6.414 13.719 10.109 1 98.56 118 LEU B CA 1
ATOM 2785 C C . LEU B 1 118 ? -5.547 14.242 11.25 1 98.56 118 LEU B C 1
ATOM 2787 O O . LEU B 1 118 ? -4.414 14.672 11.023 1 98.56 118 LEU B O 1
ATOM 2791 N N . LYS B 1 119 ? -6.051 14.195 12.445 1 98.5 119 LYS B N 1
ATOM 2792 C CA . LYS B 1 119 ? -5.27 14.594 13.617 1 98.5 119 LYS B CA 1
ATOM 2793 C C . LYS B 1 119 ? -4.004 13.75 13.742 1 98.5 119 LYS B C 1
ATOM 2795 O O . LYS B 1 119 ? -2.92 14.281 13.992 1 98.5 119 LYS B O 1
ATOM 2800 N N . ARG B 1 120 ? -4.09 12.492 13.539 1 97.88 120 ARG B N 1
ATOM 2801 C CA . ARG B 1 120 ? -2.949 11.586 13.625 1 97.88 120 ARG B CA 1
ATOM 2802 C C . ARG B 1 120 ? -1.91 11.906 12.562 1 97.88 120 ARG B C 1
ATOM 2804 O O . ARG B 1 120 ? -0.708 11.906 12.836 1 97.88 120 ARG B O 1
ATOM 2811 N N . SER B 1 121 ? -2.371 12.141 11.352 1 98.31 121 SER B N 1
ATOM 2812 C CA . SER B 1 121 ? -1.473 12.531 10.266 1 98.31 121 SER B CA 1
ATOM 2813 C C . SER B 1 121 ? -0.803 13.875 10.555 1 98.31 121 SER B C 1
ATOM 2815 O O . SER B 1 121 ? 0.387 14.047 10.289 1 98.31 121 SER B O 1
ATOM 2817 N N . LEU B 1 122 ? -1.572 14.789 11.109 1 98.75 122 LEU B N 1
ATOM 2818 C CA . LEU B 1 122 ? -1.016 16.094 11.445 1 98.75 122 LEU B CA 1
ATOM 2819 C C . LEU B 1 122 ? 0.023 15.969 12.555 1 98.75 122 LEU B C 1
ATOM 2821 O O . LEU B 1 122 ? 1.025 16.688 12.555 1 98.75 122 LEU B O 1
ATOM 2825 N N . GLU B 1 123 ? -0.247 15.125 13.484 1 98.62 123 GLU B N 1
ATOM 2826 C CA . GLU B 1 123 ? 0.73 14.875 14.539 1 98.62 123 GLU B CA 1
ATOM 2827 C C . GLU B 1 123 ? 2.035 14.336 13.961 1 98.62 123 GLU B C 1
ATOM 2829 O O . GLU B 1 123 ? 3.121 14.75 14.375 1 98.62 123 GLU B O 1
ATOM 2834 N N . PHE B 1 124 ? 1.954 13.406 13.086 1 98.5 124 PHE B N 1
ATOM 2835 C CA . PHE B 1 124 ? 3.133 12.906 12.391 1 98.5 124 PHE B CA 1
ATOM 2836 C C . PHE B 1 124 ? 3.895 14.039 11.727 1 98.5 124 PHE B C 1
ATOM 2838 O O . PHE B 1 124 ? 5.109 14.164 11.898 1 98.5 124 PHE B O 1
ATOM 2845 N N . LEU B 1 125 ? 3.176 14.891 10.945 1 98.69 125 LEU B N 1
ATOM 2846 C CA . LEU B 1 125 ? 3.82 15.992 10.227 1 98.69 125 LEU B CA 1
ATOM 2847 C C . LEU B 1 125 ? 4.445 16.984 11.211 1 98.69 125 LEU B C 1
ATOM 2849 O O . LEU B 1 125 ? 5.539 17.5 10.969 1 98.69 125 LEU B O 1
ATOM 2853 N N . ARG B 1 126 ? 3.738 17.266 12.305 1 98.75 126 ARG B N 1
ATOM 2854 C CA . ARG B 1 126 ? 4.285 18.156 13.32 1 98.75 126 ARG B CA 1
ATOM 2855 C C . ARG B 1 126 ? 5.625 17.641 13.836 1 98.75 126 ARG B C 1
ATOM 2857 O O . ARG B 1 126 ? 6.609 18.375 13.875 1 98.75 126 ARG B O 1
ATOM 2864 N N . VAL B 1 127 ? 5.676 16.406 14.195 1 98.69 127 VAL B N 1
ATOM 2865 C CA . VAL B 1 127 ? 6.887 15.836 14.766 1 98.69 127 VAL B CA 1
ATOM 2866 C C . VAL B 1 127 ? 7.977 15.758 13.703 1 98.69 127 VAL B C 1
ATOM 2868 O O . VAL B 1 127 ? 9.148 16.016 13.977 1 98.69 127 VAL B O 1
ATOM 2871 N N . PHE B 1 128 ? 7.621 15.414 12.477 1 98.38 128 PHE B N 1
ATOM 2872 C CA . PHE B 1 128 ? 8.578 15.375 11.375 1 98.38 128 PHE B CA 1
ATOM 2873 C C . PHE B 1 128 ? 9.227 16.734 11.172 1 98.38 128 PHE B C 1
ATOM 2875 O O . PHE B 1 128 ? 10.453 16.844 11.086 1 98.38 128 PHE B O 1
ATOM 2882 N N . ILE B 1 129 ? 8.414 17.797 11.156 1 98.38 129 ILE B N 1
ATOM 2883 C CA . ILE B 1 129 ? 8.906 19.156 10.945 1 98.38 129 ILE B CA 1
ATOM 2884 C C . ILE B 1 129 ? 9.773 19.578 12.125 1 98.38 129 ILE B C 1
ATOM 2886 O O . ILE B 1 129 ? 10.82 20.219 11.945 1 98.38 129 ILE B O 1
ATOM 2890 N N . LEU B 1 130 ? 9.367 19.234 13.281 1 98.12 130 LEU B N 1
ATOM 2891 C CA . LEU B 1 130 ? 10.156 19.516 14.477 1 98.12 130 LEU B CA 1
ATOM 2892 C C . LEU B 1 130 ? 11.516 18.828 14.406 1 98.12 130 LEU B C 1
ATOM 2894 O O . LEU B 1 130 ? 12.539 19.438 14.75 1 98.12 130 LEU B O 1
ATOM 2898 N N . ASN B 1 131 ? 11.477 17.578 13.992 1 96.88 131 ASN B N 1
ATOM 2899 C CA . ASN B 1 131 ? 12.727 16.859 13.82 1 96.88 131 ASN B CA 1
ATOM 2900 C C . ASN B 1 131 ? 13.633 17.531 12.789 1 96.88 131 ASN B C 1
ATOM 2902 O O . ASN B 1 131 ? 14.844 17.609 12.977 1 96.88 131 ASN B O 1
ATOM 2906 N N . LEU B 1 132 ? 13.062 18 11.742 1 96.5 132 LEU B N 1
ATOM 2907 C CA . LEU B 1 132 ? 13.828 18.719 10.727 1 96.5 132 LEU B CA 1
ATOM 2908 C C . LEU B 1 132 ? 14.5 19.953 11.312 1 96.5 132 LEU B C 1
ATOM 2910 O O . LEU B 1 132 ? 15.688 20.188 11.07 1 96.5 132 LEU B O 1
ATOM 2914 N N . SER B 1 133 ? 13.75 20.688 12.055 1 96.12 133 SER B N 1
ATOM 2915 C CA . SER B 1 133 ? 14.258 21.906 12.688 1 96.12 133 SER B CA 1
ATOM 2916 C C . SER B 1 133 ? 15.352 21.594 13.695 1 96.12 133 SER B C 1
ATOM 2918 O O . SER B 1 133 ? 16.391 22.25 13.719 1 96.12 133 SER B O 1
ATOM 2920 N N . SER B 1 134 ? 15.102 20.594 14.461 1 95.44 134 SER B N 1
ATOM 2921 C CA . SER B 1 134 ? 16.094 20.172 15.445 1 95.44 134 SER B CA 1
ATOM 2922 C C . SER B 1 134 ? 17.391 19.734 14.781 1 95.44 134 SER B C 1
ATOM 2924 O O . SER B 1 134 ? 18.484 20.109 15.227 1 95.44 134 SER B O 1
ATOM 2926 N N . ASP B 1 135 ? 17.266 18.938 13.758 1 94.5 135 ASP B N 1
ATOM 2927 C CA . ASP B 1 135 ? 18.438 18.469 13.016 1 94.5 135 ASP B CA 1
ATOM 2928 C C . ASP B 1 135 ? 19.219 19.641 12.43 1 94.5 135 ASP B C 1
ATOM 2930 O O . ASP B 1 135 ? 20.453 19.625 12.414 1 94.5 135 ASP B O 1
ATOM 2934 N N . TYR B 1 136 ? 18.516 20.609 11.961 1 93.44 136 TYR B N 1
ATOM 2935 C CA . TYR B 1 136 ? 19.141 21.812 11.406 1 93.44 136 TYR B CA 1
ATOM 2936 C C . TYR B 1 136 ? 19.906 22.578 12.492 1 93.44 136 TYR B C 1
ATOM 2938 O O . TYR B 1 136 ? 21.047 22.969 12.289 1 93.44 136 TYR B O 1
ATOM 2946 N N . GLN B 1 137 ? 19.344 22.766 13.602 1 93.94 137 GLN B N 1
ATOM 2947 C CA . GLN B 1 137 ? 19.938 23.5 14.711 1 93.94 137 GLN B CA 1
ATOM 2948 C C . GLN B 1 137 ? 21.172 22.781 15.242 1 93.94 137 GLN B C 1
ATOM 2950 O O . GLN B 1 137 ? 22.141 23.438 15.648 1 93.94 137 GLN B O 1
ATOM 2955 N N . LYS B 1 138 ? 21.109 21.469 15.148 1 93.31 138 LYS B N 1
ATOM 2956 C CA . LYS B 1 138 ? 22.219 20.672 15.68 1 93.31 138 LYS B CA 1
ATOM 2957 C C . LYS B 1 138 ? 23.25 20.359 14.602 1 93.31 138 LYS B C 1
ATOM 2959 O O . LYS B 1 138 ? 24.203 19.609 14.836 1 93.31 138 LYS B O 1
ATOM 2964 N N . ASN B 1 139 ? 23.047 20.797 13.438 1 90.44 139 ASN B N 1
ATOM 2965 C CA . ASN B 1 139 ? 23.938 20.594 12.305 1 90.44 139 ASN B CA 1
ATOM 2966 C C . ASN B 1 139 ? 24.141 19.109 12.016 1 90.44 139 ASN B C 1
ATOM 2968 O O . ASN B 1 139 ? 25.281 18.672 11.828 1 90.44 139 ASN B O 1
ATOM 2972 N N . VAL B 1 140 ? 23.016 18.438 12.172 1 84.88 140 VAL B N 1
ATOM 2973 C CA . VAL B 1 140 ? 23.078 17.016 11.852 1 84.88 140 VAL B CA 1
ATOM 2974 C C . VAL B 1 140 ? 23.453 16.844 10.383 1 84.88 140 VAL B C 1
ATOM 2976 O O . VAL B 1 140 ? 22.922 17.531 9.508 1 84.88 140 VAL B O 1
ATOM 2979 N N . GLU B 1 141 ? 24.344 15.891 10.125 1 80.94 141 GLU B N 1
ATOM 2980 C CA . GLU B 1 141 ? 24.938 15.719 8.797 1 80.94 141 GLU B CA 1
ATOM 2981 C C . GLU B 1 141 ? 24.297 14.539 8.062 1 80.94 141 GLU B C 1
ATOM 2983 O O . GLU B 1 141 ? 24.797 14.109 7.023 1 80.94 141 GLU B O 1
ATOM 2988 N N . ASP B 1 142 ? 23.219 14.109 8.539 1 77.31 142 ASP B N 1
ATOM 2989 C CA . ASP B 1 142 ? 22.594 12.977 7.859 1 77.31 142 ASP B CA 1
ATOM 2990 C C . ASP B 1 142 ? 22.375 13.281 6.383 1 77.31 142 ASP B C 1
ATOM 2992 O O . ASP B 1 142 ? 21.906 14.367 6.031 1 77.31 142 ASP B O 1
ATOM 2996 N N . VAL B 1 143 ? 22.656 12.289 5.586 1 83.12 143 VAL B N 1
ATOM 2997 C CA . VAL B 1 143 ? 22.562 12.438 4.137 1 83.12 143 VAL B CA 1
ATOM 2998 C C . VAL B 1 143 ? 21.109 12.289 3.689 1 83.12 143 VAL B C 1
ATOM 3000 O O . VAL B 1 143 ? 20.641 13.062 2.859 1 83.12 143 VAL B O 1
ATOM 3003 N N . THR B 1 144 ? 20.391 11.375 4.34 1 90 144 THR B N 1
ATOM 3004 C CA . THR B 1 144 ? 19.016 11.148 3.92 1 90 144 THR B CA 1
ATOM 3005 C C . THR B 1 144 ? 18.031 11.539 5.035 1 90 144 THR B C 1
ATOM 3007 O O . THR B 1 144 ? 18.438 11.719 6.184 1 90 144 THR B O 1
ATOM 3010 N N . LEU B 1 145 ? 16.812 11.672 4.684 1 94.94 145 LEU B N 1
ATOM 3011 C CA . LEU B 1 145 ? 15.75 12.023 5.617 1 94.94 145 LEU B CA 1
ATOM 3012 C C . LEU B 1 145 ? 15.188 10.773 6.293 1 94.94 145 LEU B C 1
ATOM 3014 O O . LEU B 1 145 ? 14.289 10.867 7.133 1 94.94 145 LEU B O 1
ATOM 3018 N N . ARG B 1 146 ? 15.656 9.656 5.957 1 94.75 146 ARG B N 1
ATOM 3019 C CA . ARG B 1 146 ? 15.031 8.398 6.367 1 94.75 146 ARG B CA 1
ATOM 3020 C C . ARG B 1 146 ? 14.875 8.336 7.883 1 94.75 146 ARG B C 1
ATOM 3022 O O . ARG B 1 146 ? 13.781 8.047 8.383 1 94.75 146 ARG B O 1
ATOM 3029 N N . GLN B 1 147 ? 15.914 8.633 8.602 1 94.81 147 GLN B N 1
ATOM 3030 C CA . GLN B 1 147 ? 15.859 8.547 10.055 1 94.81 147 GLN B CA 1
ATOM 3031 C C . GLN B 1 147 ? 14.93 9.609 10.633 1 94.81 147 GLN B C 1
ATOM 3033 O O . GLN B 1 147 ? 14.203 9.352 11.602 1 94.81 147 GLN B O 1
ATOM 3038 N N . THR B 1 148 ? 14.984 10.773 10.07 1 96 148 THR B N 1
ATOM 3039 C CA . THR B 1 148 ? 14.133 11.867 10.516 1 96 148 THR B CA 1
ATOM 3040 C C . THR B 1 148 ? 12.656 11.5 10.367 1 96 148 THR B C 1
ATOM 3042 O O . THR B 1 148 ? 11.859 11.719 11.289 1 96 148 THR B O 1
ATOM 3045 N N . VAL B 1 149 ? 12.344 10.914 9.234 1 96.94 149 VAL B N 1
ATOM 3046 C CA . VAL B 1 149 ? 10.969 10.531 8.945 1 96.94 149 VAL B CA 1
ATOM 3047 C C . VAL B 1 149 ? 10.57 9.344 9.828 1 96.94 149 VAL B C 1
ATOM 3049 O O . VAL B 1 149 ? 9.492 9.352 10.43 1 96.94 149 VAL B O 1
ATOM 3052 N N . LEU B 1 150 ? 11.445 8.359 9.969 1 97.12 150 LEU B N 1
ATOM 3053 C CA . LEU B 1 150 ? 11.133 7.152 10.727 1 97.12 150 LEU B CA 1
ATOM 3054 C C . LEU B 1 150 ? 10.938 7.473 12.203 1 97.12 150 LEU B C 1
ATOM 3056 O O . LEU B 1 150 ? 10.039 6.914 12.844 1 97.12 150 LEU B O 1
ATOM 3060 N N . LYS B 1 151 ? 11.734 8.312 12.734 1 97.12 151 LYS B N 1
ATOM 3061 C CA . LYS B 1 151 ? 11.578 8.703 14.133 1 97.12 151 LYS B CA 1
ATOM 3062 C C . LYS B 1 151 ? 10.219 9.352 14.383 1 97.12 151 LYS B C 1
ATOM 3064 O O . LYS B 1 151 ? 9.57 9.078 15.391 1 97.12 151 LYS B O 1
ATOM 3069 N N . ALA B 1 152 ? 9.844 10.203 13.461 1 98.25 152 ALA B N 1
ATOM 3070 C CA . ALA B 1 152 ? 8.523 10.82 13.57 1 98.25 152 ALA B CA 1
ATOM 3071 C C . ALA B 1 152 ? 7.418 9.773 13.492 1 98.25 152 ALA B C 1
ATOM 3073 O O . ALA B 1 152 ? 6.48 9.789 14.297 1 98.25 152 ALA B O 1
ATOM 3074 N N . TYR B 1 153 ? 7.535 8.859 12.57 1 98.12 153 TYR B N 1
ATOM 3075 C CA . TYR B 1 153 ? 6.547 7.801 12.398 1 98.12 153 TYR B CA 1
ATOM 3076 C C . TYR B 1 153 ? 6.441 6.938 13.648 1 98.12 153 TYR B C 1
ATOM 3078 O O . TYR B 1 153 ? 5.344 6.684 14.148 1 98.12 153 TYR B O 1
ATOM 3086 N N . GLU B 1 154 ? 7.543 6.543 14.211 1 98.19 154 GLU B N 1
ATOM 3087 C CA . GLU B 1 154 ? 7.617 5.629 15.344 1 98.19 154 GLU B CA 1
ATOM 3088 C C . GLU B 1 154 ? 6.941 6.215 16.578 1 98.19 154 GLU B C 1
ATOM 3090 O O . GLU B 1 154 ? 6.355 5.484 17.375 1 98.19 154 GLU B O 1
ATOM 3095 N N . THR B 1 155 ? 6.91 7.422 16.703 1 97.94 155 THR B N 1
ATOM 3096 C CA . THR B 1 155 ? 6.414 8.031 17.922 1 97.94 155 THR B CA 1
ATOM 3097 C C . THR B 1 155 ? 5.004 8.578 17.734 1 97.94 155 THR B C 1
ATOM 3099 O O . THR B 1 155 ? 4.418 9.141 18.656 1 97.94 155 THR B O 1
ATOM 3102 N N . THR B 1 156 ? 4.445 8.43 16.531 1 97.69 156 THR B N 1
ATOM 3103 C CA . THR B 1 156 ? 3.131 9.008 16.281 1 97.69 156 THR B CA 1
ATOM 3104 C C . THR B 1 156 ? 2.217 7.992 15.594 1 97.69 156 THR B C 1
ATOM 3106 O O . THR B 1 156 ? 1.583 7.172 16.266 1 97.69 156 THR B O 1
ATOM 3109 N N . LEU B 1 157 ? 2.344 7.824 14.242 1 96.88 157 LEU B N 1
ATOM 3110 C CA . LEU B 1 157 ? 1.371 7.117 13.414 1 96.88 157 LEU B CA 1
ATOM 3111 C C . LEU B 1 157 ? 1.499 5.609 13.594 1 96.88 157 LEU B C 1
ATOM 3113 O O . LEU B 1 157 ? 0.507 4.883 13.492 1 96.88 157 LEU B O 1
ATOM 3117 N N . LYS B 1 158 ? 2.658 5.125 13.875 1 97.5 158 LYS B N 1
ATOM 3118 C CA . LYS B 1 158 ? 2.951 3.695 13.875 1 97.5 158 LYS B CA 1
ATOM 3119 C C . LYS B 1 158 ? 2.004 2.941 14.805 1 97.5 158 LYS B C 1
ATOM 3121 O O . LYS B 1 158 ? 1.557 1.839 14.477 1 97.5 158 LYS B O 1
ATOM 3126 N N . GLN B 1 159 ? 1.664 3.463 15.891 1 96.62 159 GLN B N 1
ATOM 3127 C CA . GLN B 1 159 ? 0.866 2.779 16.906 1 96.62 159 GLN B CA 1
ATOM 3128 C C . GLN B 1 159 ? -0.55 2.516 16.406 1 96.62 159 GLN B C 1
ATOM 3130 O O . GLN B 1 159 ? -1.254 1.656 16.938 1 96.62 159 GLN B O 1
ATOM 3135 N N . TYR B 1 160 ? -0.962 3.238 15.43 1 96.12 160 TYR B N 1
ATOM 3136 C CA . TYR B 1 160 ? -2.314 3.086 14.898 1 96.12 160 TYR B CA 1
ATOM 3137 C C . TYR B 1 160 ? -2.312 2.248 13.625 1 96.12 160 TYR B C 1
ATOM 3139 O O . TYR B 1 160 ? -3.371 1.858 13.133 1 96.12 160 TYR B O 1
ATOM 3147 N N . HIS B 1 161 ? -1.133 2.033 12.953 1 95.56 161 HIS B N 1
ATOM 3148 C CA . HIS B 1 161 ? -1.008 1.312 11.695 1 95.56 161 HIS B CA 1
ATOM 3149 C C . HIS B 1 161 ? -0.896 -0.192 11.93 1 95.56 161 HIS B C 1
ATOM 3151 O O . HIS B 1 161 ? -0.203 -0.631 12.852 1 95.56 161 HIS B O 1
ATOM 3157 N N . GLY B 1 162 ? -1.572 -0.988 11.18 1 93.62 162 GLY B N 1
ATOM 3158 C CA . GLY B 1 162 ? -1.403 -2.432 11.18 1 93.62 162 GLY B CA 1
ATOM 3159 C C . GLY B 1 162 ? -0.105 -2.883 10.539 1 93.62 162 GLY B C 1
ATOM 3160 O O . GLY B 1 162 ? 0.701 -2.057 10.109 1 93.62 162 GLY B O 1
ATOM 3161 N N . LYS B 1 163 ? 0.077 -4.148 10.445 1 92.19 163 LYS B N 1
ATOM 3162 C CA . LYS B 1 163 ? 1.314 -4.738 9.945 1 92.19 163 LYS B CA 1
ATOM 3163 C C . LYS B 1 163 ? 1.599 -4.285 8.516 1 92.19 163 LYS B C 1
ATOM 3165 O O . LYS B 1 163 ? 2.732 -3.938 8.18 1 92.19 163 LYS B O 1
ATOM 3170 N N . LEU B 1 164 ? 0.579 -4.309 7.676 1 89.94 164 LEU B N 1
ATOM 3171 C CA . LEU B 1 164 ? 0.743 -3.93 6.273 1 89.94 164 LEU B CA 1
ATOM 3172 C C . LEU B 1 164 ? 1.149 -2.467 6.148 1 89.94 164 LEU B C 1
ATOM 3174 O O . LEU B 1 164 ? 2.09 -2.139 5.422 1 89.94 164 LEU B O 1
ATOM 3178 N N . SER B 1 165 ? 0.422 -1.567 6.84 1 92.38 165 SER B N 1
ATOM 3179 C CA . SER B 1 165 ? 0.737 -0.144 6.77 1 92.38 165 SER B CA 1
ATOM 3180 C C . SER B 1 165 ? 2.133 0.141 7.312 1 92.38 165 SER B C 1
ATOM 3182 O O . SER B 1 165 ? 2.863 0.965 6.758 1 92.38 165 SER B O 1
ATOM 3184 N N . ARG B 1 166 ? 2.514 -0.563 8.383 1 95.75 166 ARG B N 1
ATOM 3185 C CA . ARG B 1 166 ? 3.857 -0.403 8.93 1 95.75 166 ARG B CA 1
ATOM 3186 C C . ARG B 1 166 ? 4.914 -0.855 7.934 1 95.75 166 ARG B C 1
ATOM 3188 O O . ARG B 1 166 ? 5.934 -0.185 7.754 1 95.75 166 ARG B O 1
ATOM 3195 N N . PHE B 1 167 ? 4.605 -1.925 7.363 1 92.81 167 PHE B N 1
ATOM 3196 C CA . PHE B 1 167 ? 5.5 -2.438 6.332 1 92.81 167 PHE B CA 1
ATOM 3197 C C . PHE B 1 167 ? 5.637 -1.438 5.191 1 92.81 167 PHE B C 1
ATOM 3199 O O . PHE B 1 167 ? 6.75 -1.07 4.812 1 92.81 167 PHE B O 1
ATOM 3206 N N . MET B 1 168 ? 4.559 -0.98 4.652 1 92.19 168 MET B N 1
ATOM 3207 C CA . MET B 1 168 ? 4.566 -0.042 3.531 1 92.19 168 MET B CA 1
ATOM 3208 C C . MET B 1 168 ? 5.332 1.227 3.891 1 92.19 168 MET B C 1
ATOM 3210 O O . MET B 1 168 ? 6.129 1.723 3.092 1 92.19 168 MET B O 1
ATOM 3214 N N . PHE B 1 169 ? 5.027 1.696 5.062 1 95.19 169 PHE B N 1
ATOM 3215 C CA . PHE B 1 169 ? 5.707 2.928 5.457 1 95.19 169 PHE B CA 1
ATOM 3216 C C . PHE B 1 169 ? 7.215 2.721 5.504 1 95.19 169 PHE B C 1
ATOM 3218 O O . PHE B 1 169 ? 7.977 3.525 4.965 1 95.19 169 PHE B O 1
ATOM 3225 N N . THR B 1 170 ? 7.652 1.687 6.059 1 93.19 170 THR B N 1
ATOM 3226 C CA . THR B 1 170 ? 9.07 1.389 6.184 1 93.19 170 THR B CA 1
ATOM 3227 C C . THR B 1 170 ? 9.719 1.244 4.805 1 93.19 170 THR B C 1
ATOM 3229 O O . THR B 1 170 ? 10.812 1.754 4.574 1 93.19 170 THR B O 1
ATOM 3232 N N . LYS B 1 171 ? 9.062 0.601 3.906 1 93.06 171 LYS B N 1
ATOM 3233 C CA . LYS B 1 171 ? 9.602 0.431 2.559 1 93.06 171 LYS B CA 1
ATOM 3234 C C . LYS B 1 171 ? 9.664 1.764 1.818 1 93.06 171 LYS B C 1
ATOM 3236 O O . LYS B 1 171 ? 10.656 2.066 1.152 1 93.06 171 LYS B O 1
ATOM 3241 N N . LEU B 1 172 ? 8.648 2.555 1.997 1 92.88 172 LEU B N 1
ATOM 3242 C CA . LEU B 1 172 ? 8.586 3.83 1.29 1 92.88 172 LEU B CA 1
ATOM 3243 C C . LEU B 1 172 ? 9.656 4.785 1.798 1 92.88 172 LEU B C 1
ATOM 3245 O O . LEU B 1 172 ? 10.188 5.598 1.033 1 92.88 172 LEU B O 1
ATOM 3249 N N . THR B 1 173 ? 10.055 4.641 3.043 1 93.06 173 THR B N 1
ATOM 3250 C CA . THR B 1 173 ? 11.062 5.539 3.59 1 93.06 173 THR B CA 1
ATOM 3251 C C . THR B 1 173 ? 12.43 5.258 2.973 1 93.06 173 THR B C 1
ATOM 3253 O O . THR B 1 173 ? 13.336 6.094 3.045 1 93.06 173 THR B O 1
ATOM 3256 N N . HIS B 1 174 ? 12.625 4.105 2.361 1 91.94 174 HIS B N 1
ATOM 3257 C CA . HIS B 1 174 ? 13.867 3.814 1.661 1 91.94 174 HIS B CA 1
ATOM 3258 C C . HIS B 1 174 ? 13.984 4.633 0.379 1 91.94 174 HIS B C 1
ATOM 3260 O O . HIS B 1 174 ? 15.062 4.707 -0.218 1 91.94 174 HIS B O 1
ATOM 3266 N N . LEU B 1 175 ? 12.914 5.23 0.065 1 91.88 175 LEU B N 1
ATOM 3267 C CA . LEU B 1 175 ? 12.875 5.961 -1.198 1 91.88 175 LEU B CA 1
ATOM 3268 C C . LEU B 1 175 ? 12.812 7.465 -0.958 1 91.88 175 LEU B C 1
ATOM 3270 O O . LEU B 1 175 ? 12.641 8.242 -1.9 1 91.88 175 LEU B O 1
ATOM 3274 N N . VAL B 1 176 ? 12.961 7.902 0.291 1 93.88 176 VAL B N 1
ATOM 3275 C CA . VAL B 1 176 ? 12.891 9.328 0.581 1 93.88 176 VAL B CA 1
ATOM 3276 C C . VAL B 1 176 ? 14.117 10.031 0.011 1 93.88 176 VAL B C 1
ATOM 3278 O O . VAL B 1 176 ? 15.188 9.43 -0.103 1 93.88 176 VAL B O 1
ATOM 3281 N N . PRO B 1 177 ? 14 11.281 -0.297 1 93.81 177 PRO B N 1
ATOM 3282 C CA . PRO B 1 177 ? 15.141 12.016 -0.864 1 93.81 177 PRO B CA 1
ATOM 3283 C C . PRO B 1 177 ? 16.219 12.336 0.173 1 93.81 177 PRO B C 1
ATOM 3285 O O . PRO B 1 177 ? 15.992 12.148 1.373 1 93.81 177 PRO B O 1
ATOM 3288 N N . TYR B 1 178 ? 17.344 12.789 -0.412 1 94.69 178 TYR B N 1
ATOM 3289 C CA . TYR B 1 178 ? 18.359 13.391 0.444 1 94.69 178 TYR B CA 1
ATOM 3290 C C . TYR B 1 178 ? 17.812 14.617 1.16 1 94.69 178 TYR B C 1
ATOM 3292 O O . TYR B 1 178 ? 16.984 15.344 0.617 1 94.69 178 TYR B O 1
ATOM 3300 N N . ARG B 1 179 ? 18.328 14.781 2.365 1 95.44 179 ARG B N 1
ATOM 3301 C CA . ARG B 1 179 ? 17.922 15.914 3.182 1 95.44 179 ARG B CA 1
ATOM 3302 C C . ARG B 1 179 ? 18.109 17.234 2.43 1 95.44 179 ARG B C 1
ATOM 3304 O O . ARG B 1 179 ? 17.203 18.062 2.402 1 95.44 179 ARG B O 1
ATOM 3311 N N . LYS B 1 180 ? 19.297 17.375 1.761 1 94.19 180 LYS B N 1
ATOM 3312 C CA . LYS B 1 180 ? 19.625 18.609 1.045 1 94.19 180 LYS B CA 1
ATOM 3313 C C . LYS B 1 180 ? 18.609 18.875 -0.073 1 94.19 180 LYS B C 1
ATOM 3315 O O . LYS B 1 180 ? 18.188 20 -0.272 1 94.19 180 LYS B O 1
ATOM 3320 N N . ASP B 1 181 ? 18.188 17.828 -0.753 1 95.38 181 ASP B N 1
ATOM 3321 C CA . ASP B 1 181 ? 17.25 17.969 -1.865 1 95.38 181 ASP B CA 1
ATOM 3322 C C . ASP B 1 181 ? 15.852 18.344 -1.366 1 95.38 181 ASP B C 1
ATOM 3324 O O . ASP B 1 181 ? 15.172 19.156 -1.976 1 95.38 181 ASP B O 1
ATOM 3328 N N . PHE B 1 182 ? 15.531 17.719 -0.26 1 97.12 182 PHE B N 1
ATOM 3329 C CA . PHE B 1 182 ? 14.227 18.016 0.316 1 97.12 182 PHE B CA 1
ATOM 3330 C C . PHE B 1 182 ? 14.172 19.469 0.792 1 97.12 182 PHE B C 1
ATOM 3332 O O . PHE B 1 182 ? 13.227 20.188 0.489 1 97.12 182 PHE B O 1
ATOM 3339 N N . LEU B 1 183 ? 15.156 19.891 1.497 1 96.75 183 LEU B N 1
ATOM 3340 C CA . LEU B 1 183 ? 15.195 21.266 1.998 1 96.75 183 LEU B CA 1
ATOM 3341 C C . LEU B 1 183 ? 15.211 22.266 0.848 1 96.75 183 LEU B C 1
ATOM 3343 O O . LEU B 1 183 ? 14.523 23.281 0.896 1 96.75 183 LEU B O 1
ATOM 3347 N N . LYS B 1 184 ? 15.984 21.938 -0.156 1 96.31 184 LYS B N 1
ATOM 3348 C CA . LYS B 1 184 ? 16.031 22.812 -1.334 1 96.31 184 LYS B CA 1
ATOM 3349 C C . LYS B 1 184 ? 14.648 22.922 -1.975 1 96.31 184 LYS B C 1
ATOM 3351 O O . LYS B 1 184 ? 14.258 24 -2.43 1 96.31 184 LYS B O 1
ATOM 3356 N N . ALA B 1 185 ? 13.945 21.844 -1.958 1 97.25 185 ALA B N 1
ATOM 3357 C CA . ALA B 1 185 ? 12.625 21.812 -2.586 1 97.25 185 ALA B CA 1
ATOM 3358 C C . ALA B 1 185 ? 11.633 22.703 -1.832 1 97.25 185 ALA B C 1
ATOM 3360 O O . ALA B 1 185 ? 10.586 23.062 -2.367 1 97.25 185 ALA B O 1
ATOM 3361 N N . LEU B 1 186 ? 11.898 23.062 -0.614 1 97.94 186 LEU B N 1
ATOM 3362 C CA . LEU B 1 186 ? 11.023 23.891 0.191 1 97.94 186 LEU B CA 1
ATOM 3363 C C . LEU B 1 186 ? 11.336 25.375 -0.017 1 97.94 186 LEU B C 1
ATOM 3365 O O . LEU B 1 186 ? 10.586 26.234 0.439 1 97.94 186 LEU B O 1
ATOM 3369 N N . LEU B 1 187 ? 12.43 25.594 -0.698 1 98.06 187 LEU B N 1
ATOM 3370 C CA . LEU B 1 187 ? 12.789 26.953 -1.082 1 98.06 187 LEU B CA 1
ATOM 3371 C C . LEU B 1 187 ? 12.18 27.312 -2.436 1 98.06 187 LEU B C 1
ATOM 3373 O O . LEU B 1 187 ? 12.391 26.594 -3.422 1 98.06 187 LEU B O 1
ATOM 3377 N N . LEU B 1 188 ? 11.484 28.375 -2.596 1 96.56 188 LEU B N 1
ATOM 3378 C CA . LEU B 1 188 ? 10.633 28.641 -3.75 1 96.56 188 LEU B CA 1
ATOM 3379 C C . LEU B 1 188 ? 11.375 29.438 -4.809 1 96.56 188 LEU B C 1
ATOM 3381 O O . LEU B 1 188 ? 10.938 29.531 -5.957 1 96.56 188 LEU B O 1
ATOM 3385 N N . ASN B 1 189 ? 12.438 30.094 -4.453 1 94.44 189 ASN B N 1
ATOM 3386 C CA . ASN B 1 189 ? 13.242 30.828 -5.422 1 94.44 189 ASN B CA 1
ATOM 3387 C C . ASN B 1 189 ? 14.703 30.922 -4.988 1 94.44 189 ASN B C 1
ATOM 3389 O O . ASN B 1 189 ? 15.07 30.422 -3.92 1 94.44 189 ASN B O 1
ATOM 3393 N N . GLU B 1 190 ? 15.531 31.578 -5.75 1 94.69 190 GLU B N 1
ATOM 3394 C CA . GLU B 1 190 ? 16.984 31.609 -5.547 1 94.69 190 GLU B CA 1
ATOM 3395 C C . GLU B 1 190 ? 17.344 32.5 -4.359 1 94.69 190 GLU B C 1
ATOM 3397 O O . GLU B 1 190 ? 18.438 32.375 -3.807 1 94.69 190 GLU B O 1
ATOM 3402 N N . GLU B 1 191 ? 16.484 33.375 -3.971 1 96.12 191 GLU B N 1
ATOM 3403 C CA . GLU B 1 191 ? 16.766 34.281 -2.863 1 96.12 191 GLU B CA 1
ATOM 3404 C C . GLU B 1 191 ? 16.453 33.625 -1.521 1 96.12 191 GLU B C 1
ATOM 3406 O O . GLU B 1 191 ? 16.891 34.125 -0.473 1 96.12 191 GLU B O 1
ATOM 3411 N N . ALA B 1 192 ? 15.734 32.562 -1.521 1 96.94 192 ALA B N 1
ATOM 3412 C CA . ALA B 1 192 ? 15.359 31.875 -0.288 1 96.94 192 ALA B CA 1
ATOM 3413 C C . ALA B 1 192 ? 16.562 31.188 0.342 1 96.94 192 ALA B C 1
ATOM 3415 O O . ALA B 1 192 ? 17.406 30.625 -0.365 1 96.94 192 ALA B O 1
ATOM 3416 N N . THR B 1 193 ? 16.656 31.281 1.723 1 96.81 193 THR B N 1
ATOM 3417 C CA . THR B 1 193 ? 17.734 30.641 2.459 1 96.81 193 THR B CA 1
ATOM 3418 C C . THR B 1 193 ? 17.172 29.641 3.467 1 96.81 193 THR B C 1
ATOM 3420 O O . THR B 1 193 ? 15.984 29.656 3.785 1 96.81 193 THR B O 1
ATOM 3423 N N . LEU B 1 194 ? 18.062 28.75 3.945 1 96.75 194 LEU B N 1
ATOM 3424 C CA . LEU B 1 194 ? 17.672 27.812 4.992 1 96.75 194 LEU B CA 1
ATOM 3425 C C . LEU B 1 194 ? 17.266 28.562 6.262 1 96.75 194 LEU B C 1
ATOM 3427 O O . LEU B 1 194 ? 16.375 28.125 6.984 1 96.75 194 LEU B O 1
ATOM 3431 N N . GLU B 1 195 ? 17.922 29.609 6.504 1 96.31 195 GLU B N 1
ATOM 3432 C CA . GLU B 1 195 ? 17.562 30.422 7.664 1 96.31 195 GLU B CA 1
ATOM 3433 C C . GLU B 1 195 ? 16.141 30.938 7.57 1 96.31 195 GLU B C 1
ATOM 3435 O O . GLU B 1 195 ? 15.398 30.922 8.555 1 96.31 195 GLU B O 1
ATOM 3440 N N . MET B 1 196 ? 15.789 31.391 6.418 1 97.12 196 MET B N 1
ATOM 3441 C CA . MET B 1 196 ? 14.414 31.844 6.191 1 97.12 196 MET B CA 1
ATOM 3442 C C . MET B 1 196 ? 13.43 30.703 6.375 1 97.12 196 MET B C 1
ATOM 3444 O O . MET B 1 196 ? 12.375 30.875 6.988 1 97.12 196 MET B O 1
ATOM 3448 N N . LEU B 1 197 ? 13.781 29.547 5.809 1 98.06 197 LEU B N 1
ATOM 3449 C CA . LEU B 1 197 ? 12.922 28.375 5.887 1 98.06 197 LEU B CA 1
ATOM 3450 C C . LEU B 1 197 ? 12.656 27.984 7.34 1 98.06 197 LEU B C 1
ATOM 3452 O O . LEU B 1 197 ? 11.5 27.828 7.742 1 98.06 197 LEU B O 1
ATOM 3456 N N . PHE B 1 198 ? 13.664 27.875 8.109 1 97.56 198 PHE B N 1
ATOM 3457 C CA . PHE B 1 198 ? 13.492 27.391 9.484 1 97.56 198 PHE B CA 1
ATOM 3458 C C . PHE B 1 198 ? 12.906 28.484 10.367 1 97.56 198 PHE B C 1
ATOM 3460 O O . PHE B 1 198 ? 12.211 28.203 11.344 1 97.56 198 PHE B O 1
ATOM 3467 N N . SER B 1 199 ? 13.109 29.781 10.031 1 97.38 199 SER B N 1
ATOM 3468 C CA . SER B 1 199 ? 12.375 30.859 10.695 1 97.38 199 SER B CA 1
ATOM 3469 C C . SER B 1 199 ? 10.883 30.75 10.43 1 97.38 199 SER B C 1
ATOM 3471 O O . SER B 1 199 ? 10.07 30.875 11.352 1 97.38 199 SER B O 1
ATOM 3473 N N . ASP B 1 200 ? 10.555 30.516 9.148 1 97.94 200 ASP B N 1
ATOM 3474 C CA . ASP B 1 200 ? 9.148 30.344 8.789 1 97.94 200 ASP B CA 1
ATOM 3475 C C . ASP B 1 200 ? 8.547 29.125 9.508 1 97.94 200 ASP B C 1
ATOM 3477 O O . ASP B 1 200 ? 7.395 29.172 9.938 1 97.94 200 ASP B O 1
ATOM 3481 N N . ILE B 1 201 ? 9.312 28.047 9.609 1 98.38 201 ILE B N 1
ATOM 3482 C CA . ILE B 1 201 ? 8.867 26.859 10.312 1 98.38 201 ILE B CA 1
ATOM 3483 C C . ILE B 1 201 ? 8.602 27.188 11.781 1 98.38 201 ILE B C 1
ATOM 3485 O O . ILE B 1 201 ? 7.582 26.766 12.336 1 98.38 201 ILE B O 1
ATOM 3489 N N . ASP B 1 202 ? 9.438 27.938 12.375 1 97.44 202 ASP B N 1
ATOM 3490 C CA . ASP B 1 202 ? 9.281 28.328 13.773 1 97.44 202 ASP B CA 1
ATOM 3491 C C . ASP B 1 202 ? 8 29.125 13.977 1 97.44 202 ASP B C 1
ATOM 3493 O O . ASP B 1 202 ? 7.352 29 15.023 1 97.44 202 ASP B O 1
ATOM 3497 N N . LEU B 1 203 ? 7.691 29.969 13.047 1 97.88 203 LEU B N 1
ATOM 3498 C CA . LEU B 1 203 ? 6.469 30.766 13.117 1 97.88 203 LEU B CA 1
ATOM 3499 C C . LEU B 1 203 ? 5.238 29.891 12.875 1 97.88 203 LEU B C 1
ATOM 3501 O O . LEU B 1 203 ? 4.172 30.156 13.43 1 97.88 203 LEU B O 1
ATOM 3505 N N . TYR B 1 204 ? 5.367 28.906 12.023 1 98.25 204 TYR B N 1
ATOM 3506 C CA . TYR B 1 204 ? 4.27 28.062 11.562 1 98.25 204 TYR B CA 1
ATOM 3507 C C . TYR B 1 204 ? 3.869 27.047 12.633 1 98.25 204 TYR B C 1
ATOM 3509 O O . TYR B 1 204 ? 2.682 26.781 12.828 1 98.25 204 TYR B O 1
ATOM 3517 N N . LEU B 1 205 ? 4.805 26.5 13.398 1 98.44 205 LEU B N 1
ATOM 3518 C CA . LEU B 1 205 ? 4.664 25.312 14.234 1 98.44 205 LEU B CA 1
ATOM 3519 C C . LEU B 1 205 ? 3.754 25.594 15.43 1 98.44 205 LEU B C 1
ATOM 3521 O O . LEU B 1 205 ? 2.932 24.75 15.805 1 98.44 205 LEU B O 1
ATOM 3525 N N . PRO B 1 206 ? 3.793 26.766 16.062 1 98.19 206 PRO B N 1
ATOM 3526 C CA . PRO B 1 206 ? 2.994 26.953 17.281 1 98.19 206 PRO B CA 1
ATOM 3527 C C . PRO B 1 206 ? 1.494 26.844 17.031 1 98.19 206 PRO B C 1
ATOM 3529 O O . PRO B 1 206 ? 0.798 26.109 17.75 1 98.19 206 PRO B O 1
ATOM 3532 N N . ASN B 1 207 ? 1.008 27.5 16.031 1 98.5 207 ASN B N 1
ATOM 3533 C CA . ASN B 1 207 ? -0.424 27.422 15.758 1 98.5 207 ASN B CA 1
ATOM 3534 C C . ASN B 1 207 ? -0.828 26.047 15.258 1 98.5 207 ASN B C 1
ATOM 3536 O O . ASN B 1 207 ? -1.912 25.547 15.578 1 98.5 207 ASN B O 1
ATOM 3540 N N . LEU B 1 208 ? 0.007 25.406 14.406 1 98.75 208 LEU B N 1
ATOM 3541 C CA . LEU B 1 208 ? -0.243 24.016 14.047 1 98.75 208 LEU B CA 1
ATOM 3542 C C . LEU B 1 208 ? -0.386 23.156 15.297 1 98.75 208 LEU B C 1
ATOM 3544 O O . LEU B 1 208 ? -1.362 22.406 15.438 1 98.75 208 LEU B O 1
ATOM 3548 N N . SER B 1 209 ? 0.531 23.281 16.203 1 98.75 209 SER B N 1
ATOM 3549 C CA . SER B 1 209 ? 0.547 22.484 17.438 1 98.75 209 SER B CA 1
ATOM 3550 C C . SER B 1 209 ? -0.692 22.75 18.281 1 98.75 209 SER B C 1
ATOM 3552 O O . SER B 1 209 ? -1.326 21.828 18.766 1 98.75 209 SER B O 1
ATOM 3554 N N . ASP B 1 210 ? -1.032 24.016 18.422 1 98.62 210 ASP B N 1
ATOM 3555 C CA . ASP B 1 210 ? -2.189 24.391 19.219 1 98.62 210 ASP B CA 1
ATOM 3556 C C . ASP B 1 210 ? -3.475 23.812 18.641 1 98.62 210 ASP B C 1
ATOM 3558 O O . ASP B 1 210 ? -4.355 23.359 19.391 1 98.62 210 ASP B O 1
ATOM 3562 N N . ASN B 1 211 ? -3.564 23.891 17.328 1 98.75 211 ASN B N 1
ATOM 3563 C CA . ASN B 1 211 ? -4.742 23.312 16.688 1 98.75 211 ASN B CA 1
ATOM 3564 C C . ASN B 1 211 ? -4.824 21.812 16.922 1 98.75 211 ASN B C 1
ATOM 3566 O O . ASN B 1 211 ? -5.887 21.281 17.25 1 98.75 211 ASN B O 1
ATOM 3570 N N . ILE B 1 212 ? -3.695 21.094 16.734 1 98.69 212 ILE B N 1
ATOM 3571 C CA . ILE B 1 212 ? -3.643 19.641 16.969 1 98.69 212 ILE B CA 1
ATOM 3572 C C . ILE B 1 212 ? -4.023 19.344 18.406 1 98.69 212 ILE B C 1
ATOM 3574 O O . ILE B 1 212 ? -4.816 18.422 18.672 1 98.69 212 ILE B O 1
ATOM 3578 N N . ASP B 1 213 ? -3.516 20.078 19.344 1 98.38 213 ASP B N 1
ATOM 3579 C CA . ASP B 1 213 ? -3.779 19.844 20.766 1 98.38 213 ASP B CA 1
ATOM 3580 C C . ASP B 1 213 ? -5.254 20.062 21.094 1 98.38 213 ASP B C 1
ATOM 3582 O O . ASP B 1 213 ? -5.828 19.344 21.906 1 98.38 213 ASP B O 1
ATOM 3586 N N . LEU B 1 214 ? -5.812 21.094 20.516 1 98.56 214 LEU B N 1
ATOM 3587 C CA . LEU B 1 214 ? -7.234 21.328 20.75 1 98.56 214 LEU B CA 1
ATOM 3588 C C . LEU B 1 214 ? -8.07 20.172 20.219 1 98.56 214 LEU B C 1
ATOM 3590 O O . LEU B 1 214 ? -9 19.719 20.875 1 98.56 214 LEU B O 1
ATOM 3594 N N . ILE B 1 215 ? -7.762 19.734 19.016 1 98.38 215 ILE B N 1
ATOM 3595 C CA . ILE B 1 215 ? -8.492 18.594 18.469 1 98.38 215 ILE B CA 1
ATOM 3596 C C . ILE B 1 215 ? -8.344 17.391 19.391 1 98.38 215 ILE B C 1
ATOM 3598 O O . ILE B 1 215 ? -9.32 16.672 19.656 1 98.38 215 ILE B O 1
ATOM 3602 N N . GLU B 1 216 ? -7.109 17.125 19.844 1 97.44 216 GLU B N 1
ATOM 3603 C CA . GLU B 1 216 ? -6.875 16.031 20.781 1 97.44 216 GLU B CA 1
ATOM 3604 C C . GLU B 1 216 ? -7.777 16.156 22.016 1 97.44 216 GLU B C 1
ATOM 3606 O O . GLU B 1 216 ? -8.391 15.172 22.438 1 97.44 216 GLU B O 1
ATOM 3611 N N . SER B 1 217 ? -7.863 17.312 22.547 1 97 217 SER B N 1
ATOM 3612 C CA . SER B 1 217 ? -8.695 17.562 23.719 1 97 217 SER B CA 1
ATOM 3613 C C . SER B 1 217 ? -10.172 17.312 23.406 1 97 217 SER B C 1
ATOM 3615 O O . SER B 1 217 ? -10.883 16.719 24.219 1 97 217 SER B O 1
ATOM 3617 N N . LEU B 1 218 ? -10.625 17.781 22.297 1 97 218 LEU B N 1
ATOM 3618 C CA . LEU B 1 218 ? -12.008 17.578 21.891 1 97 218 LEU B CA 1
ATOM 3619 C C . LEU B 1 218 ? -12.32 16.094 21.703 1 97 218 LEU B C 1
ATOM 3621 O O . LEU B 1 218 ? -13.352 15.617 22.172 1 97 218 LEU B O 1
ATOM 3625 N N . LEU B 1 219 ? -11.445 15.406 21.047 1 96.56 219 LEU B N 1
ATOM 3626 C CA . LEU B 1 219 ? -11.648 13.977 20.828 1 96.56 219 LEU B CA 1
ATOM 3627 C C . LEU B 1 219 ? -11.68 13.227 22.156 1 96.56 219 LEU B C 1
ATOM 3629 O O . LEU B 1 219 ? -12.484 12.312 22.344 1 96.56 219 LEU B O 1
ATOM 3633 N N . ASN B 1 220 ? -10.805 13.586 23.047 1 95.38 220 ASN B N 1
ATOM 3634 C CA . ASN B 1 220 ? -10.797 12.984 24.375 1 95.38 220 ASN B CA 1
ATOM 3635 C C . ASN B 1 220 ? -12.102 13.242 25.125 1 95.38 220 ASN B C 1
ATOM 3637 O O . ASN B 1 220 ? -12.609 12.359 25.828 1 95.38 220 ASN B O 1
ATOM 3641 N N . GLN B 1 221 ? -12.57 14.391 25 1 94.81 221 GLN B N 1
ATOM 3642 C CA . GLN B 1 221 ? -13.828 14.766 25.641 1 94.81 221 GLN B CA 1
ATOM 3643 C C . GLN B 1 221 ? -14.953 13.82 25.234 1 94.81 221 GLN B C 1
ATOM 3645 O O . GLN B 1 221 ? -15.836 13.508 26.031 1 94.81 221 GLN B O 1
ATOM 3650 N N . TYR B 1 222 ? -14.875 13.359 24.016 1 94.38 222 TYR B N 1
ATOM 3651 C CA . TYR B 1 222 ? -15.945 12.5 23.531 1 94.38 222 TYR B CA 1
ATOM 3652 C C . TYR B 1 222 ? -15.523 11.031 23.562 1 94.38 222 TYR B C 1
ATOM 3654 O O . TYR B 1 222 ? -16.219 10.172 23.016 1 94.38 222 TYR B O 1
ATOM 3662 N N . GLY B 1 223 ? -14.336 10.711 24.062 1 92.56 223 GLY B N 1
ATOM 3663 C CA . GLY B 1 223 ? -13.875 9.344 24.203 1 92.56 223 GLY B CA 1
ATOM 3664 C C . GLY B 1 223 ? -13.477 8.711 22.891 1 92.56 223 GLY B C 1
ATOM 3665 O O . GLY B 1 223 ? -13.633 7.504 22.703 1 92.56 223 GLY B O 1
ATOM 3666 N N . LEU B 1 224 ? -13.039 9.453 21.969 1 92.12 224 LEU B N 1
ATOM 3667 C CA . LEU B 1 224 ? -12.789 8.992 20.609 1 92.12 224 LEU B CA 1
ATOM 3668 C C . LEU B 1 224 ? -11.305 8.711 20.391 1 92.12 224 LEU B C 1
ATOM 3670 O O . LEU B 1 224 ? -10.906 8.203 19.344 1 92.12 224 LEU B O 1
ATOM 3674 N N . ASN B 1 225 ? -10.445 9.07 21.25 1 80.31 225 ASN B N 1
ATOM 3675 C CA . ASN B 1 225 ? -9.016 8.82 21.078 1 80.31 225 ASN B CA 1
ATOM 3676 C C . ASN B 1 225 ? -8.656 7.371 21.406 1 80.31 225 ASN B C 1
ATOM 3678 O O . ASN B 1 225 ? -7.48 7.027 21.516 1 80.31 225 ASN B O 1
ATOM 3682 N N . THR B 1 226 ? -9.719 6.547 21.531 1 63.81 226 THR B N 1
ATOM 3683 C CA . THR B 1 226 ? -9.461 5.145 21.844 1 63.81 226 THR B CA 1
ATOM 3684 C C . THR B 1 226 ? -9.156 4.359 20.578 1 63.81 226 THR B C 1
ATOM 3686 O O . THR B 1 226 ? -9.477 4.805 19.469 1 63.81 226 THR B O 1
ATOM 3689 N N . GLY B 1 227 ? -8.156 3.416 20.484 1 58.88 227 GLY B N 1
ATOM 3690 C CA . GLY B 1 227 ? -7.711 2.504 19.438 1 58.88 227 GLY B CA 1
ATOM 3691 C C . GLY B 1 227 ? -8.844 2.012 18.562 1 58.88 227 GLY B C 1
ATOM 3692 O O . GLY B 1 227 ? -8.625 1.189 17.672 1 58.88 227 GLY B O 1
ATOM 3693 N N . GLU B 1 228 ? -10.016 2.32 18.922 1 50.84 228 GLU B N 1
ATOM 3694 C CA . GLU B 1 228 ? -11.141 1.684 18.234 1 50.84 228 GLU B CA 1
ATOM 3695 C C . GLU B 1 228 ? -11.195 2.098 16.766 1 50.84 228 GLU B C 1
ATOM 3697 O O . GLU B 1 228 ? -11.648 1.33 15.914 1 50.84 228 GLU B O 1
ATOM 3702 N N . ALA B 1 229 ? -10.906 3.314 16.484 1 52.97 229 ALA B N 1
ATOM 3703 C CA . ALA B 1 229 ? -11.008 3.725 15.086 1 52.97 229 ALA B CA 1
ATOM 3704 C C . ALA B 1 229 ? -9.898 3.088 14.242 1 52.97 229 ALA B C 1
ATOM 3706 O O . ALA B 1 229 ? -9.773 3.375 13.055 1 52.97 229 ALA B O 1
ATOM 3707 N N . SER B 1 230 ? -9.07 2.25 14.906 1 48.78 230 SER B N 1
ATOM 3708 C CA . SER B 1 230 ? -7.98 1.651 14.133 1 48.78 230 SER B CA 1
ATOM 3709 C C . SER B 1 230 ? -8.406 0.323 13.516 1 48.78 230 SER B C 1
ATOM 3711 O O . SER B 1 230 ? -9.281 -0.364 14.055 1 48.78 230 SER B O 1
#

InterPro domains:
  IPR014830 Glycolipid transfer protein domain [PF08718] (45-186)
  IPR014830 Glycolipid transfer protein domain [PTHR10219] (23-217)
  IPR036497 Glycolipid transfer protein superfamily [G3DSA:1.10.3520.10] (23-229)
  IPR036497 Glycolipid transfer protein superfamily [SSF110004] (37-225)

Secondary structure (DSSP, 8-state):
---------------------PPPSSBHHHHSPPPPPP-TT---BHHHHHHHHHHHHHHHHHT-GGGHHHHHHHHHHHHHHHHHHHH-TTTTSBHHHHHHHHTT-SSPPHHHHHHHHHHHHHHHHHHHHHHHHHHHHTT---SBSHHHHHHHHHTTGGGG--HHHHHHHHHHHTTPPBHHHHHHHTB-STT--HHHHHHHHHHHHHHHHHHHHHHHHHHHHTT--SGGG-/---------------------PPPSSBHHHHSPPPPPP-TT---BHHHHHHHHHHHHHHHHHT-GGGHHHHHHHHHHHHHHHHHHHH-TTTTSBHHHHHHHHTT-SSPPHHHHHHHHHHHHHHHHHHHHHHHHHHHHTT---SBSHHHHHHHHHTTGGGG--HHHHHHHHHHHTTPPBHHHHHHHTB-STT--HHHHHHHHHHHHHHHHHHHHHHHHHHHHTT--SGGG-

Radius of gyration: 32.47 Å; Cα contacts (8 Å, |Δi|>4): 498; chains: 2; bounding box: 50×137×115 Å

pLDDT: mean 89.51, std 19.19, range [24.12, 98.94]

Solvent-accessible surface area (backbone atoms only — not comparable to full-atom values): 25490 Å² total; per-residue (Å²): 137,80,77,74,75,74,73,74,73,73,71,74,74,74,77,74,74,76,73,77,84,70,64,40,87,34,23,50,66,29,62,43,58,65,54,65,73,77,52,95,81,70,62,45,51,32,67,59,50,49,48,18,54,56,44,56,42,54,59,38,57,55,49,32,74,70,32,45,64,59,37,50,53,45,51,51,21,46,46,35,36,48,57,56,28,68,77,40,54,81,69,28,46,26,51,58,48,48,44,71,75,37,60,83,44,83,75,73,38,63,34,56,54,14,49,56,53,36,47,43,52,49,49,24,50,52,44,30,52,49,41,51,49,50,36,57,76,64,62,60,77,65,62,50,36,42,64,51,49,48,55,19,34,65,76,45,44,47,82,63,44,52,72,66,54,48,49,50,52,58,58,36,41,75,64,45,46,39,37,68,58,37,56,52,62,39,37,72,49,89,84,42,47,69,68,54,42,51,50,15,42,63,67,48,48,59,27,47,49,51,50,49,51,50,51,52,52,53,35,50,74,63,63,58,74,49,76,71,88,89,136,81,78,74,78,74,73,71,74,74,74,72,72,76,77,73,73,75,72,76,82,69,64,39,87,36,22,50,65,30,62,43,58,67,54,66,73,77,52,92,82,70,62,44,50,32,66,58,48,49,48,16,53,56,42,55,42,56,58,38,57,53,50,31,75,70,32,44,64,61,38,50,51,46,52,51,21,47,46,36,36,48,56,56,28,68,75,40,54,82,68,27,47,26,51,56,47,46,44,71,74,37,56,82,43,83,74,73,37,62,35,56,54,14,48,55,53,37,48,43,53,47,50,23,52,51,43,30,51,49,42,51,50,50,36,58,77,65,64,58,77,65,62,50,37,40,64,50,49,48,54,20,34,66,76,46,46,46,83,62,44,53,71,66,54,47,49,51,52,58,58,36,40,76,64,45,45,40,36,68,58,37,56,51,61,39,38,72,48,92,85,40,48,71,68,52,43,54,50,14,43,61,67,48,46,57,26,46,50,52,50,51,51,50,49,52,52,54,35,49,74,62,63,60,76,50,76,72,89,90

Nearest PDB structures (foldseek):
  1tfj-assembly1_A  TM=9.188E-01  e=4.677E-11  Bos taurus
  3ric-assembly1_A  TM=9.012E-01  e=7.357E-11  Homo sapiens
  4gvt-assembly1_A  TM=9.013E-01  e=1.415E-10  Homo sapiens
  3s0i-assembly1_A-2  TM=8.980E-01  e=1.280E-10  Homo sapiens
  4gxg-assembly2_E  TM=8.899E-01  e=1.914E-10  Homo sapiens

Sequence (460 aa):
MTAIKVMSENKDLGSSDAEKHLFSDKTTFGTIAKFKPIESERTLDTQRFLQACTDLTTVLDRLGSQFSIAKRDMIGNIKRIDDRFKTNTARYVTLNAILEDHANQKPLESAVIGLIWLKRSLEFLRVFILNLSSDYQKNVEDVTLRQTVLKAYETTLKQYHGKLSRFMFTKLTHLVPYRKDFLKALLLNEEATLEMLFSDIDLYLPNLSDNIDLIESLLNQYGLNTGEASMTAIKVMSENKDLGSSDAEKHLFSDKTTFGTIAKFKPIESERTLDTQRFLQACTDLTTVLDRLGSQFSIAKRDMIGNIKRIDDRFKTNTARYVTLNAILEDHANQKPLESAVIGLIWLKRSLEFLRVFILNLSSDYQKNVEDVTLRQTVLKAYETTLKQYHGKLSRFMFTKLTHLVPYRKDFLKALLLNEEATLEMLFSDIDLYLPNLSDNIDLIESLLNQYGLNTGEAS